Protein AF-A0A965GSY2-F1 (afdb_monomer_lite)

Foldseek 3Di:
DFFAAPVRDTDDPLVLLLQLLCQLPVVCNVVSVPDPCSLQPVQVSLQVSQVQLFQDLCSVQRSLVRSVVSLQVTDADPVRHRPLVLLLVLLVVLPAFKDKEKQAAPAEADDQDADPVVVCVVLVLWFPVLNVLLVPFDLVLLAQEEEEAEQCLDLLHLLLVSLSNQHHYEYAHDLDLVSQLVSNVSNHNHRHMYIWIFGPVLCVPPPLHPDDSSRSSNRTHHDLQPCLSVVSSVVSVCLVPRDGAYEYEQDDADADLVLSRSLSSSLSSLVSCLVVDDLRRYEYEYQAELQGKHKDFCVLVVLLQVCLVPDDPVLVVLCVVLVFAFDDWDWDAHPVRTIITIQHNHDSVRTSSNNSSNVSVLSSQQNSLVVVHFYQYEHFEAAPDPVQCVDLLSVQLQQQLVSQSAHHHHSVNRSSSSSSSVSSCSVPPDNDGSRCNYHNGHSYRRSSNGRTDPVSSSSSSNVVSCVVVVD

Sequence (471 aa):
MKFLNRQGQAIGSSELGRLILSAAEPKLVSEIANVENWRKDYLKYFREVAKAELMSPRSALEVATQGLKVFEDAVHTDNNENLLEVITAAWRSNKDQVSMVVIKGTGVTKQPDFFEVTGLVKQHLAEPLVAEKLKSLDSGSLKNNLLIALAGGAEYSPARVWLDWGGATAIVARPRTELWAELISRARNSSGTLYVPVLKSRAQGLDVQNLTDAELAKIAGLDLVLDYEAIAGWLSMLARTETGGLVLGCYAYAPGVKHIEVQAVQHCLGRVMSEALPKSRLTLNWLATPTDAYAVPADIVEDINNRYSQRSPLIKLRDFVFGARQHIFECFETESGEMMAIMDATSVLQGPSYALAKRTQRWMAYQQLFSGRNVAYLVSPPAETKSVLNKKILRLTYAGAPAFGLDPFAVDQAVMVATGLLVGELDAPRSQNALSSYLDLAVHGGLWRVIYSPKSAWRAATILGAITLGF

Structure (mmCIF, N/CA/C/O backbone):
data_AF-A0A965GSY2-F1
#
_entry.id   AF-A0A965GSY2-F1
#
loop_
_atom_site.group_PDB
_atom_site.id
_atom_site.type_symbol
_atom_site.label_atom_id
_atom_site.label_alt_id
_atom_site.label_comp_id
_atom_site.label_asym_id
_atom_site.label_entity_id
_atom_site.label_seq_id
_atom_site.pdbx_PDB_ins_code
_atom_site.Cartn_x
_atom_site.Cartn_y
_atom_site.Cartn_z
_atom_site.occupancy
_atom_site.B_iso_or_equiv
_atom_site.auth_seq_id
_atom_site.auth_comp_id
_atom_site.auth_asym_id
_atom_site.auth_atom_id
_atom_site.pdbx_PDB_model_num
ATOM 1 N N . MET A 1 1 ? -6.915 -20.093 3.312 1.00 92.06 1 MET A N 1
ATOM 2 C CA . MET A 1 1 ? -7.432 -19.435 2.089 1.00 92.06 1 MET A CA 1
ATOM 3 C C . MET A 1 1 ? -6.986 -20.237 0.875 1.00 92.06 1 MET A C 1
ATOM 5 O O . MET A 1 1 ? -5.895 -20.799 0.898 1.00 92.06 1 MET A O 1
ATOM 9 N N . LYS A 1 2 ? -7.811 -20.307 -0.173 1.00 95.12 2 LYS A N 1
ATOM 10 C CA . LYS A 1 2 ? -7.533 -21.059 -1.406 1.00 95.12 2 LYS A CA 1
ATOM 11 C C . LYS A 1 2 ? -7.820 -20.197 -2.634 1.00 95.12 2 LYS A C 1
ATOM 13 O O . LYS A 1 2 ? -8.583 -19.237 -2.562 1.00 95.12 2 LYS A O 1
ATOM 18 N N . PHE A 1 3 ? -7.223 -20.568 -3.763 1.00 97.69 3 PHE A N 1
ATOM 19 C CA . PHE A 1 3 ? -7.517 -19.966 -5.061 1.00 97.69 3 PHE A CA 1
ATOM 20 C C . PHE A 1 3 ? -8.194 -21.006 -5.938 1.00 97.69 3 PHE A C 1
ATOM 22 O O . PHE A 1 3 ? -7.660 -22.106 -6.086 1.00 97.69 3 PHE A O 1
ATOM 29 N N . LEU A 1 4 ? -9.350 -20.670 -6.499 1.00 97.75 4 LEU A N 1
ATOM 30 C CA . LEU A 1 4 ? -10.104 -21.533 -7.398 1.00 97.75 4 LEU A CA 1
ATOM 31 C C . LEU A 1 4 ? -10.139 -20.910 -8.796 1.00 97.75 4 LEU A C 1
ATOM 33 O O . LEU A 1 4 ? -10.254 -19.695 -8.940 1.00 97.75 4 LEU A O 1
ATOM 37 N N . ASN A 1 5 ? -10.032 -21.732 -9.836 1.00 95.00 5 ASN A N 1
ATOM 38 C CA . ASN A 1 5 ? -10.318 -21.284 -11.198 1.00 95.00 5 ASN A CA 1
ATOM 39 C C . ASN A 1 5 ? -11.841 -21.210 -11.440 1.00 95.00 5 ASN A C 1
ATOM 41 O O . ASN A 1 5 ? -12.646 -21.598 -10.593 1.00 95.00 5 ASN A O 1
ATOM 45 N N . ARG A 1 6 ? -12.257 -20.773 -12.636 1.00 91.25 6 ARG A N 1
ATOM 46 C CA . ARG A 1 6 ? -13.684 -20.683 -13.015 1.00 91.25 6 ARG A CA 1
ATOM 47 C C . ARG A 1 6 ? -14.439 -22.021 -12.988 1.00 91.25 6 ARG A C 1
ATOM 49 O O . ARG A 1 6 ? -15.661 -22.016 -12.981 1.00 91.25 6 ARG A O 1
ATOM 56 N N . GLN A 1 7 ? -13.730 -23.150 -12.998 1.00 92.44 7 GLN A N 1
ATOM 57 C CA . GLN A 1 7 ? -14.308 -24.495 -12.906 1.00 92.44 7 GLN A CA 1
ATOM 58 C C . GLN A 1 7 ? -14.390 -24.995 -11.451 1.00 92.44 7 GLN A C 1
ATOM 60 O O . GLN A 1 7 ? -14.748 -26.146 -11.221 1.00 92.44 7 GLN A O 1
ATOM 65 N N . GLY A 1 8 ? -14.029 -24.163 -10.467 1.00 92.88 8 GLY A N 1
ATOM 66 C CA . GLY A 1 8 ? -14.015 -24.524 -9.048 1.00 92.88 8 GLY A CA 1
ATOM 67 C C . GLY A 1 8 ? -12.818 -25.383 -8.625 1.00 92.88 8 GLY A C 1
ATOM 68 O O . GLY A 1 8 ? -12.801 -25.907 -7.514 1.00 92.88 8 GLY A O 1
ATOM 69 N N . GLN A 1 9 ? -11.807 -25.550 -9.482 1.00 95.94 9 GLN A N 1
ATOM 70 C CA . GLN A 1 9 ? -10.623 -26.353 -9.173 1.00 95.94 9 GLN A CA 1
ATOM 71 C C . GLN A 1 9 ? -9.570 -25.512 -8.452 1.00 95.94 9 GLN A C 1
ATOM 73 O O . GLN A 1 9 ? -9.305 -24.374 -8.842 1.00 95.94 9 GLN A O 1
ATOM 78 N N . ALA A 1 10 ? -8.930 -26.092 -7.435 1.00 97.06 10 ALA A N 1
ATOM 79 C CA . ALA A 1 10 ? -7.860 -25.429 -6.700 1.00 97.06 10 ALA A CA 1
ATOM 80 C C . ALA A 1 10 ? -6.623 -25.202 -7.581 1.00 97.06 10 ALA A C 1
ATOM 82 O O . ALA A 1 10 ? -6.126 -26.126 -8.225 1.00 97.06 10 ALA A O 1
ATOM 83 N N . ILE A 1 11 ? -6.101 -23.977 -7.563 1.00 97.44 11 ILE A N 1
ATOM 84 C CA . ILE A 1 11 ? -4.929 -23.556 -8.331 1.00 97.44 11 ILE A CA 1
ATOM 85 C C . ILE A 1 11 ? -3.855 -22.939 -7.431 1.00 97.44 11 ILE A C 1
ATOM 87 O O . ILE A 1 11 ? -4.123 -22.399 -6.357 1.00 97.44 11 ILE A O 1
ATOM 91 N N . GLY A 1 12 ? -2.602 -23.010 -7.880 1.00 96.56 12 GLY A N 1
ATOM 92 C CA . GLY A 1 12 ? -1.484 -22.343 -7.216 1.00 96.56 12 GLY A CA 1
ATOM 93 C C . GLY A 1 12 ? -1.414 -20.847 -7.538 1.00 96.56 12 GLY A C 1
ATOM 94 O O . GLY A 1 12 ? -1.995 -20.368 -8.510 1.00 96.56 12 GLY A O 1
ATOM 95 N N . SER A 1 13 ? -0.606 -20.102 -6.779 1.00 95.75 13 SER A N 1
ATOM 96 C CA . SER A 1 13 ? -0.433 -18.653 -6.980 1.00 95.75 13 SER A CA 1
ATOM 97 C C . SER A 1 13 ? 0.163 -18.268 -8.338 1.00 95.75 13 SER A C 1
ATOM 99 O O . SER A 1 13 ? -0.024 -17.143 -8.793 1.00 95.75 13 SER A O 1
ATOM 101 N N . SER A 1 14 ? 0.912 -19.175 -8.973 1.00 95.56 14 SER A N 1
ATOM 102 C CA . SER A 1 14 ? 1.463 -18.937 -10.313 1.00 95.56 14 SER A CA 1
ATOM 103 C C . SER A 1 14 ? 0.350 -18.917 -11.352 1.00 95.56 14 SER A C 1
ATOM 105 O O . SER A 1 14 ? 0.254 -17.960 -12.108 1.00 95.56 14 SER A O 1
ATOM 107 N N . GLU A 1 15 ? -0.527 -19.921 -11.325 1.00 96.81 15 GLU A N 1
ATOM 108 C CA . GLU A 1 15 ? -1.684 -19.987 -12.218 1.00 96.81 15 GLU A CA 1
ATOM 109 C C . GLU A 1 15 ? -2.659 -18.838 -11.965 1.00 96.81 15 GLU A C 1
ATOM 111 O O . GLU A 1 15 ? -3.104 -18.194 -12.906 1.00 96.81 15 GLU A O 1
ATOM 116 N N . LEU A 1 16 ? -2.890 -18.485 -10.697 1.00 97.81 16 LEU A N 1
ATOM 117 C CA . LEU A 1 16 ? -3.665 -17.295 -10.350 1.00 97.81 16 LEU A CA 1
ATOM 118 C C . LEU A 1 16 ? -3.107 -16.033 -11.032 1.00 97.81 16 LEU A C 1
ATOM 120 O O . LEU A 1 16 ? -3.852 -15.292 -11.667 1.00 97.81 16 LEU A O 1
ATOM 124 N N . GLY A 1 17 ? -1.793 -15.799 -10.931 1.00 97.38 17 GLY A N 1
ATOM 125 C CA . GLY A 1 17 ? -1.147 -14.653 -11.575 1.00 97.38 17 GLY A CA 1
ATOM 126 C C . GLY A 1 17 ? -1.282 -14.670 -13.097 1.00 97.38 17 GLY A C 1
ATOM 127 O O . GLY A 1 17 ? -1.539 -13.627 -13.693 1.00 97.38 17 GLY A O 1
ATOM 128 N N . ARG A 1 18 ? -1.175 -15.848 -13.723 1.00 97.81 18 ARG A N 1
ATOM 129 C CA . ARG A 1 18 ? -1.372 -16.021 -15.169 1.00 97.81 18 ARG A CA 1
ATOM 130 C C . ARG A 1 18 ? -2.789 -15.660 -15.592 1.00 97.81 18 ARG A C 1
ATOM 132 O O . ARG A 1 18 ? -2.944 -14.880 -16.526 1.00 97.81 18 ARG A O 1
ATOM 139 N N . LEU A 1 19 ? -3.800 -16.185 -14.898 1.00 98.00 19 LEU A N 1
ATOM 140 C CA . LEU A 1 19 ? -5.209 -15.914 -15.188 1.00 98.00 19 LEU A CA 1
ATOM 141 C C . LEU A 1 19 ? -5.535 -14.426 -15.049 1.00 98.00 19 LEU A C 1
ATOM 143 O O . LEU A 1 19 ? -6.199 -13.858 -15.912 1.00 98.00 19 LEU A O 1
ATOM 147 N N . ILE A 1 20 ? -5.030 -13.789 -13.991 1.00 98.44 20 ILE A N 1
ATOM 148 C CA . ILE A 1 20 ? -5.260 -12.367 -13.729 1.00 98.44 20 ILE A CA 1
ATOM 149 C C . ILE A 1 20 ? -4.610 -11.493 -14.804 1.00 98.44 20 ILE A C 1
ATOM 151 O O . ILE A 1 20 ? -5.273 -10.618 -15.351 1.00 98.44 20 ILE A O 1
ATOM 155 N N . LEU A 1 21 ? -3.337 -11.728 -15.137 1.00 98.31 21 LEU A N 1
ATOM 156 C CA . LEU A 1 21 ? -2.636 -10.934 -16.153 1.00 98.31 21 LEU A CA 1
ATOM 157 C C . LEU A 1 21 ? -3.199 -11.170 -17.558 1.00 98.31 21 LEU A C 1
ATOM 159 O O . LEU A 1 21 ? -3.324 -10.223 -18.323 1.00 98.31 21 LEU A O 1
ATOM 163 N N . SER A 1 22 ? -3.593 -12.406 -17.871 1.00 98.06 22 SER A N 1
ATOM 164 C CA . SER A 1 22 ? -4.237 -12.745 -19.147 1.00 98.06 22 SER A CA 1
ATOM 165 C C . SER A 1 22 ? -5.603 -12.077 -19.296 1.00 98.06 22 SER A C 1
ATOM 167 O O . SER A 1 22 ? -5.993 -11.721 -20.401 1.00 98.06 22 SER A O 1
ATOM 169 N N . ALA A 1 23 ? -6.342 -11.909 -18.196 1.00 98.06 23 ALA A N 1
ATOM 170 C CA . ALA A 1 23 ? -7.590 -11.159 -18.208 1.00 98.06 23 ALA A CA 1
ATOM 171 C C . ALA A 1 23 ? -7.348 -9.650 -18.305 1.00 98.06 23 ALA A C 1
ATOM 173 O O . ALA A 1 23 ? -8.082 -8.974 -19.007 1.00 98.06 23 ALA A O 1
ATOM 174 N N . ALA A 1 24 ? -6.328 -9.133 -17.620 1.00 98.12 24 ALA A N 1
ATOM 175 C CA . ALA A 1 24 ? -5.986 -7.715 -17.634 1.00 98.12 24 ALA A CA 1
ATOM 176 C C . ALA A 1 24 ? -5.489 -7.241 -19.014 1.00 98.12 24 ALA A C 1
ATOM 178 O O . ALA A 1 24 ? -5.800 -6.126 -19.419 1.00 98.12 24 ALA A O 1
ATOM 179 N N . GLU A 1 25 ? -4.752 -8.086 -19.742 1.00 97.62 25 GLU A N 1
ATOM 180 C CA . GLU A 1 25 ? -4.317 -7.832 -21.119 1.00 97.62 25 GLU A CA 1
ATOM 181 C C . GLU A 1 25 ? -4.498 -9.098 -21.985 1.00 97.62 25 GLU A C 1
ATOM 183 O O . GLU A 1 25 ? -3.610 -9.961 -22.044 1.00 97.62 25 GLU A O 1
ATOM 188 N N . PRO A 1 26 ? -5.644 -9.223 -22.682 1.00 96.44 26 PRO A N 1
ATOM 189 C CA . PRO A 1 26 ? -5.967 -10.392 -23.498 1.00 96.44 26 PRO A CA 1
ATOM 190 C C . PRO A 1 26 ? -4.962 -10.706 -24.613 1.00 96.44 26 PRO A C 1
ATOM 192 O O . PRO A 1 26 ? -4.841 -11.868 -25.007 1.00 96.44 26 PRO A O 1
ATOM 195 N N . LYS A 1 27 ? -4.199 -9.722 -25.115 1.00 96.44 27 LYS A N 1
ATOM 196 C CA . LYS A 1 27 ? -3.167 -9.972 -26.139 1.00 96.44 27 LYS A CA 1
ATOM 197 C C . LYS A 1 27 ? -2.037 -10.865 -25.617 1.00 96.44 27 LYS A C 1
ATOM 199 O O . LYS A 1 27 ? -1.392 -11.548 -26.408 1.00 96.44 27 LYS A O 1
ATOM 204 N N . LEU A 1 28 ? -1.825 -10.914 -24.298 1.00 96.31 28 LEU A N 1
ATOM 205 C CA . LEU A 1 28 ? -0.768 -11.713 -23.672 1.00 96.31 28 LEU A CA 1
ATOM 206 C C . LEU A 1 28 ? -1.181 -13.161 -23.376 1.00 96.31 28 LEU A C 1
ATOM 208 O O . LEU A 1 28 ? -0.313 -13.947 -23.004 1.00 96.31 28 LEU A O 1
ATOM 212 N N . VAL A 1 29 ? -2.453 -13.547 -23.551 1.00 96.81 29 VAL A N 1
ATOM 213 C CA . VAL A 1 29 ? -2.975 -14.883 -23.182 1.00 96.81 29 VAL A CA 1
ATOM 214 C C . VAL A 1 29 ? -2.111 -16.012 -23.755 1.00 96.81 29 VAL A C 1
ATOM 216 O O . VAL A 1 29 ? -1.652 -16.884 -23.015 1.00 96.81 29 VAL A O 1
ATOM 219 N N . SER A 1 30 ? -1.848 -15.976 -25.064 1.00 95.56 30 SER A N 1
ATOM 220 C CA . SER A 1 30 ? -1.071 -17.015 -25.754 1.00 95.56 30 SER A CA 1
ATOM 221 C C . SER A 1 30 ? 0.389 -17.042 -25.300 1.00 95.56 30 SER A C 1
ATOM 223 O O . SER A 1 30 ? 0.978 -18.112 -25.170 1.00 95.56 30 SER A O 1
ATOM 225 N N . GLU A 1 31 ? 0.989 -15.881 -25.032 1.00 96.62 31 GLU A N 1
ATOM 226 C CA . GLU A 1 31 ? 2.368 -15.814 -24.543 1.00 96.62 31 GLU A CA 1
ATOM 227 C C . GLU A 1 31 ? 2.481 -16.329 -23.110 1.00 96.62 31 GLU A C 1
ATOM 229 O O . GLU A 1 31 ? 3.379 -17.113 -22.815 1.00 96.62 31 GLU A O 1
ATOM 234 N N . ILE A 1 32 ? 1.563 -15.921 -22.230 1.00 96.88 32 ILE A N 1
ATOM 235 C CA . ILE A 1 32 ? 1.527 -16.347 -20.832 1.00 96.88 32 ILE A CA 1
ATOM 236 C C . ILE A 1 32 ? 1.341 -17.864 -20.759 1.00 96.88 32 ILE A C 1
ATOM 238 O O . ILE A 1 32 ? 2.073 -18.518 -20.017 1.00 96.88 32 ILE A O 1
ATOM 242 N N . ALA A 1 33 ? 0.422 -18.441 -21.538 1.00 93.44 33 ALA A N 1
ATOM 243 C CA . ALA A 1 33 ? 0.163 -19.884 -21.541 1.00 93.44 33 ALA A CA 1
ATOM 244 C C . ALA A 1 33 ? 1.415 -20.726 -21.861 1.00 93.44 33 ALA A C 1
ATOM 246 O O . ALA A 1 33 ? 1.577 -21.812 -21.311 1.00 93.44 33 ALA A O 1
ATOM 247 N N . ASN A 1 34 ? 2.325 -20.200 -22.685 1.00 94.12 34 ASN A N 1
ATOM 248 C CA . ASN A 1 34 ? 3.528 -20.903 -23.136 1.00 94.12 34 ASN A CA 1
ATOM 249 C C . ASN A 1 34 ? 4.763 -20.698 -22.236 1.00 94.12 34 ASN A C 1
ATOM 251 O O . ASN A 1 34 ? 5.837 -21.214 -22.539 1.00 94.12 34 ASN A O 1
ATOM 255 N N . VAL A 1 35 ? 4.660 -19.954 -21.129 1.00 95.25 35 VAL A N 1
ATOM 256 C CA . VAL A 1 35 ? 5.808 -19.752 -20.225 1.00 95.25 35 VAL A CA 1
ATOM 257 C C . VAL A 1 35 ? 6.092 -21.017 -19.431 1.00 95.25 35 VAL A C 1
ATOM 259 O O . VAL A 1 35 ? 5.309 -21.387 -18.556 1.00 95.25 35 VAL A O 1
ATOM 262 N N . GLU A 1 36 ? 7.268 -21.600 -19.620 1.00 92.12 36 GLU A N 1
ATOM 263 C CA . GLU A 1 36 ? 7.702 -22.767 -18.849 1.00 92.12 36 GLU A CA 1
ATOM 264 C C . GLU A 1 36 ? 8.071 -22.401 -17.402 1.00 92.12 36 GLU A C 1
ATOM 266 O O . GLU A 1 36 ? 7.618 -23.039 -16.449 1.00 92.12 36 GLU A O 1
ATOM 271 N N . ASN A 1 37 ? 8.862 -21.336 -17.202 1.00 93.06 37 ASN A N 1
ATOM 272 C CA . ASN A 1 37 ? 9.380 -20.958 -15.887 1.00 93.06 37 ASN A CA 1
ATOM 273 C C . ASN A 1 37 ? 8.791 -19.645 -15.365 1.00 93.06 37 ASN A C 1
ATOM 275 O O . ASN A 1 37 ? 9.464 -18.616 -15.279 1.00 93.06 37 ASN A O 1
ATOM 279 N N . TRP A 1 38 ? 7.537 -19.705 -14.906 1.00 93.81 38 TRP A N 1
ATOM 280 C CA . TRP A 1 38 ? 6.843 -18.534 -14.353 1.00 93.81 38 TRP A CA 1
ATOM 281 C C . TRP A 1 38 ? 7.666 -17.785 -13.305 1.00 93.81 38 TRP A C 1
ATOM 283 O O . TRP A 1 38 ? 7.707 -16.563 -13.292 1.00 93.81 38 TRP A O 1
ATOM 293 N N . ARG A 1 39 ? 8.369 -18.511 -12.429 1.00 88.50 39 ARG A N 1
ATOM 294 C CA . ARG A 1 39 ? 9.127 -17.909 -11.328 1.00 88.50 39 ARG A CA 1
ATOM 295 C C . ARG A 1 39 ? 10.263 -16.998 -11.809 1.00 88.50 39 ARG A C 1
ATOM 297 O O . ARG A 1 39 ? 10.666 -16.120 -11.051 1.00 88.50 39 ARG A O 1
ATOM 304 N N . LYS A 1 40 ? 10.779 -17.209 -13.022 1.00 88.69 40 LYS A N 1
ATOM 305 C CA . LYS A 1 40 ? 11.852 -16.400 -13.615 1.00 88.69 40 LYS A CA 1
ATOM 306 C C . LYS A 1 40 ? 11.330 -15.371 -14.613 1.00 88.69 40 LYS A C 1
ATOM 308 O O . LYS A 1 40 ? 11.837 -14.254 -14.624 1.00 88.69 40 LYS A O 1
ATOM 313 N N . ASP A 1 41 ? 10.303 -15.728 -15.378 1.00 93.69 41 ASP A N 1
ATOM 314 C CA . ASP A 1 41 ? 9.937 -14.990 -16.593 1.00 93.69 41 ASP A CA 1
ATOM 315 C C . ASP A 1 41 ? 8.669 -14.129 -16.437 1.00 93.69 41 ASP A C 1
ATOM 317 O O . ASP A 1 41 ? 8.276 -13.424 -17.364 1.00 93.69 41 ASP A O 1
ATOM 321 N N . TYR A 1 42 ? 8.042 -14.122 -15.251 1.00 94.75 42 TYR A N 1
ATOM 322 C CA . TYR A 1 42 ? 6.801 -13.375 -15.000 1.00 94.75 42 TYR A CA 1
ATOM 323 C C . TYR A 1 42 ? 6.915 -11.855 -15.206 1.00 94.75 42 TYR A C 1
ATOM 325 O O . TYR A 1 42 ? 5.925 -11.213 -15.552 1.00 94.75 42 TYR A O 1
ATOM 333 N N . LEU A 1 43 ? 8.096 -11.265 -14.980 1.00 93.75 43 LEU A N 1
ATOM 334 C CA . LEU A 1 43 ? 8.282 -9.807 -14.952 1.00 93.75 43 LEU A CA 1
ATOM 335 C C . LEU A 1 43 ? 7.928 -9.124 -16.272 1.00 93.75 43 LEU A C 1
ATOM 337 O O . LEU A 1 43 ? 7.318 -8.055 -16.250 1.00 93.75 43 LEU A O 1
ATOM 341 N N . LYS A 1 44 ? 8.222 -9.774 -17.407 1.00 94.62 44 LYS A N 1
ATOM 342 C CA . LYS A 1 44 ? 7.857 -9.270 -18.739 1.00 94.62 44 LYS A CA 1
ATOM 343 C C . LYS A 1 44 ? 6.366 -8.930 -18.799 1.00 94.62 44 LYS A C 1
ATOM 345 O O . LYS A 1 44 ? 6.005 -7.852 -19.245 1.00 94.62 44 LYS A O 1
ATOM 350 N N . TYR A 1 45 ? 5.507 -9.807 -18.285 1.00 96.62 45 TYR A N 1
ATOM 351 C CA . TYR A 1 45 ? 4.056 -9.629 -18.358 1.00 96.62 45 TYR A CA 1
ATOM 352 C C . TYR A 1 45 ? 3.552 -8.500 -17.459 1.00 96.62 45 TYR A C 1
ATOM 354 O O . TYR A 1 45 ? 2.640 -7.779 -17.841 1.00 96.62 45 TYR A O 1
ATOM 362 N N . PHE A 1 46 ? 4.172 -8.278 -16.298 1.00 96.38 46 PHE A N 1
ATOM 363 C CA . PHE A 1 46 ? 3.851 -7.114 -15.465 1.00 96.38 46 PHE A CA 1
ATOM 364 C C . PHE A 1 46 ? 4.240 -5.795 -16.142 1.00 96.38 46 PHE A C 1
ATOM 366 O O . PHE A 1 46 ? 3.529 -4.799 -15.977 1.00 96.38 46 PHE A O 1
ATOM 373 N N . ARG A 1 47 ? 5.339 -5.787 -16.904 1.00 95.62 47 ARG A N 1
ATOM 374 C CA . ARG A 1 47 ? 5.759 -4.651 -17.731 1.00 95.62 47 ARG A CA 1
ATOM 375 C C . ARG A 1 47 ? 4.798 -4.402 -18.893 1.00 95.62 47 ARG A C 1
ATOM 377 O O . ARG A 1 47 ? 4.329 -3.278 -19.028 1.00 95.62 47 ARG A O 1
ATOM 384 N N . GLU A 1 48 ? 4.446 -5.428 -19.665 1.00 96.88 48 GLU A N 1
ATOM 385 C CA . GLU A 1 48 ? 3.485 -5.284 -20.771 1.00 96.88 48 GLU A CA 1
ATOM 386 C C . GLU A 1 48 ? 2.113 -4.814 -20.272 1.00 96.88 48 GLU A C 1
ATOM 388 O O . GLU A 1 48 ? 1.495 -3.937 -20.867 1.00 96.88 48 GLU A O 1
ATOM 393 N N . VAL A 1 49 ? 1.662 -5.309 -19.117 1.00 97.19 49 VAL A N 1
ATOM 394 C CA . VAL A 1 49 ? 0.414 -4.830 -18.516 1.00 97.19 49 VAL A CA 1
ATOM 395 C C . VAL A 1 49 ? 0.545 -3.391 -18.000 1.00 97.19 49 VAL A C 1
ATOM 397 O O . VAL A 1 49 ? -0.386 -2.611 -18.152 1.00 97.19 49 VAL A O 1
ATOM 400 N N . ALA A 1 50 ? 1.700 -2.983 -17.458 1.00 96.44 50 ALA A N 1
ATOM 401 C CA . ALA A 1 50 ? 1.924 -1.583 -17.072 1.00 96.44 50 ALA A CA 1
ATOM 402 C C . ALA A 1 50 ? 1.898 -0.628 -18.280 1.00 96.44 50 ALA A C 1
ATOM 404 O O . ALA A 1 50 ? 1.432 0.501 -18.155 1.00 96.44 50 ALA A O 1
ATOM 405 N N . LYS A 1 51 ? 2.359 -1.089 -19.448 1.00 96.44 51 LYS A N 1
ATOM 406 C CA . LYS A 1 51 ? 2.214 -0.373 -20.719 1.00 96.44 51 LYS A CA 1
ATOM 407 C C . LYS A 1 51 ? 0.744 -0.257 -21.117 1.00 96.44 51 LYS A C 1
ATOM 409 O O . LYS A 1 51 ? 0.272 0.845 -21.380 1.00 96.44 51 LYS A O 1
ATOM 414 N N . ALA A 1 52 ? 0.015 -1.375 -21.090 1.00 96.88 52 ALA A N 1
ATOM 415 C CA . ALA A 1 52 ? -1.409 -1.420 -21.416 1.00 96.88 52 ALA A CA 1
ATOM 416 C C . ALA A 1 52 ? -2.238 -0.455 -20.553 1.00 96.88 52 ALA A C 1
ATOM 418 O O . ALA A 1 52 ? -3.103 0.234 -21.084 1.00 96.88 52 ALA A O 1
ATOM 419 N N . GLU A 1 53 ? -1.933 -0.340 -19.255 1.00 96.88 53 GLU A N 1
ATOM 420 C CA . GLU A 1 53 ? -2.623 0.552 -18.308 1.00 96.88 53 GLU A CA 1
ATOM 421 C C . GLU A 1 53 ? -2.641 2.029 -18.738 1.00 96.88 53 GLU A C 1
ATOM 423 O O . GLU A 1 53 ? -3.561 2.746 -18.356 1.00 96.88 53 GLU A O 1
ATOM 428 N N . LEU A 1 54 ? -1.674 2.497 -19.533 1.00 95.12 54 LEU A N 1
ATOM 429 C CA . LEU A 1 54 ? -1.571 3.904 -19.941 1.00 95.12 54 LEU A CA 1
ATOM 430 C C . LEU A 1 54 ? -1.677 4.132 -21.454 1.00 95.12 54 LEU A C 1
ATOM 432 O O . LEU A 1 54 ? -1.375 5.223 -21.924 1.00 95.12 54 LEU A O 1
ATOM 436 N N . MET A 1 55 ? -2.153 3.148 -22.224 1.00 94.81 55 MET A N 1
ATOM 437 C CA . MET A 1 55 ? -2.341 3.312 -23.674 1.00 94.81 55 MET A CA 1
ATOM 438 C C . MET A 1 55 ? -3.425 4.335 -24.040 1.00 94.81 55 MET A C 1
ATOM 440 O O . MET A 1 55 ? -3.292 5.020 -25.050 1.00 94.81 55 MET A O 1
ATOM 444 N N . SER A 1 56 ? -4.478 4.456 -23.231 1.00 92.69 56 SER A N 1
ATOM 445 C CA . SER A 1 56 ? -5.574 5.412 -23.421 1.00 92.69 56 SER A CA 1
ATOM 446 C C . SER A 1 56 ? -6.060 5.961 -22.071 1.00 92.69 56 SER A C 1
ATOM 448 O O . SER A 1 56 ? -5.810 5.340 -21.030 1.00 92.69 56 SER A O 1
ATOM 450 N N . PRO A 1 57 ? -6.850 7.054 -22.048 1.00 86.69 57 PRO A N 1
ATOM 451 C CA . PRO A 1 57 ? -7.412 7.603 -20.811 1.00 86.69 57 PRO A CA 1
ATOM 452 C C . PRO A 1 57 ? -8.280 6.627 -20.001 1.00 86.69 57 PRO A C 1
ATOM 454 O O . PRO A 1 57 ? -8.494 6.851 -18.810 1.00 86.69 57 PRO A O 1
ATOM 457 N N . ARG A 1 58 ? -8.813 5.564 -20.624 1.00 91.88 58 ARG A N 1
ATOM 458 C CA . ARG A 1 58 ? -9.649 4.548 -19.955 1.00 91.88 58 ARG A CA 1
ATOM 459 C C . ARG A 1 58 ? -8.918 3.241 -19.675 1.00 91.88 58 ARG A C 1
ATOM 461 O O . ARG A 1 58 ? -9.396 2.469 -18.844 1.00 91.88 58 ARG A O 1
ATOM 468 N N . SER A 1 59 ? -7.763 3.009 -20.300 1.00 96.38 59 SER A N 1
ATOM 469 C CA . SER A 1 59 ? -7.072 1.720 -20.222 1.00 96.38 59 SER A CA 1
ATOM 470 C C . SER A 1 59 ? -6.745 1.318 -18.786 1.00 96.38 59 SER A C 1
ATOM 472 O O . SER A 1 59 ? -6.949 0.166 -18.420 1.00 96.38 59 SER A O 1
ATOM 474 N N . ALA A 1 60 ? -6.339 2.264 -17.935 1.00 96.81 60 ALA A N 1
ATOM 475 C CA . ALA A 1 60 ? -6.042 1.990 -16.530 1.00 96.81 60 ALA A CA 1
ATOM 476 C C . ALA A 1 60 ? -7.239 1.369 -15.798 1.00 96.81 60 ALA A C 1
ATOM 478 O O . ALA A 1 60 ? -7.076 0.399 -15.058 1.00 96.81 60 ALA A O 1
ATOM 479 N N . LEU A 1 61 ? -8.445 1.901 -16.023 1.00 97.75 61 LEU A N 1
ATOM 480 C CA . LEU A 1 61 ? -9.674 1.381 -15.430 1.00 97.75 61 LEU A CA 1
ATOM 481 C C . LEU A 1 61 ? -10.058 0.025 -16.029 1.00 97.75 61 LEU A C 1
ATOM 483 O O . LEU A 1 61 ? -10.455 -0.874 -15.288 1.00 97.75 61 LEU A O 1
ATOM 487 N N . GLU A 1 62 ? -9.964 -0.124 -17.348 1.00 98.12 62 GLU A N 1
ATOM 488 C CA . GLU A 1 62 ? -10.358 -1.346 -18.056 1.00 98.12 62 GLU A CA 1
ATOM 489 C C . GLU A 1 62 ? -9.459 -2.529 -17.680 1.00 98.12 62 GLU A C 1
ATOM 491 O O . GLU A 1 62 ? -9.967 -3.564 -17.243 1.00 98.12 62 GLU A O 1
ATOM 496 N N . VAL A 1 63 ? -8.137 -2.344 -17.750 1.00 98.50 63 VAL A N 1
ATOM 497 C CA . VAL A 1 63 ? -7.122 -3.336 -17.361 1.00 98.50 63 VAL A CA 1
ATOM 498 C C . VAL A 1 63 ? -7.292 -3.722 -15.891 1.00 98.50 63 VAL A C 1
ATOM 500 O O . VAL A 1 63 ? -7.389 -4.909 -15.562 1.00 98.50 63 VAL A O 1
ATOM 503 N N . ALA A 1 64 ? -7.407 -2.725 -15.003 1.00 98.38 64 ALA A N 1
ATOM 504 C CA . ALA A 1 64 ? -7.626 -2.952 -13.578 1.00 98.38 64 ALA A CA 1
ATOM 505 C C . ALA A 1 64 ? -8.904 -3.753 -13.315 1.00 98.38 64 ALA A C 1
ATOM 507 O O . ALA A 1 64 ? -8.891 -4.704 -12.537 1.00 98.38 64 ALA A O 1
ATOM 508 N N . THR A 1 65 ? -10.007 -3.395 -13.974 1.00 98.50 65 THR A N 1
ATOM 509 C CA . THR A 1 65 ? -11.310 -4.031 -13.755 1.00 98.50 65 THR A CA 1
ATOM 510 C C . THR A 1 65 ? -11.328 -5.478 -14.224 1.00 98.50 65 THR A C 1
ATOM 512 O O . THR A 1 65 ? -11.838 -6.340 -13.509 1.00 98.50 65 THR A O 1
ATOM 515 N N . GLN A 1 66 ? -10.737 -5.772 -15.382 1.00 98.44 66 GLN A N 1
ATOM 516 C CA . GLN A 1 66 ? -10.683 -7.138 -15.905 1.00 98.44 66 GLN A CA 1
ATOM 517 C C . GLN A 1 66 ? -9.805 -8.044 -15.032 1.00 98.44 66 GLN A C 1
ATOM 519 O O . GLN A 1 66 ? -10.224 -9.146 -14.664 1.00 98.44 66 GLN A O 1
ATOM 524 N N . GLY A 1 67 ? -8.622 -7.564 -14.633 1.00 98.50 67 GLY A N 1
ATOM 525 C CA . GLY A 1 67 ? -7.723 -8.307 -13.753 1.00 98.50 67 GLY A CA 1
ATOM 526 C C . GLY A 1 67 ? -8.300 -8.521 -12.350 1.00 98.50 67 GLY A C 1
ATOM 527 O O . GLY A 1 67 ? -8.272 -9.639 -11.828 1.00 98.50 67 GLY A O 1
ATOM 528 N N . LEU A 1 68 ? -8.875 -7.475 -11.745 1.00 98.69 68 LEU A N 1
ATOM 529 C CA . LEU A 1 68 ? -9.481 -7.566 -10.414 1.00 98.69 68 LEU A CA 1
ATOM 530 C C . LEU A 1 68 ? -10.721 -8.453 -10.388 1.00 98.69 68 LEU A C 1
ATOM 532 O O . LEU A 1 68 ? -10.900 -9.163 -9.407 1.00 98.69 68 LEU A O 1
ATOM 536 N N . LYS A 1 69 ? -11.530 -8.498 -11.455 1.00 98.50 69 LYS A N 1
ATOM 537 C CA . LYS A 1 69 ? -12.678 -9.415 -11.505 1.00 98.50 69 LYS A CA 1
ATOM 538 C C . LYS A 1 69 ? -12.242 -10.871 -11.352 1.00 98.50 69 LYS A C 1
ATOM 540 O O . LYS A 1 69 ? -12.841 -11.615 -10.586 1.00 98.50 69 LYS A O 1
ATOM 545 N N . VAL A 1 70 ? -11.173 -11.272 -12.046 1.00 98.50 70 VAL A N 1
ATOM 546 C CA . VAL A 1 70 ? -10.614 -12.627 -11.908 1.00 98.50 70 VAL A CA 1
ATOM 547 C C . VAL A 1 70 ? -10.027 -12.848 -10.517 1.00 98.50 70 VAL A C 1
ATOM 549 O O . VAL A 1 70 ? -10.192 -13.929 -9.960 1.00 98.50 70 VAL A O 1
ATOM 552 N N . PHE A 1 71 ? -9.365 -11.841 -9.941 1.00 98.56 71 PHE A N 1
ATOM 553 C CA . PHE A 1 71 ? -8.853 -11.925 -8.575 1.00 98.56 71 PHE A CA 1
ATOM 554 C C . PHE A 1 71 ? -9.979 -12.136 -7.551 1.00 98.56 71 PHE A C 1
ATOM 556 O O . PHE A 1 71 ? -9.903 -13.062 -6.750 1.00 98.56 71 PHE A O 1
ATOM 563 N N . GLU A 1 72 ? -11.035 -11.324 -7.608 1.00 98.38 72 GLU A N 1
ATOM 564 C CA . GLU A 1 72 ? -12.199 -11.399 -6.716 1.00 98.38 72 GLU A CA 1
ATOM 565 C C . GLU A 1 72 ? -12.937 -12.736 -6.846 1.00 98.38 72 GLU A C 1
ATOM 567 O O . GLU A 1 72 ? -13.286 -13.344 -5.836 1.00 98.38 72 GLU A O 1
ATOM 572 N N . ASP A 1 73 ? -13.108 -13.235 -8.073 1.00 98.25 73 ASP A N 1
ATOM 573 C CA . ASP A 1 73 ? -13.761 -14.523 -8.324 1.00 98.25 73 ASP A CA 1
ATOM 574 C C . ASP A 1 73 ? -12.927 -15.708 -7.841 1.00 98.25 73 ASP A C 1
ATOM 576 O O . ASP A 1 73 ? -13.484 -16.737 -7.477 1.00 98.25 73 ASP A O 1
ATOM 580 N N . ALA A 1 74 ? -11.598 -15.601 -7.865 1.00 98.31 74 ALA A N 1
ATOM 581 C CA . ALA A 1 74 ? -10.722 -16.730 -7.585 1.00 98.31 74 ALA A CA 1
ATOM 582 C C . ALA A 1 74 ? -10.459 -16.941 -6.090 1.00 98.31 74 ALA A C 1
ATOM 584 O O . ALA A 1 74 ? -10.156 -18.066 -5.681 1.00 98.31 74 ALA A O 1
ATOM 585 N N . VAL A 1 75 ? -10.542 -15.904 -5.252 1.00 98.12 75 VAL A N 1
ATOM 586 C CA . VAL A 1 75 ? -10.150 -16.014 -3.840 1.00 98.12 75 VAL A CA 1
ATOM 587 C C . VAL A 1 75 ? -11.285 -16.556 -2.970 1.00 98.12 75 VAL A C 1
ATOM 589 O O . VAL A 1 75 ? -12.338 -15.938 -2.828 1.00 98.12 75 VAL A O 1
ATOM 592 N N . HIS A 1 76 ? -11.019 -17.685 -2.312 1.00 98.31 76 HIS A N 1
ATOM 593 C CA . HIS A 1 76 ? -11.983 -18.386 -1.470 1.00 98.31 76 HIS A CA 1
ATOM 594 C C . HIS A 1 76 ? -11.448 -18.673 -0.062 1.00 98.31 76 HIS A C 1
ATOM 596 O O . HIS A 1 76 ? -10.241 -18.820 0.171 1.00 98.31 76 HIS A O 1
ATOM 602 N N . THR A 1 77 ? -12.366 -18.795 0.894 1.00 97.31 77 THR A N 1
ATOM 603 C CA . THR A 1 77 ? -12.097 -19.289 2.247 1.00 97.31 77 THR A CA 1
ATOM 604 C C . THR A 1 77 ? -11.674 -20.762 2.212 1.00 97.31 77 THR A C 1
ATOM 606 O O . THR A 1 77 ? -11.768 -21.446 1.189 1.00 97.31 77 THR A O 1
ATOM 609 N N . ASP A 1 78 ? -11.197 -21.294 3.339 1.00 92.81 78 ASP A N 1
ATOM 610 C CA . ASP A 1 78 ? -10.849 -22.720 3.421 1.00 92.81 78 ASP A CA 1
ATOM 611 C C . ASP A 1 78 ? -12.063 -23.651 3.266 1.00 92.81 78 ASP A C 1
ATOM 613 O O . ASP A 1 78 ? -11.887 -24.800 2.845 1.00 92.81 78 ASP A O 1
ATOM 617 N N . ASN A 1 79 ? -13.268 -23.117 3.494 1.00 93.81 79 ASN A N 1
ATOM 618 C CA . ASN A 1 79 ? -14.560 -23.779 3.313 1.00 93.81 79 ASN A CA 1
ATOM 619 C C . ASN A 1 79 ? -15.130 -23.627 1.887 1.00 93.81 79 ASN A C 1
ATOM 621 O O . ASN A 1 79 ? -16.277 -23.992 1.655 1.00 93.81 79 ASN A O 1
ATOM 625 N N . ASN A 1 80 ? -14.334 -23.128 0.931 1.00 94.31 80 ASN A N 1
ATOM 626 C CA . ASN A 1 80 ? -14.721 -22.888 -0.466 1.00 94.31 80 ASN A CA 1
ATOM 627 C C . ASN A 1 80 ? -15.834 -21.838 -0.659 1.00 94.31 80 ASN A C 1
ATOM 629 O O . ASN A 1 80 ? -16.539 -21.870 -1.663 1.00 94.31 80 ASN A O 1
ATOM 633 N N . GLU A 1 81 ? -15.975 -20.884 0.259 1.00 97.06 81 GLU A N 1
ATOM 634 C CA . GLU A 1 81 ? -16.858 -19.724 0.074 1.00 97.06 81 GLU A CA 1
ATOM 635 C C . GLU A 1 81 ? -16.070 -18.571 -0.552 1.00 97.06 81 GLU A C 1
ATOM 637 O O . GLU A 1 81 ? -14.886 -18.404 -0.248 1.00 97.06 81 GLU A O 1
ATOM 642 N N . ASN A 1 82 ? -16.687 -17.761 -1.415 1.00 98.31 82 ASN A N 1
ATOM 643 C CA . ASN A 1 82 ? -16.003 -16.603 -1.985 1.00 98.31 82 ASN A CA 1
ATOM 644 C C . ASN A 1 82 ? -15.670 -15.582 -0.879 1.00 98.31 82 ASN A C 1
ATOM 646 O O . ASN A 1 82 ? -16.530 -15.202 -0.081 1.00 98.31 82 ASN A O 1
ATOM 650 N N . LEU A 1 83 ? -14.415 -15.124 -0.817 1.00 98.69 83 LEU A N 1
ATOM 651 C CA . LEU A 1 83 ? -13.953 -14.263 0.277 1.00 98.69 83 LEU A CA 1
ATOM 652 C C . LEU A 1 83 ? -14.689 -12.914 0.318 1.00 98.69 83 LEU A C 1
ATOM 654 O O . LEU A 1 83 ? -15.016 -12.426 1.404 1.00 98.69 83 LEU A O 1
ATOM 658 N N . LEU A 1 84 ? -14.948 -12.311 -0.848 1.00 98.69 84 LEU A N 1
ATOM 659 C CA . LEU A 1 84 ? -15.640 -11.028 -0.940 1.00 98.69 84 LEU A CA 1
ATOM 660 C C . LEU A 1 84 ? -17.085 -11.156 -0.450 1.00 98.69 84 LEU A C 1
ATOM 662 O O . LEU A 1 84 ? -17.557 -10.288 0.285 1.00 98.69 84 LEU A O 1
ATOM 666 N N . GLU A 1 85 ? -17.769 -12.247 -0.794 1.00 98.50 85 GLU A N 1
ATOM 667 C CA . GLU A 1 85 ? -19.137 -12.518 -0.338 1.00 98.50 85 GLU A CA 1
ATOM 668 C C . GLU A 1 85 ? -19.210 -12.691 1.183 1.00 98.50 85 GLU A C 1
ATOM 670 O O . GLU A 1 85 ? -20.048 -12.059 1.831 1.00 98.50 85 GLU A O 1
ATOM 675 N N . VAL A 1 86 ? -18.291 -13.464 1.772 1.00 98.44 86 VAL A N 1
ATOM 676 C CA . VAL A 1 86 ? -18.241 -13.681 3.228 1.00 98.44 86 VAL A CA 1
ATOM 677 C C . VAL A 1 86 ? -17.978 -12.370 3.980 1.00 98.44 86 VAL A C 1
ATOM 679 O O . VAL A 1 86 ? -18.681 -12.048 4.940 1.00 98.44 86 VAL A O 1
ATOM 682 N N . ILE A 1 87 ? -17.014 -11.563 3.524 1.00 98.75 87 ILE A N 1
ATOM 683 C CA . ILE A 1 87 ? -16.723 -10.249 4.125 1.00 98.75 87 ILE A CA 1
ATOM 684 C C . ILE A 1 87 ? -17.915 -9.293 3.960 1.00 98.75 87 ILE A C 1
ATOM 686 O O . ILE A 1 87 ? -18.267 -8.575 4.900 1.00 98.75 87 ILE A O 1
ATOM 690 N N . THR A 1 88 ? -18.581 -9.314 2.802 1.00 98.75 88 THR A N 1
ATOM 691 C CA . THR A 1 88 ? -19.789 -8.514 2.545 1.00 98.75 88 THR A CA 1
ATOM 692 C C . THR A 1 88 ? -20.921 -8.898 3.496 1.00 98.75 88 THR A C 1
ATOM 694 O O . THR A 1 88 ? -21.584 -8.019 4.053 1.00 98.75 88 THR A O 1
ATOM 697 N N . ALA A 1 89 ? -21.143 -10.197 3.714 1.00 98.38 89 ALA A N 1
ATOM 698 C CA . ALA A 1 89 ? -22.158 -10.691 4.635 1.00 98.38 89 ALA A CA 1
ATOM 699 C C . ALA A 1 89 ? -21.872 -10.243 6.076 1.00 98.38 89 ALA A C 1
ATOM 701 O O . ALA A 1 89 ? -22.758 -9.678 6.719 1.00 98.38 89 ALA A O 1
ATOM 702 N N . ALA A 1 90 ? -20.629 -10.399 6.548 1.00 98.25 90 ALA A N 1
ATOM 703 C CA . ALA A 1 90 ? -20.220 -9.995 7.893 1.00 98.25 90 ALA A CA 1
ATOM 704 C C . ALA A 1 90 ? -20.339 -8.475 8.134 1.00 98.25 90 ALA A C 1
ATOM 706 O O . ALA A 1 90 ? -20.764 -8.046 9.212 1.00 98.25 90 ALA A O 1
ATOM 707 N N . TRP A 1 91 ? -20.027 -7.657 7.122 1.00 98.38 91 TRP A N 1
ATOM 708 C CA . TRP A 1 91 ? -20.272 -6.213 7.153 1.00 98.38 91 TRP A CA 1
ATOM 709 C C . TRP A 1 91 ? -21.768 -5.897 7.260 1.00 98.38 91 TRP A C 1
ATOM 711 O O . TRP A 1 91 ? -22.192 -5.161 8.151 1.00 98.38 91 TRP A O 1
ATOM 721 N N . ARG A 1 92 ? -22.596 -6.467 6.371 1.00 97.00 92 ARG A N 1
ATOM 722 C CA . ARG A 1 92 ? -24.043 -6.186 6.308 1.00 97.00 92 ARG A CA 1
ATOM 723 C C . ARG A 1 92 ? -24.777 -6.612 7.573 1.00 97.00 92 ARG A C 1
ATOM 725 O O . ARG A 1 92 ? -25.660 -5.888 8.025 1.00 97.00 92 ARG A O 1
ATOM 732 N N . SER A 1 93 ? -24.398 -7.749 8.154 1.00 94.88 93 SER A N 1
ATOM 733 C CA . SER A 1 93 ? -24.972 -8.236 9.408 1.00 94.88 93 SER A CA 1
ATOM 734 C C . SER A 1 93 ? -24.454 -7.488 10.638 1.00 94.88 93 SER A C 1
ATOM 736 O O . SER A 1 93 ? -24.852 -7.834 11.747 1.00 94.88 93 SER A O 1
ATOM 738 N N . ASN A 1 94 ? -23.538 -6.523 10.468 1.00 88.25 94 ASN A N 1
ATOM 739 C CA . ASN A 1 94 ? -22.837 -5.839 11.551 1.00 88.25 94 ASN A CA 1
ATOM 740 C C . ASN A 1 94 ? -22.301 -6.838 12.590 1.00 88.25 94 ASN A C 1
ATOM 742 O O . ASN A 1 94 ? -22.632 -6.752 13.772 1.00 88.25 94 ASN A O 1
ATOM 746 N N . LYS A 1 95 ? -21.563 -7.852 12.116 1.00 89.00 95 LYS A N 1
ATOM 747 C CA . LYS A 1 95 ? -21.204 -9.032 12.912 1.00 89.00 95 LYS A CA 1
ATOM 748 C C . LYS A 1 95 ? -20.456 -8.635 14.192 1.00 89.00 95 LYS A C 1
ATOM 750 O O . LYS A 1 95 ? -19.275 -8.296 14.167 1.00 89.00 95 LYS A O 1
ATOM 755 N N . ASP A 1 96 ? -21.154 -8.692 15.321 1.00 93.06 96 ASP A N 1
ATOM 756 C CA . ASP A 1 96 ? -20.699 -8.123 16.590 1.00 93.06 96 ASP A CA 1
ATOM 757 C C . ASP A 1 96 ? -19.798 -9.093 17.382 1.00 93.06 96 ASP A C 1
ATOM 759 O O . ASP A 1 96 ? -20.180 -9.676 18.402 1.00 93.06 96 ASP A O 1
ATOM 763 N N . GLN A 1 97 ? -18.581 -9.293 16.869 1.00 96.75 97 GLN A N 1
ATOM 764 C CA . GLN A 1 97 ? -17.567 -10.202 17.427 1.00 96.75 97 GLN A CA 1
ATOM 765 C C . GLN A 1 97 ? -16.397 -9.489 18.116 1.00 96.75 97 GLN A C 1
ATOM 767 O O . GLN A 1 97 ? -15.552 -10.149 18.728 1.00 96.75 97 GLN A O 1
ATOM 772 N N . VAL A 1 98 ? -16.341 -8.160 18.031 1.00 97.56 98 VAL A N 1
ATOM 773 C CA . VAL A 1 98 ? -15.232 -7.348 18.535 1.00 97.56 98 VAL A CA 1
ATOM 774 C C . VAL A 1 98 ? -15.740 -6.434 19.639 1.00 97.56 98 VAL A C 1
ATOM 776 O O . VAL A 1 98 ? -16.618 -5.609 19.414 1.00 97.56 98 VAL A O 1
ATOM 779 N N . SER A 1 99 ? -15.161 -6.567 20.827 1.00 96.62 99 SER A N 1
ATOM 780 C CA . SER A 1 99 ? -15.215 -5.518 21.841 1.00 96.62 99 SER A CA 1
ATOM 781 C C . SER A 1 99 ? -14.073 -4.536 21.597 1.00 96.62 99 SER A C 1
ATOM 783 O O . SER A 1 99 ? -12.997 -4.926 21.144 1.00 96.62 99 SER A O 1
ATOM 785 N N . MET A 1 100 ? -14.286 -3.261 21.904 1.00 96.56 100 MET A N 1
ATOM 786 C CA . MET A 1 100 ? -13.305 -2.210 21.652 1.00 96.56 100 MET A CA 1
ATOM 787 C C . MET A 1 100 ? -13.056 -1.389 22.912 1.00 96.56 100 MET A C 1
ATOM 789 O O . MET A 1 100 ? -14.003 -0.957 23.566 1.00 96.56 100 MET A O 1
ATOM 793 N N . VAL A 1 101 ? -11.785 -1.132 23.212 1.00 98.12 101 VAL A N 1
ATOM 794 C CA . VAL A 1 101 ? -11.368 -0.187 24.254 1.00 98.12 101 VAL A CA 1
ATOM 795 C C . VAL A 1 101 ? -10.794 1.055 23.581 1.00 98.12 101 VAL A C 1
ATOM 797 O O . VAL A 1 101 ? -9.941 0.945 22.699 1.00 98.12 101 VAL A O 1
ATOM 800 N N . VAL A 1 102 ? -11.263 2.237 23.983 1.00 98.19 102 VAL A N 1
ATOM 801 C CA . VAL A 1 102 ? -10.779 3.519 23.452 1.00 98.19 102 VAL A CA 1
ATOM 802 C C . VAL A 1 102 ? -9.810 4.143 24.444 1.00 98.19 102 VAL A C 1
ATOM 804 O O . VAL A 1 102 ? -10.185 4.536 25.547 1.00 98.19 102 VAL A O 1
ATOM 807 N N . ILE A 1 103 ? -8.556 4.269 24.031 1.00 98.19 103 ILE A N 1
ATOM 808 C CA . ILE A 1 103 ? -7.492 4.883 24.816 1.00 98.19 103 ILE A CA 1
ATOM 809 C C . ILE A 1 103 ? -7.256 6.284 24.278 1.00 98.19 103 ILE A C 1
ATOM 811 O O . ILE A 1 103 ? -6.665 6.458 23.214 1.00 98.19 103 ILE A O 1
ATOM 815 N N . LYS A 1 104 ? -7.719 7.287 25.023 1.00 97.44 104 LYS A N 1
ATOM 816 C CA . LYS A 1 104 ? -7.413 8.693 24.752 1.00 97.44 104 LYS A CA 1
ATOM 817 C C . LYS A 1 104 ? -6.092 9.046 25.423 1.00 97.44 104 LYS A C 1
ATOM 819 O O . LYS A 1 104 ? -5.954 8.873 26.636 1.00 97.44 104 LYS A O 1
ATOM 824 N N . GLY A 1 105 ? -5.131 9.491 24.627 1.00 95.38 105 GLY A N 1
ATOM 825 C CA . GLY A 1 105 ? -3.857 9.992 25.107 1.00 95.38 105 GLY A CA 1
ATOM 826 C C . GLY A 1 105 ? -4.016 11.289 25.891 1.00 95.38 105 GLY A C 1
ATOM 827 O O . GLY A 1 105 ? -4.894 12.104 25.603 1.00 95.38 105 GLY A O 1
ATOM 828 N N . THR A 1 106 ? -3.174 11.469 26.903 1.00 93.12 106 THR A N 1
ATOM 829 C CA . THR A 1 106 ? -3.122 12.685 27.735 1.00 93.12 106 THR A CA 1
ATOM 830 C C . THR A 1 106 ? -1.749 13.351 27.682 1.00 93.12 106 THR A C 1
ATOM 832 O O . THR A 1 106 ? -1.460 14.243 28.476 1.00 93.12 106 THR A O 1
ATOM 835 N N . GLY A 1 107 ? -0.878 12.873 26.793 1.00 92.81 107 GLY A N 1
ATOM 836 C CA . GLY A 1 107 ? 0.463 13.393 26.594 1.00 92.81 107 GLY A CA 1
ATOM 837 C C . GLY A 1 107 ? 0.518 14.536 25.583 1.00 92.81 107 GLY A C 1
ATOM 838 O O . GLY A 1 107 ? -0.479 15.184 25.265 1.00 92.81 107 GLY A O 1
ATOM 839 N N . VAL A 1 108 ? 1.724 14.792 25.081 1.00 89.50 108 VAL A N 1
ATOM 840 C CA . VAL A 1 108 ? 2.015 15.948 24.224 1.00 89.50 108 VAL A CA 1
ATOM 841 C C . VAL A 1 108 ? 1.891 15.565 22.750 1.00 89.50 108 VAL A C 1
ATOM 843 O O . VAL A 1 108 ? 2.354 14.502 22.336 1.00 89.50 108 VAL A O 1
ATOM 846 N N . THR A 1 109 ? 1.308 16.455 21.946 1.00 91.88 109 THR A N 1
ATOM 847 C CA . THR A 1 109 ? 1.352 16.356 20.481 1.00 91.88 109 THR A CA 1
ATOM 848 C C . THR A 1 109 ? 2.770 16.617 19.989 1.00 91.88 109 THR A C 1
ATOM 850 O O . THR A 1 109 ? 3.306 17.706 20.204 1.00 91.88 109 THR A O 1
ATOM 853 N N . LYS A 1 110 ? 3.366 15.657 19.284 1.00 92.25 110 LYS A N 1
ATOM 854 C CA . LYS A 1 110 ? 4.599 15.894 18.531 1.00 92.25 110 LYS A CA 1
ATOM 855 C C . LYS A 1 110 ? 4.245 16.610 17.237 1.00 92.25 110 LYS A C 1
ATOM 857 O O . LYS A 1 110 ? 3.330 16.193 16.532 1.00 92.25 110 LYS A O 1
ATOM 862 N N . GLN A 1 111 ? 4.965 17.681 16.934 1.00 87.06 111 GLN A N 1
ATOM 863 C CA . GLN A 1 111 ? 4.807 18.354 15.651 1.00 87.06 111 GLN A CA 1
ATOM 864 C C . GLN A 1 111 ? 5.469 17.521 14.544 1.00 87.06 111 GLN A C 1
ATOM 866 O O . GLN A 1 111 ? 6.483 16.869 14.815 1.00 87.06 111 GLN A O 1
ATOM 871 N N . PRO A 1 112 ? 4.916 17.521 13.319 1.00 85.88 112 PRO A N 1
ATOM 872 C CA . PRO A 1 112 ? 5.616 16.991 12.159 1.00 85.88 112 PRO A CA 1
ATOM 873 C C . PRO A 1 112 ? 6.970 17.692 12.004 1.00 85.88 112 PRO A C 1
ATOM 875 O O . PRO A 1 112 ? 7.024 18.908 11.837 1.00 85.88 112 PRO A O 1
ATOM 878 N N . ASP A 1 113 ? 8.055 16.927 12.082 1.00 84.31 113 ASP A N 1
ATOM 879 C CA . ASP A 1 113 ? 9.419 17.419 11.891 1.00 84.31 113 ASP A CA 1
ATOM 880 C C . ASP A 1 113 ? 10.052 16.645 10.738 1.00 84.31 113 ASP A C 1
ATOM 882 O O . ASP A 1 113 ? 10.495 15.507 10.891 1.00 84.31 113 ASP A O 1
ATOM 886 N N . PHE A 1 114 ? 9.999 17.224 9.543 1.00 85.19 114 PHE A N 1
ATOM 887 C CA . PHE A 1 114 ? 10.575 16.604 8.359 1.00 85.19 114 PHE A CA 1
ATOM 888 C C . PHE A 1 114 ? 12.034 17.030 8.216 1.00 85.19 114 PHE A C 1
ATOM 890 O O . PHE A 1 114 ? 12.368 18.209 8.304 1.00 85.19 114 PHE A O 1
ATOM 897 N N . PHE A 1 115 ? 12.898 16.070 7.891 1.00 83.19 115 PHE A N 1
ATOM 898 C CA . PHE A 1 115 ? 14.243 16.366 7.397 1.00 83.19 115 PHE A CA 1
ATOM 899 C C . PHE A 1 115 ? 14.174 17.174 6.086 1.00 83.19 115 PHE A C 1
ATOM 901 O O . PHE A 1 115 ? 13.096 17.372 5.532 1.00 83.19 115 PHE A O 1
ATOM 908 N N . GLU A 1 116 ? 15.307 17.654 5.558 1.00 85.12 116 GLU A N 1
ATOM 909 C CA . GLU A 1 116 ? 15.326 18.522 4.369 1.00 85.12 116 GLU A CA 1
ATOM 910 C C . GLU A 1 116 ? 14.796 17.814 3.096 1.00 85.12 116 GLU A C 1
ATOM 912 O O . GLU A 1 116 ? 15.552 17.349 2.244 1.00 85.12 116 GLU A O 1
ATOM 917 N N . VAL A 1 117 ? 13.470 17.786 2.917 1.00 86.38 117 VAL A N 1
ATOM 918 C CA . VAL A 1 117 ? 12.775 17.117 1.799 1.00 86.38 117 VAL A CA 1
ATOM 919 C C . VAL A 1 117 ? 13.162 17.725 0.449 1.00 86.38 117 VAL A C 1
ATOM 921 O O . VAL A 1 117 ? 13.197 17.039 -0.569 1.00 86.38 117 VAL A O 1
ATOM 924 N N . THR A 1 118 ? 13.523 19.013 0.423 1.00 90.62 118 THR A N 1
ATOM 925 C CA . THR A 1 118 ? 14.012 19.661 -0.810 1.00 90.62 118 THR A CA 1
ATOM 926 C C . THR A 1 118 ? 15.320 19.017 -1.291 1.00 90.62 118 THR A C 1
ATOM 928 O O . THR A 1 118 ? 15.561 18.945 -2.496 1.00 90.62 118 THR A O 1
ATOM 931 N N . GLY A 1 119 ? 16.141 18.505 -0.367 1.00 92.38 119 GLY A N 1
ATOM 932 C CA . GLY A 1 119 ? 17.337 17.729 -0.680 1.00 92.38 119 GLY A CA 1
ATOM 933 C C . GLY A 1 119 ? 17.014 16.437 -1.431 1.00 92.38 119 GLY A C 1
ATOM 934 O O . GLY A 1 119 ? 17.704 16.129 -2.399 1.00 92.38 119 GLY A O 1
ATOM 935 N N . LEU A 1 120 ? 15.923 15.746 -1.075 1.00 93.56 120 LEU A N 1
ATOM 936 C CA . LEU A 1 120 ? 15.489 14.532 -1.779 1.00 93.56 120 LEU A CA 1
ATOM 937 C C . LEU A 1 120 ? 15.198 14.800 -3.254 1.00 93.56 120 LEU A C 1
ATOM 939 O O . LEU A 1 120 ? 15.665 14.060 -4.114 1.00 93.56 120 LEU A O 1
ATOM 943 N N . VAL A 1 121 ? 14.462 15.873 -3.553 1.00 95.38 121 VAL A N 1
ATOM 944 C CA . VAL A 1 121 ? 14.121 16.245 -4.936 1.00 95.38 121 VAL A CA 1
ATOM 945 C C . VAL A 1 121 ? 15.380 16.630 -5.714 1.00 95.38 121 VAL A C 1
ATOM 947 O O . VAL A 1 121 ? 15.592 16.144 -6.822 1.00 95.38 121 VAL A O 1
ATOM 950 N N . LYS A 1 122 ? 16.269 17.438 -5.117 1.00 94.62 122 LYS A N 1
ATOM 951 C CA . LYS A 1 122 ? 17.554 17.823 -5.736 1.00 94.62 122 LYS A CA 1
ATOM 952 C C . LYS A 1 122 ? 18.455 16.622 -6.039 1.00 94.62 122 LYS A C 1
AT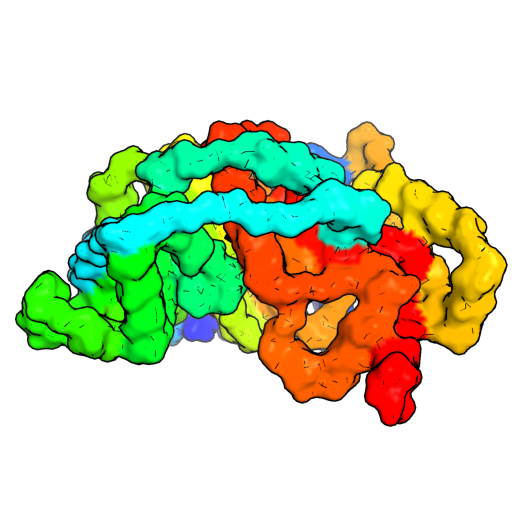OM 954 O O . LYS A 1 122 ? 19.235 16.671 -6.982 1.00 94.62 122 LYS A O 1
ATOM 959 N N . GLN A 1 123 ? 18.363 15.565 -5.236 1.00 93.88 123 GLN A N 1
ATOM 960 C CA . GLN A 1 123 ? 19.104 14.315 -5.420 1.00 93.88 123 GLN A CA 1
ATOM 961 C C . GLN A 1 123 ? 18.350 13.296 -6.289 1.00 93.88 123 GLN A C 1
ATOM 963 O O . GLN A 1 123 ? 18.845 12.192 -6.502 1.00 93.88 123 GLN A O 1
ATOM 968 N N . HIS A 1 124 ? 17.173 13.659 -6.807 1.00 95.56 124 HIS A N 1
ATOM 969 C CA . HIS A 1 124 ? 16.290 12.788 -7.579 1.00 95.56 124 HIS A CA 1
ATOM 970 C C . HIS A 1 124 ? 15.834 11.531 -6.819 1.00 95.56 124 HIS A C 1
ATOM 972 O O . HIS A 1 124 ? 15.643 10.473 -7.412 1.00 95.56 124 HIS A O 1
ATOM 978 N N . LEU A 1 125 ? 15.669 11.626 -5.499 1.00 95.56 125 LEU A N 1
ATOM 979 C CA . LEU A 1 125 ? 15.157 10.549 -4.646 1.00 95.56 125 LEU A CA 1
ATOM 980 C C . LEU A 1 125 ? 13.627 10.573 -4.514 1.00 95.56 125 LEU A C 1
ATOM 982 O O . LEU A 1 125 ? 13.026 9.562 -4.139 1.00 95.56 125 LEU A O 1
ATOM 986 N N . ALA A 1 126 ? 13.017 11.715 -4.819 1.00 97.00 126 ALA A N 1
ATOM 987 C CA . ALA A 1 126 ? 11.584 11.956 -4.771 1.00 97.00 126 ALA A CA 1
ATOM 988 C C . ALA A 1 126 ? 11.154 12.905 -5.896 1.00 97.00 126 ALA A C 1
ATOM 990 O O . ALA A 1 126 ? 11.952 13.724 -6.361 1.00 97.00 126 ALA A O 1
ATOM 991 N N . GLU A 1 127 ? 9.887 12.817 -6.285 1.00 96.88 127 GLU A N 1
ATOM 992 C CA . GLU A 1 127 ? 9.287 13.672 -7.305 1.00 96.88 127 GLU A CA 1
ATOM 993 C C . GLU A 1 127 ? 8.987 15.088 -6.766 1.00 96.88 127 GLU A C 1
ATOM 995 O O . GLU A 1 127 ? 8.783 15.264 -5.559 1.00 96.88 127 GLU A O 1
ATOM 1000 N N . PRO A 1 128 ? 8.985 16.133 -7.621 1.00 95.19 128 PRO A N 1
ATOM 1001 C CA . PRO A 1 128 ? 8.998 17.528 -7.170 1.00 95.19 128 PRO A CA 1
ATOM 1002 C C . PRO A 1 128 ? 7.862 17.932 -6.222 1.00 95.19 128 PRO A C 1
ATOM 1004 O O . PRO A 1 128 ? 8.103 18.672 -5.263 1.00 95.19 128 PRO A O 1
ATOM 1007 N N . LEU A 1 129 ? 6.644 17.421 -6.443 1.00 95.94 129 LEU A N 1
ATOM 1008 C CA . LEU A 1 129 ? 5.473 17.786 -5.638 1.00 95.94 129 LEU A CA 1
ATOM 1009 C C . LEU A 1 129 ? 5.558 17.276 -4.192 1.00 95.94 129 LEU A C 1
ATOM 1011 O O . LEU A 1 129 ? 4.886 17.827 -3.323 1.00 95.94 129 LEU A O 1
ATOM 1015 N N . VAL A 1 130 ? 6.424 16.302 -3.889 1.00 96.69 130 VAL A N 1
ATOM 1016 C CA . VAL A 1 130 ? 6.659 15.826 -2.514 1.00 96.69 130 VAL A CA 1
ATOM 1017 C C . VAL A 1 130 ? 7.118 16.969 -1.606 1.00 96.69 130 VAL A C 1
ATOM 1019 O O . VAL A 1 130 ? 6.615 17.125 -0.493 1.00 96.69 130 VAL A O 1
ATOM 1022 N N . ALA A 1 131 ? 8.061 17.792 -2.076 1.00 94.94 131 ALA A N 1
ATOM 1023 C CA . ALA A 1 131 ? 8.612 18.880 -1.272 1.00 94.94 131 ALA A CA 1
ATOM 1024 C C . ALA A 1 131 ? 7.598 20.007 -1.046 1.00 94.94 131 ALA A C 1
ATOM 1026 O O . ALA A 1 131 ? 7.569 20.580 0.040 1.00 94.94 131 ALA A O 1
ATOM 1027 N N . GLU A 1 132 ? 6.780 20.326 -2.048 1.00 93.00 132 GLU A N 1
ATOM 1028 C CA . GLU A 1 132 ? 5.698 21.306 -1.914 1.00 93.00 132 GLU A CA 1
ATOM 1029 C C . GLU A 1 132 ? 4.655 20.819 -0.905 1.00 93.00 132 GLU A C 1
ATOM 1031 O O . GLU A 1 132 ? 4.359 21.517 0.065 1.00 93.00 132 GLU A O 1
ATOM 1036 N N . LYS A 1 133 ? 4.193 19.575 -1.074 1.00 94.00 133 LYS A N 1
ATOM 1037 C CA . LYS A 1 133 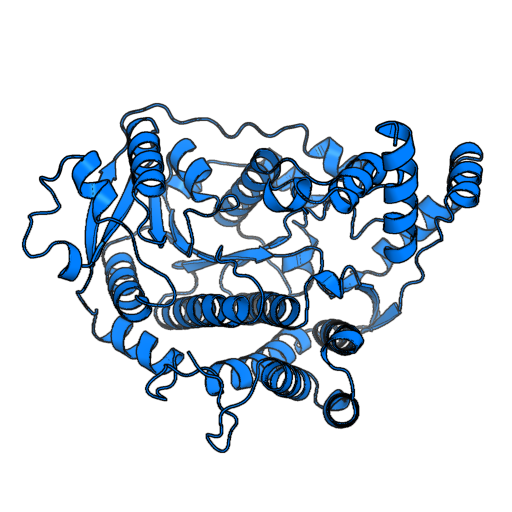? 3.143 18.972 -0.255 1.00 94.00 133 LYS A CA 1
ATOM 1038 C C . LYS A 1 133 ? 3.505 18.903 1.227 1.00 94.00 133 LYS A C 1
ATOM 1040 O O . LYS A 1 133 ? 2.670 19.191 2.077 1.00 94.00 133 LYS A O 1
ATOM 1045 N N . LEU A 1 134 ? 4.749 18.535 1.542 1.00 93.56 134 LEU A N 1
ATOM 1046 C CA . LEU A 1 134 ? 5.213 18.449 2.929 1.00 93.56 134 LEU A CA 1
ATOM 1047 C C . LEU A 1 134 ? 5.495 19.823 3.553 1.00 93.56 134 LEU A C 1
ATOM 1049 O O . LEU A 1 134 ? 5.358 19.970 4.764 1.00 93.56 134 LEU A O 1
ATOM 1053 N N . LYS A 1 135 ? 5.850 20.841 2.755 1.00 90.44 135 LYS A N 1
ATOM 1054 C CA . LYS A 1 135 ? 6.022 22.219 3.251 1.00 90.44 135 LYS A CA 1
ATOM 1055 C C . LYS A 1 135 ? 4.697 22.889 3.595 1.00 90.44 135 LYS A C 1
ATOM 1057 O O . LYS A 1 135 ? 4.661 23.701 4.511 1.00 90.44 135 LYS A O 1
ATOM 1062 N N . SER A 1 136 ? 3.636 22.577 2.854 1.00 87.06 136 SER A N 1
ATOM 1063 C CA . SER A 1 136 ? 2.299 23.137 3.066 1.00 87.06 136 SER A CA 1
ATOM 1064 C C . SER A 1 136 ? 1.446 22.315 4.034 1.00 87.06 136 SER A C 1
ATOM 1066 O O . SER A 1 136 ? 0.227 22.473 4.031 1.00 87.06 136 SER A O 1
ATOM 1068 N N . LEU A 1 137 ? 2.045 21.384 4.784 1.00 89.88 137 LEU A N 1
ATOM 1069 C CA . LEU A 1 137 ? 1.293 20.450 5.610 1.00 89.88 137 LEU A CA 1
ATOM 1070 C C . LEU A 1 137 ? 0.564 21.187 6.737 1.00 89.88 137 LEU A C 1
ATOM 1072 O O . LEU A 1 137 ? 1.192 21.866 7.552 1.00 89.88 137 LEU A O 1
ATOM 1076 N N . ASP A 1 138 ? -0.747 20.988 6.809 1.00 82.31 138 ASP A N 1
ATOM 1077 C CA . ASP A 1 138 ? -1.539 21.304 7.988 1.00 82.31 138 ASP A CA 1
ATOM 1078 C C . ASP A 1 138 ? -1.791 19.987 8.743 1.00 82.31 138 ASP A C 1
ATOM 1080 O O . ASP A 1 138 ? -1.846 18.910 8.171 1.00 82.31 138 ASP A O 1
ATOM 1084 N N . SER A 1 139 ? -1.888 20.023 10.065 1.00 76.62 139 SER A N 1
ATOM 1085 C CA . SER A 1 139 ? -2.229 18.826 10.852 1.00 76.62 139 SER A CA 1
ATOM 1086 C C . SER A 1 139 ? -3.725 18.759 11.178 1.00 76.62 139 SER A C 1
ATOM 1088 O O . SER A 1 139 ? -4.170 17.861 11.897 1.00 76.62 139 SER A O 1
ATOM 1090 N N . GLY A 1 140 ? -4.525 19.688 10.640 1.00 80.12 140 GLY A N 1
ATOM 1091 C CA . GLY A 1 140 ? -5.970 19.766 10.844 1.00 80.12 140 GLY A CA 1
ATOM 1092 C C . GLY A 1 140 ? -6.732 18.501 10.437 1.00 80.12 140 GLY A C 1
ATOM 1093 O O . GLY A 1 140 ? -7.610 18.055 11.186 1.00 80.12 140 GLY A O 1
ATOM 1094 N N . SER A 1 141 ? -6.392 17.866 9.306 1.00 84.12 141 SER A N 1
ATOM 1095 C CA . SER A 1 141 ? -7.091 16.653 8.850 1.00 84.12 141 SER A CA 1
ATOM 1096 C C . SER A 1 141 ? -6.960 15.462 9.800 1.00 84.12 141 SER A C 1
ATOM 1098 O O . SER A 1 141 ? -7.882 14.646 9.843 1.00 84.12 141 SER A O 1
ATOM 1100 N N . LEU A 1 142 ? -5.899 15.370 10.612 1.00 89.00 142 LEU A N 1
ATOM 1101 C CA . LEU A 1 142 ? -5.714 14.282 11.586 1.00 89.00 142 LEU A CA 1
ATOM 1102 C C . LEU A 1 142 ? -6.857 14.204 12.602 1.00 89.00 142 LEU A C 1
ATOM 1104 O O . LEU A 1 142 ? -7.247 13.114 13.014 1.00 89.00 142 LEU A O 1
ATOM 1108 N N . LYS A 1 143 ? -7.400 15.358 13.010 1.00 88.19 143 LYS A N 1
ATOM 1109 C CA . LYS A 1 143 ? -8.504 15.431 13.983 1.00 88.19 143 LYS A CA 1
ATOM 1110 C C . LYS A 1 143 ? -9.856 15.103 13.359 1.00 88.19 143 LYS A C 1
ATOM 1112 O O . LYS A 1 143 ? -10.766 14.673 14.059 1.00 88.19 143 LYS A O 1
ATOM 1117 N N . ASN A 1 144 ? -9.974 15.305 12.050 1.00 92.62 144 ASN A N 1
ATOM 1118 C CA . ASN A 1 144 ? -11.212 15.107 11.304 1.00 92.62 144 ASN A CA 1
ATOM 1119 C C . ASN A 1 144 ? -11.327 13.702 10.705 1.00 92.62 144 ASN A C 1
ATOM 1121 O O . ASN A 1 144 ? -12.376 13.376 10.152 1.00 92.62 144 ASN A O 1
ATOM 1125 N N . ASN A 1 145 ? -10.268 12.891 10.786 1.00 96.81 145 ASN A N 1
ATOM 1126 C CA . ASN A 1 145 ? -10.203 11.580 10.160 1.00 96.81 145 ASN A CA 1
ATOM 1127 C C . ASN A 1 145 ? -9.774 10.483 11.144 1.00 96.81 145 ASN A C 1
ATOM 1129 O O . ASN A 1 145 ? -8.768 10.612 11.840 1.00 96.81 145 ASN A O 1
ATOM 1133 N N . LEU A 1 146 ? -10.489 9.355 11.134 1.00 98.44 146 LEU A N 1
ATOM 1134 C CA . LEU A 1 146 ? -10.050 8.121 11.784 1.00 98.44 146 LEU A CA 1
ATOM 1135 C C . LEU A 1 146 ? -9.186 7.309 10.812 1.00 98.44 146 LEU A C 1
ATOM 1137 O O . LEU A 1 146 ? -9.671 6.850 9.773 1.00 98.44 146 LEU A O 1
ATOM 1141 N N . LEU A 1 147 ? -7.931 7.053 11.186 1.00 98.69 147 LEU A N 1
ATOM 1142 C CA . LEU A 1 147 ? -7.080 6.100 10.476 1.00 98.69 147 LEU A CA 1
ATOM 1143 C C . LEU A 1 147 ? -7.414 4.665 10.894 1.00 98.69 147 LEU A C 1
ATOM 1145 O O . LEU A 1 147 ? -7.060 4.230 11.987 1.00 98.69 147 LEU A O 1
ATOM 1149 N N . ILE A 1 148 ? -8.013 3.895 9.995 1.00 98.81 148 ILE A N 1
ATOM 1150 C CA . ILE A 1 148 ? -8.170 2.446 10.110 1.00 98.81 148 ILE A CA 1
ATOM 1151 C C . ILE A 1 148 ? -6.941 1.789 9.473 1.00 98.81 148 ILE A C 1
ATOM 1153 O O . ILE A 1 148 ? -6.834 1.682 8.253 1.00 98.81 148 ILE A O 1
ATOM 1157 N N . ALA A 1 149 ? -5.991 1.354 10.297 1.00 98.50 149 ALA A N 1
ATOM 1158 C CA . ALA A 1 149 ? -4.722 0.798 9.847 1.00 98.50 149 ALA A CA 1
ATOM 1159 C C . ALA A 1 149 ? -4.762 -0.740 9.812 1.00 98.50 149 ALA A C 1
ATOM 1161 O O . ALA A 1 149 ? -4.560 -1.412 10.833 1.00 98.50 149 ALA A O 1
ATOM 1162 N N . LEU A 1 150 ? -4.974 -1.311 8.621 1.00 98.69 150 LEU A N 1
ATOM 1163 C CA . LEU A 1 150 ? -4.839 -2.748 8.380 1.00 98.69 150 LEU A CA 1
ATOM 1164 C C . LEU A 1 150 ? -3.362 -3.139 8.437 1.00 98.69 150 LEU A C 1
ATOM 1166 O O . LEU A 1 150 ? -2.541 -2.615 7.689 1.00 98.69 150 LEU A O 1
ATOM 1170 N N . ALA A 1 151 ? -3.030 -4.055 9.348 1.00 97.50 151 ALA A N 1
ATOM 1171 C CA . ALA A 1 151 ? -1.663 -4.322 9.794 1.00 97.50 151 ALA A CA 1
ATOM 1172 C C . ALA A 1 151 ? -0.965 -3.090 10.401 1.00 97.50 151 ALA A C 1
ATOM 1174 O O . ALA A 1 151 ? 0.244 -2.909 10.248 1.00 97.50 151 ALA A O 1
ATOM 1175 N N . GLY A 1 152 ? -1.704 -2.274 11.161 1.00 96.56 152 GLY A N 1
ATOM 1176 C CA . GLY A 1 152 ? -1.202 -1.024 11.738 1.00 96.56 152 GLY A CA 1
ATOM 1177 C C . GLY A 1 152 ? -0.023 -1.168 12.712 1.00 96.56 152 GLY A C 1
ATOM 1178 O O . GLY A 1 152 ? 0.656 -0.188 13.003 1.00 96.56 152 GLY A O 1
ATOM 1179 N N . GLY A 1 153 ? 0.269 -2.386 13.176 1.00 94.38 153 GLY A N 1
ATOM 1180 C CA . GLY A 1 153 ? 1.454 -2.694 13.980 1.00 94.38 153 GLY A CA 1
ATOM 1181 C C . GLY A 1 153 ? 2.749 -2.918 13.187 1.00 94.38 153 GLY A C 1
ATOM 1182 O O . GLY A 1 153 ? 3.792 -3.120 13.813 1.00 94.38 153 GLY A O 1
ATOM 1183 N N . ALA A 1 154 ? 2.705 -2.927 11.849 1.00 92.56 154 ALA A N 1
ATOM 1184 C CA . ALA A 1 154 ? 3.887 -3.061 10.994 1.00 92.56 154 ALA A CA 1
ATOM 1185 C C . ALA A 1 154 ? 4.865 -1.887 11.182 1.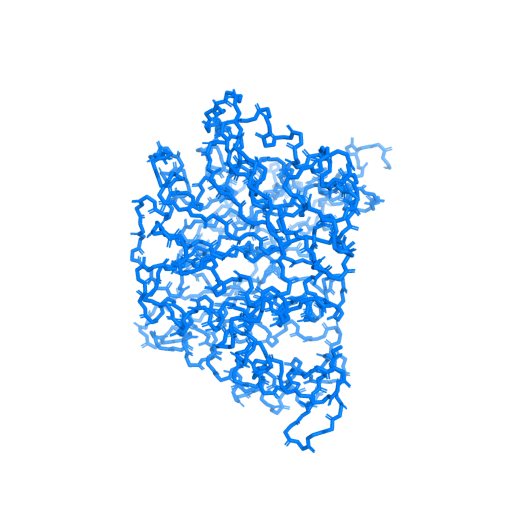00 92.56 154 ALA A C 1
ATOM 1187 O O . ALA A 1 154 ? 4.450 -0.787 11.540 1.00 92.56 154 ALA A O 1
ATOM 11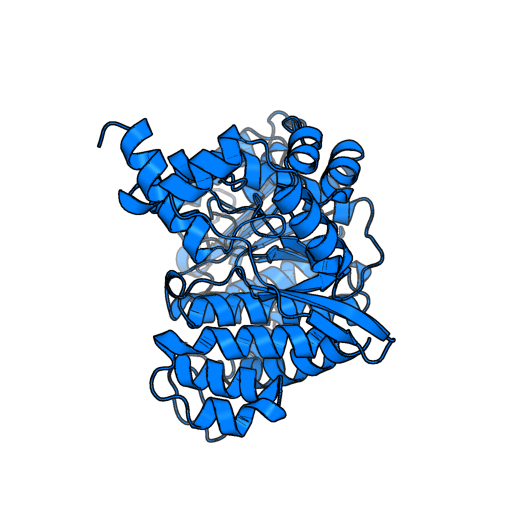88 N N . GLU A 1 155 ? 6.160 -2.111 10.927 1.00 88.50 155 GLU A N 1
ATOM 1189 C CA . GLU A 1 155 ? 7.191 -1.064 11.059 1.00 88.50 155 GLU A CA 1
ATOM 1190 C C . GLU A 1 155 ? 6.911 0.133 10.144 1.00 88.50 155 GLU A C 1
ATOM 1192 O O . GLU A 1 155 ? 7.115 1.264 10.560 1.00 88.50 155 GLU A O 1
ATOM 1197 N N . TYR A 1 156 ? 6.380 -0.119 8.942 1.00 89.75 156 TYR A N 1
ATOM 1198 C CA . TYR A 1 156 ? 6.075 0.916 7.951 1.00 89.75 156 TYR A CA 1
ATOM 1199 C C . TYR A 1 156 ? 4.695 1.571 8.105 1.00 89.75 156 TYR A C 1
ATOM 1201 O O . TYR A 1 156 ? 4.327 2.436 7.318 1.00 89.75 156 TYR A O 1
ATOM 1209 N N . SER A 1 157 ? 3.895 1.136 9.080 1.00 95.00 157 SER A N 1
ATOM 1210 C CA . SER A 1 157 ? 2.564 1.698 9.302 1.00 95.00 157 SER A CA 1
ATOM 1211 C C . SER A 1 157 ? 2.661 3.124 9.863 1.00 95.00 157 SER A C 1
ATOM 1213 O O . SER A 1 157 ? 3.409 3.342 10.822 1.00 95.00 157 SER A O 1
ATOM 1215 N N . PRO A 1 158 ? 1.836 4.070 9.379 1.00 95.88 158 PRO A N 1
ATOM 1216 C CA . PRO A 1 158 ? 1.780 5.420 9.924 1.00 95.88 158 PRO A CA 1
ATOM 1217 C C . PRO A 1 158 ? 1.143 5.476 11.316 1.00 95.88 158 PRO A C 1
ATOM 1219 O O . PRO A 1 158 ? 1.220 6.512 11.957 1.00 95.88 158 PRO A O 1
ATOM 1222 N N . ALA A 1 159 ? 0.543 4.393 11.831 1.00 97.00 159 ALA A N 1
ATOM 1223 C CA . ALA A 1 159 ? -0.249 4.421 13.067 1.00 97.00 159 ALA A CA 1
ATOM 1224 C C . ALA A 1 159 ? 0.492 5.017 14.280 1.00 97.00 159 ALA A C 1
ATOM 1226 O O . ALA A 1 159 ? -0.104 5.730 15.081 1.00 97.00 159 ALA A O 1
ATOM 1227 N N . ARG A 1 160 ? 1.802 4.765 14.404 1.00 96.94 160 ARG A N 1
ATOM 1228 C CA . ARG A 1 160 ? 2.624 5.335 15.485 1.00 96.94 160 ARG A CA 1
ATOM 1229 C C . ARG A 1 160 ? 2.806 6.841 15.346 1.00 96.94 160 ARG A C 1
ATOM 1231 O O . ARG A 1 160 ? 2.655 7.555 16.329 1.00 96.94 160 ARG A O 1
ATOM 1238 N N . VAL A 1 161 ? 3.118 7.301 14.136 1.00 96.12 161 VAL A N 1
ATOM 1239 C CA . VAL A 1 161 ? 3.281 8.728 13.827 1.00 96.12 161 VAL A CA 1
ATOM 1240 C C . VAL A 1 161 ? 1.934 9.444 13.933 1.00 96.12 161 VAL A C 1
ATOM 1242 O O . VAL A 1 161 ? 1.855 10.519 14.508 1.00 96.12 161 VAL A O 1
ATOM 1245 N N . TRP A 1 162 ? 0.857 8.801 13.486 1.00 96.81 162 TRP A N 1
ATOM 1246 C CA . TRP A 1 162 ? -0.512 9.299 13.586 1.00 96.81 162 TRP A CA 1
ATOM 1247 C C . TRP A 1 162 ? -0.935 9.555 15.036 1.00 96.81 162 TRP A C 1
ATOM 1249 O O . TRP A 1 162 ? -1.488 10.610 15.331 1.00 96.81 162 TRP A O 1
ATOM 1259 N N . LEU A 1 163 ? -0.637 8.621 15.952 1.00 97.12 163 LEU A N 1
ATOM 1260 C CA . LEU A 1 163 ? -0.851 8.812 17.392 1.00 97.12 163 LEU A CA 1
ATOM 1261 C C . LEU A 1 163 ? 0.015 9.947 17.945 1.00 97.12 163 LEU A C 1
ATOM 1263 O O . LEU A 1 163 ? -0.491 10.825 18.639 1.00 97.12 163 LEU A O 1
ATOM 1267 N N . ASP A 1 164 ? 1.307 9.944 17.610 1.00 95.69 164 ASP A N 1
ATOM 1268 C CA . ASP A 1 164 ? 2.260 10.959 18.060 1.00 95.69 164 ASP A CA 1
ATOM 1269 C C . ASP A 1 164 ? 1.843 12.378 17.616 1.00 95.69 164 ASP A C 1
ATOM 1271 O O . ASP A 1 164 ? 2.045 13.333 18.365 1.00 95.69 164 ASP A O 1
ATOM 1275 N N . TRP A 1 165 ? 1.216 12.516 16.444 1.00 95.75 165 TRP A N 1
ATOM 1276 C CA . TRP A 1 165 ? 0.685 13.777 15.906 1.00 95.75 165 TRP A CA 1
ATOM 1277 C C . TRP A 1 165 ? -0.742 14.108 16.380 1.00 95.75 165 TRP A C 1
ATOM 1279 O O . TRP A 1 165 ? -1.327 15.102 15.951 1.00 95.75 165 TRP A O 1
ATOM 1289 N N . GLY A 1 166 ? -1.310 13.317 17.293 1.00 95.69 166 GLY A N 1
ATOM 1290 C CA . GLY A 1 166 ? -2.599 13.609 17.925 1.00 95.69 166 GLY A CA 1
ATOM 1291 C C . GLY A 1 166 ? -3.832 13.115 17.165 1.00 95.69 166 GLY A C 1
ATOM 1292 O O . GLY A 1 166 ? -4.950 13.506 17.497 1.00 95.69 166 GLY A O 1
ATOM 1293 N N . GLY A 1 167 ? -3.659 12.266 16.152 1.00 96.62 167 GLY A N 1
ATOM 1294 C CA . GLY A 1 167 ? -4.761 11.668 15.404 1.00 96.62 167 GLY A CA 1
ATOM 1295 C C . GLY A 1 167 ? -5.420 10.487 16.127 1.00 96.62 167 GLY A C 1
ATOM 1296 O O . GLY A 1 167 ? -4.872 9.899 17.066 1.00 96.62 167 GLY A O 1
ATOM 1297 N N . ALA A 1 168 ? -6.609 10.102 15.659 1.00 97.94 168 ALA A N 1
ATOM 1298 C CA . ALA A 1 168 ? -7.285 8.881 16.092 1.00 97.94 168 ALA A CA 1
ATOM 1299 C C . ALA A 1 168 ? -6.967 7.717 15.143 1.00 97.94 168 ALA A C 1
ATOM 1301 O O . ALA A 1 168 ? -7.012 7.884 13.921 1.00 97.94 168 ALA A O 1
ATOM 1302 N N . THR A 1 169 ? -6.680 6.526 15.679 1.00 98.44 169 THR A N 1
ATOM 1303 C CA . THR A 1 169 ? -6.462 5.325 14.864 1.00 98.44 169 THR A CA 1
ATOM 1304 C C . THR A 1 169 ? -7.112 4.067 15.438 1.00 98.44 169 THR A C 1
ATOM 1306 O O . THR A 1 169 ? -7.022 3.778 16.631 1.00 98.44 169 THR A O 1
ATOM 1309 N N . ALA A 1 170 ? -7.732 3.293 14.547 1.00 98.69 170 ALA A N 1
ATOM 1310 C CA . ALA A 1 170 ? -8.173 1.926 14.765 1.00 98.69 170 ALA A CA 1
ATOM 1311 C C . ALA A 1 170 ? -7.190 0.957 14.113 1.00 98.69 170 ALA A C 1
ATOM 1313 O O . ALA A 1 170 ? -6.996 0.966 12.898 1.00 98.69 170 ALA A O 1
ATOM 1314 N N . ILE A 1 171 ? -6.546 0.121 14.927 1.00 97.94 171 ILE A N 1
ATOM 1315 C CA . ILE A 1 171 ? -5.466 -0.754 14.466 1.00 97.94 171 ILE A CA 1
ATOM 1316 C C . ILE A 1 171 ? -5.969 -2.190 14.354 1.00 97.94 171 ILE A C 1
ATOM 1318 O O . ILE A 1 171 ? -6.367 -2.800 15.341 1.00 97.94 171 ILE A O 1
ATOM 1322 N N . VAL A 1 172 ? -5.853 -2.772 13.161 1.00 98.56 172 VAL A N 1
ATOM 1323 C CA . VAL A 1 172 ? -5.928 -4.225 12.972 1.00 98.56 172 VAL A CA 1
ATOM 1324 C C . VAL A 1 172 ? -4.501 -4.756 12.976 1.00 98.56 172 VAL A C 1
ATOM 1326 O O . VAL A 1 172 ? -3.722 -4.485 12.063 1.00 98.56 172 VAL A O 1
ATOM 1329 N N . ALA A 1 173 ? -4.128 -5.502 14.010 1.00 97.88 173 ALA A N 1
ATOM 1330 C CA . ALA A 1 173 ? -2.826 -6.149 14.094 1.00 97.88 173 ALA A CA 1
ATOM 1331 C C . ALA A 1 173 ? -2.904 -7.431 14.918 1.00 97.88 173 ALA A C 1
ATOM 1333 O O . ALA A 1 173 ? -3.685 -7.522 15.865 1.00 97.88 173 ALA A O 1
ATOM 1334 N N . ARG A 1 174 ? -2.046 -8.399 14.578 1.00 97.00 174 ARG A N 1
ATOM 1335 C CA . ARG A 1 174 ? -1.999 -9.711 15.234 1.00 97.00 174 ARG A CA 1
ATOM 1336 C C . ARG A 1 174 ? -1.893 -9.600 16.760 1.00 97.00 174 ARG A C 1
ATOM 1338 O O . ARG A 1 174 ? -1.251 -8.664 17.251 1.00 97.00 174 ARG A O 1
ATOM 1345 N N . PRO A 1 175 ? -2.440 -10.577 17.499 1.00 96.69 175 PRO A N 1
ATOM 1346 C CA . PRO A 1 175 ? -2.398 -10.594 18.955 1.00 96.69 175 PRO A CA 1
ATOM 1347 C C . PRO A 1 175 ? -0.984 -10.891 19.461 1.00 96.69 175 PRO A C 1
ATOM 1349 O O . PRO A 1 175 ? -0.587 -12.039 19.638 1.00 96.69 175 PRO A O 1
ATOM 1352 N N . ARG A 1 176 ? -0.188 -9.833 19.630 1.00 97.69 176 ARG A N 1
ATOM 1353 C CA . ARG A 1 176 ? 1.170 -9.882 20.183 1.00 97.69 176 ARG A CA 1
ATOM 1354 C C . ARG A 1 176 ? 1.251 -8.941 21.373 1.00 97.69 176 ARG A C 1
ATOM 1356 O O . ARG A 1 176 ? 1.150 -7.729 21.183 1.00 97.69 176 ARG A O 1
ATOM 1363 N N . THR A 1 177 ? 1.451 -9.495 22.563 1.00 98.19 177 THR A N 1
ATOM 1364 C CA . THR A 1 177 ? 1.431 -8.747 23.826 1.00 98.19 177 THR A CA 1
ATOM 1365 C C . THR A 1 177 ? 2.394 -7.566 23.811 1.00 98.19 177 THR A C 1
ATOM 1367 O O . THR A 1 177 ? 2.013 -6.463 24.183 1.00 98.19 177 THR A O 1
ATOM 1370 N N . GLU A 1 178 ? 3.616 -7.751 23.311 1.00 98.19 178 GLU A N 1
ATOM 1371 C CA . GLU A 1 178 ? 4.648 -6.708 23.294 1.00 98.19 178 GLU A CA 1
ATOM 1372 C C . GLU A 1 178 ? 4.281 -5.563 22.344 1.00 98.19 178 GLU A C 1
ATOM 1374 O O . GLU A 1 178 ? 4.510 -4.396 22.654 1.00 98.19 178 GLU A O 1
ATOM 1379 N N . LEU A 1 179 ? 3.676 -5.889 21.196 1.00 98.00 179 LEU A N 1
ATOM 1380 C CA . LEU A 1 179 ? 3.191 -4.888 20.246 1.00 98.00 179 LEU A CA 1
ATOM 1381 C C . LEU A 1 179 ? 2.073 -4.052 20.872 1.00 98.00 179 LEU A C 1
ATOM 1383 O O . LEU A 1 179 ? 2.096 -2.830 20.770 1.00 98.00 179 LEU A O 1
ATOM 1387 N N . TRP A 1 180 ? 1.079 -4.704 21.475 1.00 98.62 180 TRP A N 1
ATOM 1388 C CA . TRP A 1 180 ? -0.068 -3.999 22.039 1.00 98.62 180 TRP A CA 1
ATOM 1389 C C . TRP A 1 180 ? 0.309 -3.208 23.284 1.00 98.62 180 TRP A C 1
ATOM 1391 O O . TRP A 1 180 ? -0.138 -2.075 23.411 1.00 98.62 180 TRP A O 1
ATOM 1401 N N . ALA A 1 181 ? 1.195 -3.729 24.133 1.00 98.62 181 ALA A N 1
ATOM 1402 C CA . ALA A 1 181 ? 1.756 -2.972 25.247 1.00 98.62 181 ALA A CA 1
ATOM 1403 C C . ALA A 1 181 ? 2.484 -1.705 24.759 1.00 98.62 181 ALA A C 1
ATOM 1405 O O . ALA A 1 181 ? 2.277 -0.631 25.323 1.00 98.62 181 ALA A O 1
ATOM 1406 N N . GLU A 1 182 ? 3.276 -1.796 23.682 1.00 98.19 182 GLU A N 1
ATOM 1407 C CA . GLU A 1 182 ? 3.941 -0.629 23.082 1.00 98.19 182 GLU A CA 1
ATOM 1408 C C . GLU A 1 182 ? 2.944 0.385 22.515 1.00 98.19 182 GLU A C 1
ATOM 1410 O O . GLU A 1 182 ? 3.061 1.571 22.809 1.00 98.19 182 GLU A O 1
ATOM 1415 N N . LEU A 1 183 ? 1.948 -0.058 21.742 1.00 98.38 183 LEU A N 1
ATOM 1416 C CA . LEU A 1 183 ? 0.944 0.832 21.149 1.00 98.38 183 LEU A CA 1
ATOM 1417 C C . LEU A 1 183 ? 0.072 1.510 22.212 1.00 98.38 183 LEU A C 1
ATOM 1419 O O . LEU A 1 183 ? -0.185 2.708 22.111 1.00 98.38 183 LEU A O 1
ATOM 1423 N N . ILE A 1 184 ? -0.350 0.765 23.237 1.00 98.50 184 ILE A N 1
ATOM 1424 C CA . ILE A 1 184 ? -1.113 1.290 24.374 1.00 98.50 184 ILE A CA 1
ATOM 1425 C C . ILE A 1 184 ? -0.278 2.336 25.114 1.00 98.50 184 ILE A C 1
ATOM 1427 O O . ILE A 1 184 ? -0.725 3.469 25.279 1.00 98.50 184 ILE A O 1
ATOM 1431 N N . SER A 1 185 ? 0.958 1.995 25.489 1.00 97.69 185 SER A N 1
ATOM 1432 C CA . SER A 1 185 ? 1.865 2.925 26.166 1.00 97.69 185 SER A CA 1
ATOM 1433 C C . SER A 1 185 ? 2.121 4.180 25.328 1.00 97.69 185 SER A C 1
ATOM 1435 O O . SER A 1 185 ? 2.062 5.294 25.850 1.00 97.69 185 SER A O 1
ATOM 1437 N N . ARG A 1 186 ? 2.340 4.034 24.016 1.00 97.44 186 ARG A N 1
ATOM 1438 C CA . ARG A 1 186 ? 2.507 5.171 23.106 1.00 97.44 186 ARG A CA 1
ATOM 1439 C C . ARG A 1 186 ? 1.260 6.047 23.074 1.00 97.44 186 ARG A C 1
ATOM 1441 O O . ARG A 1 186 ? 1.388 7.254 23.237 1.00 97.44 186 ARG A O 1
ATOM 1448 N N . ALA A 1 187 ? 0.072 5.457 22.928 1.00 97.69 187 ALA A N 1
ATOM 1449 C CA . ALA A 1 187 ? -1.183 6.200 22.913 1.00 97.69 187 ALA A CA 1
ATOM 1450 C C . ALA A 1 187 ? -1.357 7.027 24.194 1.00 97.69 187 ALA A C 1
ATOM 1452 O O . ALA A 1 187 ? -1.575 8.231 24.099 1.00 97.69 187 ALA A O 1
ATOM 1453 N N . ARG A 1 188 ? -1.148 6.422 25.376 1.00 96.81 188 ARG A N 1
ATOM 1454 C CA . ARG A 1 188 ? -1.208 7.110 26.683 1.00 96.81 188 ARG A CA 1
ATOM 1455 C C . ARG A 1 188 ? -0.266 8.319 26.759 1.00 96.81 188 ARG A C 1
ATOM 1457 O O . ARG A 1 188 ? -0.660 9.360 27.278 1.00 96.81 188 ARG A O 1
ATOM 1464 N N . ASN A 1 189 ? 0.951 8.177 26.227 1.00 96.69 189 ASN A N 1
ATOM 1465 C CA . ASN A 1 189 ? 2.004 9.200 26.256 1.00 96.69 189 ASN A CA 1
ATOM 1466 C C . ASN A 1 189 ? 1.935 10.221 25.105 1.00 96.69 189 ASN A C 1
ATOM 1468 O O . ASN A 1 189 ? 2.689 11.194 25.101 1.00 96.69 189 ASN A O 1
ATOM 1472 N N . SER A 1 190 ? 1.050 10.009 24.135 1.00 96.38 190 SER A N 1
ATOM 1473 C CA . SER A 1 190 ? 0.762 10.939 23.041 1.00 96.38 190 SER A CA 1
ATOM 1474 C C . SER A 1 190 ? -0.515 11.733 23.327 1.00 96.38 190 SER A C 1
ATOM 1476 O O . SER A 1 190 ? -1.203 11.474 24.315 1.00 96.38 190 SER A O 1
ATOM 1478 N N . SER A 1 191 ? -0.867 12.672 22.454 1.00 95.25 191 SER A N 1
ATOM 1479 C CA . SER A 1 191 ? -2.198 13.297 22.434 1.00 95.25 191 SER A CA 1
ATOM 1480 C C . SER A 1 191 ? -3.205 12.553 21.542 1.00 95.25 191 SER A C 1
ATOM 1482 O O . SER A 1 191 ? -4.357 12.971 21.428 1.00 95.25 191 SER A O 1
ATOM 1484 N N . GLY A 1 192 ? -2.781 11.467 20.884 1.00 97.12 192 GLY A N 1
ATOM 1485 C CA . GLY A 1 192 ? -3.604 10.687 19.964 1.00 97.12 192 GLY A CA 1
ATOM 1486 C C . GLY A 1 192 ? -4.594 9.762 20.664 1.00 97.12 192 GLY A C 1
ATOM 1487 O O . GLY A 1 192 ? -4.542 9.541 21.873 1.00 97.12 192 GLY A O 1
ATOM 1488 N N . THR A 1 193 ? -5.513 9.190 19.888 1.00 98.25 193 THR A N 1
ATOM 1489 C CA . THR A 1 193 ? -6.494 8.215 20.390 1.00 98.25 193 THR A CA 1
ATOM 1490 C C . THR A 1 193 ? -6.312 6.865 19.709 1.00 98.25 193 THR A C 1
ATOM 1492 O O . THR A 1 193 ? -6.326 6.776 18.484 1.00 98.25 193 THR A O 1
ATOM 1495 N N . LEU A 1 194 ? -6.184 5.799 20.496 1.00 98.69 194 LEU A N 1
ATOM 1496 C CA . LEU A 1 194 ? -6.048 4.429 20.012 1.00 98.69 194 LEU A CA 1
ATOM 1497 C C . LEU A 1 194 ? -7.324 3.627 20.275 1.00 98.69 194 LEU A C 1
ATOM 1499 O O . LEU A 1 194 ? -7.794 3.539 21.407 1.00 98.69 194 LEU A O 1
ATOM 1503 N N . TYR A 1 195 ? -7.847 2.994 19.230 1.00 98.62 195 TYR A N 1
ATOM 1504 C CA . TYR A 1 195 ? -8.980 2.081 19.295 1.00 98.62 195 TYR A CA 1
ATOM 1505 C C . TYR A 1 195 ? -8.411 0.660 19.289 1.00 98.62 195 TYR A C 1
ATOM 1507 O O . TYR A 1 195 ? -7.857 0.201 18.284 1.00 98.62 195 TYR A O 1
ATOM 1515 N N . VAL A 1 196 ? -8.502 -0.015 20.435 1.00 98.62 196 VAL A N 1
ATOM 1516 C CA . VAL A 1 196 ? -7.935 -1.346 20.673 1.00 98.62 196 VAL A CA 1
ATOM 1517 C C . VAL A 1 196 ? -9.027 -2.401 20.479 1.00 98.62 196 VAL A C 1
ATOM 1519 O O . VAL A 1 196 ? -9.949 -2.461 21.297 1.00 98.62 196 VAL A O 1
ATOM 1522 N N . PRO A 1 197 ? -8.959 -3.243 19.433 1.00 98.38 197 PRO A N 1
ATOM 1523 C CA . PRO A 1 197 ? -9.915 -4.324 19.252 1.00 98.38 197 PRO A CA 1
ATOM 1524 C C . PRO A 1 197 ? -9.554 -5.540 20.110 1.00 98.38 197 PRO A C 1
ATOM 1526 O O . PRO A 1 197 ? -8.386 -5.906 20.245 1.00 98.38 197 PRO A O 1
ATOM 1529 N N . VAL A 1 198 ? -10.575 -6.212 20.630 1.00 98.38 198 VAL A N 1
ATOM 1530 C CA . VAL A 1 198 ? -10.489 -7.472 21.371 1.00 98.38 198 VAL A CA 1
ATOM 1531 C C . VAL A 1 198 ? -11.572 -8.401 20.835 1.00 98.38 198 VAL A C 1
ATOM 1533 O O . VAL A 1 198 ? -12.753 -8.056 20.842 1.00 98.38 198 VAL A O 1
ATOM 1536 N N . LEU A 1 199 ? -11.204 -9.605 20.391 1.00 97.81 199 LEU A N 1
ATOM 1537 C CA . LEU A 1 199 ? -12.215 -10.617 20.069 1.00 97.81 199 LEU A CA 1
ATOM 1538 C C . LEU A 1 199 ? -12.994 -10.987 21.328 1.00 97.81 199 LEU A C 1
ATOM 1540 O O . LEU A 1 199 ? -12.398 -11.373 22.335 1.00 97.81 199 LEU A O 1
ATOM 1544 N N . LYS A 1 200 ? -14.325 -10.976 21.249 1.00 96.56 200 LYS A N 1
ATOM 1545 C CA . LYS A 1 200 ? -15.191 -11.377 22.369 1.00 96.56 200 LYS A CA 1
ATOM 1546 C C . LYS A 1 200 ? -14.906 -12.798 22.855 1.00 96.56 200 LYS A C 1
ATOM 1548 O O . LYS A 1 200 ? -14.928 -13.054 24.056 1.00 96.56 200 LYS A O 1
ATOM 1553 N N . SER A 1 201 ? -14.552 -13.702 21.941 1.00 95.75 201 SER A N 1
ATOM 1554 C CA . SER A 1 201 ? -14.137 -15.071 22.272 1.00 95.75 201 SER A CA 1
ATOM 1555 C C . SER A 1 201 ? -12.858 -15.132 23.115 1.00 95.75 201 SER A C 1
ATOM 1557 O O . SER A 1 201 ? -12.717 -16.041 23.928 1.00 95.75 201 SER A O 1
ATOM 1559 N N . ARG A 1 202 ? -11.943 -14.162 22.968 1.00 95.25 202 ARG A N 1
ATOM 1560 C CA . ARG A 1 202 ? -10.746 -14.024 23.816 1.00 95.25 202 ARG A CA 1
ATOM 1561 C C . ARG A 1 202 ? -11.018 -13.290 25.121 1.00 95.25 202 ARG A C 1
ATOM 1563 O O . ARG A 1 202 ? -10.358 -13.591 26.106 1.00 95.25 202 ARG A O 1
ATOM 1570 N N . ALA A 1 203 ? -11.973 -12.362 25.135 1.00 93.19 203 ALA A N 1
ATOM 1571 C CA . ALA A 1 203 ? -12.389 -11.692 26.363 1.00 93.19 203 ALA A CA 1
ATOM 1572 C C . ALA A 1 203 ? -13.073 -12.657 27.347 1.00 93.19 203 ALA A C 1
ATOM 1574 O O . ALA A 1 203 ? -12.999 -12.431 28.545 1.00 93.19 203 ALA A O 1
ATOM 1575 N N . GLN A 1 204 ? -13.730 -13.723 26.867 1.00 90.06 204 GLN A N 1
ATOM 1576 C CA . GLN A 1 204 ? -14.369 -14.756 27.705 1.00 90.06 204 GLN A CA 1
ATOM 1577 C C . GLN A 1 204 ? -15.300 -14.186 28.799 1.00 90.06 204 GLN A C 1
ATOM 1579 O O . GLN A 1 204 ? -15.361 -14.699 29.911 1.00 90.06 204 GLN A O 1
ATOM 1584 N N . GLY A 1 205 ? -16.030 -13.110 28.486 1.00 84.56 205 GLY A N 1
ATOM 1585 C CA . GLY A 1 205 ? -16.951 -12.454 29.424 1.00 84.56 205 GLY A CA 1
ATOM 1586 C C . GLY A 1 205 ? -16.305 -11.437 30.371 1.00 84.56 205 GLY A C 1
ATOM 1587 O O . GLY A 1 205 ? -17.024 -10.820 31.152 1.00 84.56 205 GLY A O 1
ATOM 1588 N N . LEU A 1 206 ? -14.987 -11.216 30.287 1.00 90.38 206 LEU A N 1
ATOM 1589 C CA . LEU A 1 206 ? -14.326 -10.108 30.976 1.00 90.38 206 LEU A CA 1
ATOM 1590 C C . LEU A 1 206 ? -14.876 -8.765 30.483 1.00 90.38 206 LEU A C 1
ATOM 1592 O O . LEU A 1 206 ? -15.055 -8.552 29.278 1.00 90.38 206 LEU A O 1
ATOM 1596 N N . ASP A 1 207 ? -15.076 -7.838 31.416 1.00 93.94 207 ASP A N 1
ATOM 1597 C CA . ASP A 1 207 ? -15.349 -6.447 31.082 1.00 93.94 207 ASP A CA 1
ATOM 1598 C C . ASP A 1 207 ? -14.060 -5.770 30.609 1.00 93.94 207 ASP A C 1
ATOM 1600 O O . ASP A 1 207 ? -13.232 -5.315 31.401 1.00 93.94 207 ASP A O 1
ATOM 1604 N N . VAL A 1 208 ? -13.891 -5.718 29.287 1.00 95.12 208 VAL A N 1
ATOM 1605 C CA . VAL A 1 208 ? -12.684 -5.171 28.661 1.00 95.12 208 VAL A CA 1
ATOM 1606 C C . VAL A 1 208 ? -12.446 -3.695 28.992 1.00 95.12 208 VAL A C 1
ATOM 1608 O O . VAL A 1 208 ? -11.310 -3.246 28.872 1.00 95.12 208 VAL A O 1
ATOM 1611 N N . GLN A 1 209 ? -13.473 -2.946 29.418 1.00 95.75 209 GLN A N 1
ATOM 1612 C CA . GLN A 1 209 ? -13.332 -1.527 29.771 1.00 95.75 209 GLN A CA 1
ATOM 1613 C C . GLN A 1 209 ? -12.598 -1.323 31.101 1.00 95.75 209 GLN A C 1
ATOM 1615 O O . GLN A 1 209 ? -12.022 -0.261 31.321 1.00 95.75 209 GLN A O 1
ATOM 1620 N N . ASN A 1 210 ? -12.599 -2.340 31.968 1.00 95.19 210 ASN A N 1
ATOM 1621 C CA . ASN A 1 210 ? -12.025 -2.290 33.313 1.00 95.19 210 ASN A CA 1
ATOM 1622 C C . ASN A 1 210 ? -10.690 -3.046 33.437 1.00 95.19 210 ASN A C 1
ATOM 1624 O O . ASN A 1 210 ? -10.176 -3.219 34.542 1.00 95.19 210 ASN A O 1
ATOM 1628 N N . LEU A 1 211 ? -10.115 -3.496 32.318 1.00 96.69 211 LEU A N 1
ATOM 1629 C CA . LEU A 1 211 ? -8.810 -4.151 32.305 1.00 96.69 211 LEU A CA 1
ATOM 1630 C C . LEU A 1 211 ? -7.675 -3.146 32.496 1.00 96.69 211 LEU A C 1
ATOM 1632 O O . LEU A 1 211 ? -7.703 -2.031 31.972 1.00 96.69 211 LEU A O 1
ATOM 1636 N N . THR A 1 212 ? -6.616 -3.583 33.173 1.00 97.50 212 THR A N 1
ATOM 1637 C CA . THR A 1 212 ? -5.344 -2.858 33.154 1.00 97.50 212 THR A CA 1
ATOM 1638 C C . THR A 1 212 ? -4.732 -2.884 31.751 1.00 97.50 212 THR A C 1
ATOM 1640 O O . THR A 1 212 ? -4.964 -3.809 30.969 1.00 97.50 212 THR A O 1
ATOM 1643 N N . ASP A 1 213 ? -3.873 -1.910 31.435 1.00 97.88 213 ASP A N 1
ATOM 1644 C CA . ASP A 1 213 ? -3.182 -1.847 30.137 1.00 97.88 213 ASP A CA 1
ATOM 1645 C C . ASP A 1 213 ? -2.406 -3.152 29.829 1.00 97.88 213 ASP A C 1
ATOM 1647 O O . ASP A 1 213 ? -2.376 -3.614 28.687 1.00 97.88 213 ASP A O 1
ATOM 1651 N N . ALA A 1 214 ? -1.828 -3.796 30.852 1.00 97.81 214 ALA A N 1
ATOM 1652 C CA . ALA A 1 214 ? -1.106 -5.062 30.714 1.00 97.81 214 ALA A CA 1
ATOM 1653 C C . ALA A 1 214 ? -2.028 -6.263 30.437 1.00 97.81 214 ALA A C 1
ATOM 1655 O O . ALA A 1 214 ? -1.650 -7.171 29.695 1.00 97.81 214 ALA A O 1
ATOM 1656 N N . GLU A 1 215 ? -3.225 -6.297 31.025 1.00 97.75 215 GLU A N 1
ATOM 1657 C CA . GLU A 1 215 ? -4.228 -7.334 30.751 1.00 97.75 215 GLU A CA 1
ATOM 1658 C C . GLU A 1 215 ? -4.840 -7.151 29.366 1.00 97.75 215 GLU A C 1
ATOM 1660 O O . GLU A 1 215 ? -4.917 -8.112 28.599 1.00 97.75 215 GLU A O 1
ATOM 1665 N N . LEU A 1 216 ? -5.185 -5.910 29.009 1.00 98.38 216 LEU A N 1
ATOM 1666 C CA . LEU A 1 216 ? -5.689 -5.566 27.686 1.00 98.38 216 LEU A CA 1
ATOM 1667 C C . LEU A 1 216 ? -4.686 -5.968 26.598 1.00 98.38 216 LEU A C 1
ATOM 1669 O O . LEU A 1 216 ? -5.066 -6.624 25.629 1.00 98.38 216 LEU A O 1
ATOM 1673 N N . ALA A 1 217 ? -3.396 -5.662 26.779 1.00 98.31 217 ALA A N 1
ATOM 1674 C CA . ALA A 1 217 ? -2.349 -6.011 25.819 1.00 98.31 217 ALA A CA 1
ATOM 1675 C C . ALA A 1 217 ? -2.266 -7.519 25.516 1.00 98.31 217 ALA A C 1
ATOM 1677 O O . ALA A 1 217 ? -1.973 -7.895 24.380 1.00 98.31 217 ALA A O 1
ATOM 1678 N N . LYS A 1 218 ? -2.549 -8.390 26.496 1.00 97.62 218 LYS A N 1
ATOM 1679 C CA . LYS A 1 218 ? -2.522 -9.856 26.317 1.00 97.62 218 LYS A CA 1
ATOM 1680 C C . LYS A 1 218 ? -3.652 -10.366 25.425 1.00 97.62 218 LYS A C 1
ATOM 1682 O O . LYS A 1 218 ? -3.490 -11.391 24.765 1.00 97.62 218 LYS A O 1
ATOM 1687 N N . ILE A 1 219 ? -4.794 -9.680 25.417 1.00 97.44 219 ILE A N 1
ATOM 1688 C CA . ILE A 1 219 ? -5.998 -10.118 24.697 1.00 97.44 219 ILE A CA 1
ATOM 1689 C C . ILE A 1 219 ? -6.350 -9.233 23.497 1.00 97.44 219 ILE A C 1
ATOM 1691 O O . ILE A 1 219 ? -7.283 -9.559 22.767 1.00 97.44 219 ILE A O 1
ATOM 1695 N N . ALA A 1 220 ? -5.608 -8.153 23.261 1.00 98.25 220 ALA A N 1
ATOM 1696 C CA . ALA A 1 220 ? -5.821 -7.231 22.154 1.00 98.25 220 ALA A CA 1
ATOM 1697 C C . ALA A 1 220 ? -5.420 -7.806 20.784 1.00 98.25 220 ALA A C 1
ATOM 1699 O O . ALA A 1 220 ? -4.653 -8.765 20.655 1.00 98.25 220 ALA A O 1
ATOM 1700 N N . GLY A 1 221 ? -5.957 -7.191 19.737 1.00 98.25 221 GLY A N 1
ATOM 1701 C CA . GLY A 1 221 ? -5.604 -7.413 18.343 1.00 98.25 221 GLY A CA 1
ATOM 1702 C C . GLY A 1 221 ? -6.528 -8.338 17.578 1.00 98.25 221 GLY A C 1
ATOM 1703 O O . GLY A 1 221 ? -7.357 -9.027 18.155 1.00 98.25 221 GLY A O 1
ATOM 1704 N N . LEU A 1 222 ? -6.358 -8.341 16.261 1.00 98.50 222 LEU A N 1
ATOM 1705 C CA . LEU A 1 222 ? -7.083 -9.142 15.278 1.00 98.50 222 LEU A CA 1
ATOM 1706 C C . LEU A 1 222 ? -6.071 -9.606 14.223 1.00 98.50 222 LEU A C 1
ATOM 1708 O O . LEU A 1 222 ? -5.286 -8.800 13.710 1.00 98.50 222 LEU A O 1
ATOM 1712 N N . ASP A 1 223 ? -6.047 -10.898 13.915 1.00 97.69 223 ASP A N 1
ATOM 1713 C CA . ASP A 1 223 ? -5.297 -11.414 12.775 1.00 97.69 223 ASP A CA 1
ATOM 1714 C C . ASP A 1 223 ? -6.094 -11.166 11.493 1.00 97.69 223 ASP A C 1
ATOM 1716 O O . ASP A 1 223 ? -7.237 -11.587 11.356 1.00 97.69 223 ASP A O 1
ATOM 1720 N N . LEU A 1 224 ? -5.479 -10.476 10.535 1.00 97.00 224 LEU A N 1
ATOM 1721 C CA . LEU A 1 224 ? -6.148 -10.056 9.309 1.00 97.00 224 LEU A CA 1
ATOM 1722 C C . LEU A 1 224 ? -6.731 -11.232 8.508 1.00 97.00 224 LEU A C 1
ATOM 1724 O O . LEU A 1 224 ? -7.784 -11.078 7.907 1.00 97.00 224 LEU A O 1
ATOM 1728 N N . VAL A 1 225 ? -6.067 -12.391 8.491 1.00 96.88 225 VAL A N 1
ATOM 1729 C CA . VAL A 1 225 ? -6.482 -13.544 7.672 1.00 96.88 225 VAL A CA 1
ATOM 1730 C C . VAL A 1 225 ? -7.368 -14.510 8.452 1.00 96.88 225 VAL A C 1
ATOM 1732 O O . VAL A 1 225 ? -8.152 -15.225 7.837 1.00 96.88 225 VAL A O 1
ATOM 1735 N N . LEU A 1 226 ? -7.273 -14.540 9.782 1.00 96.94 226 LEU A N 1
ATOM 1736 C CA . LEU A 1 226 ? -8.114 -15.421 10.602 1.00 96.94 226 LEU A CA 1
ATOM 1737 C C . LEU A 1 226 ? -9.408 -14.743 11.064 1.00 96.94 226 LEU A C 1
ATOM 1739 O O . LEU A 1 226 ? -10.426 -15.411 11.205 1.00 96.94 226 LEU A O 1
ATOM 1743 N N . ASP A 1 227 ? -9.384 -13.423 11.256 1.00 98.00 227 ASP A N 1
ATOM 1744 C CA . ASP A 1 227 ? -10.468 -12.668 11.887 1.00 98.00 227 ASP A CA 1
ATOM 1745 C C . ASP A 1 227 ? -11.191 -11.727 10.900 1.00 98.00 227 ASP A C 1
ATOM 1747 O O . ASP A 1 227 ? -11.834 -10.769 11.328 1.00 98.00 227 ASP A O 1
ATOM 1751 N N . TYR A 1 228 ? -11.104 -11.952 9.580 1.00 98.12 228 TYR A N 1
ATOM 1752 C CA . TYR A 1 228 ? -11.640 -11.024 8.563 1.00 98.12 228 TYR A CA 1
ATOM 1753 C C . TYR A 1 228 ? -13.141 -10.733 8.710 1.00 98.12 228 TYR A C 1
ATOM 1755 O O . TYR A 1 228 ? -13.561 -9.608 8.448 1.00 98.12 228 TYR A O 1
ATOM 1763 N N . GLU A 1 229 ? -13.951 -11.692 9.169 1.00 98.25 229 GLU A N 1
ATOM 1764 C CA . GLU A 1 229 ? -15.378 -11.459 9.436 1.00 98.25 229 GLU A CA 1
ATOM 1765 C C . GLU A 1 229 ? -15.593 -10.539 10.642 1.00 98.25 229 GLU A C 1
ATOM 1767 O O . GLU A 1 229 ? -16.415 -9.624 10.592 1.00 98.25 229 GLU A O 1
ATOM 1772 N N . ALA A 1 230 ? -14.827 -10.755 11.716 1.00 98.56 230 ALA A N 1
ATOM 1773 C CA . ALA A 1 230 ? -14.872 -9.916 12.907 1.00 98.56 230 ALA A CA 1
ATOM 1774 C C . ALA A 1 230 ? -14.379 -8.497 12.589 1.00 98.56 230 ALA A C 1
ATOM 1776 O O . ALA A 1 230 ? -14.977 -7.518 13.033 1.00 98.56 230 ALA A O 1
ATOM 1777 N N . ILE A 1 231 ? -13.334 -8.381 11.760 1.00 98.81 231 ILE A N 1
ATOM 1778 C CA . ILE A 1 231 ? -12.845 -7.104 11.239 1.00 98.81 231 ILE A CA 1
ATOM 1779 C C . ILE A 1 231 ? -13.947 -6.425 10.423 1.00 98.81 231 ILE A C 1
ATOM 1781 O O . ILE A 1 231 ? -14.271 -5.281 10.708 1.00 98.81 231 ILE A O 1
ATOM 1785 N N . ALA A 1 232 ? -14.577 -7.111 9.465 1.00 98.81 232 ALA A N 1
ATOM 1786 C CA . ALA A 1 232 ? -15.639 -6.534 8.638 1.00 98.81 232 ALA A CA 1
ATOM 1787 C C . ALA A 1 232 ? -16.820 -6.004 9.471 1.00 98.81 232 ALA A C 1
ATOM 1789 O O . ALA A 1 232 ? -17.280 -4.883 9.245 1.00 98.81 232 ALA A O 1
ATOM 1790 N N . GLY A 1 233 ? -17.270 -6.771 10.469 1.00 98.50 233 GLY A N 1
ATOM 1791 C CA . GLY A 1 233 ? -18.304 -6.332 11.408 1.00 98.50 233 GLY A CA 1
ATOM 1792 C C . GLY A 1 233 ? -17.876 -5.113 12.231 1.00 98.50 233 GLY A C 1
ATOM 1793 O O . GLY A 1 233 ? -18.632 -4.149 12.349 1.00 98.50 233 GLY A O 1
ATOM 1794 N N . TRP A 1 234 ? -16.636 -5.101 12.729 1.00 98.62 234 TRP A N 1
ATOM 1795 C CA . TRP A 1 234 ? -16.084 -3.965 13.472 1.00 98.62 234 TRP A CA 1
ATOM 1796 C C . TRP A 1 234 ? -15.949 -2.703 12.611 1.00 98.62 234 TRP A C 1
ATOM 1798 O O . TRP A 1 234 ? -16.306 -1.616 13.059 1.00 98.62 234 TRP A O 1
ATOM 1808 N N . LEU A 1 235 ? -15.507 -2.827 11.357 1.00 98.62 235 LEU A N 1
ATOM 1809 C CA . LEU A 1 235 ? -15.424 -1.692 10.437 1.00 98.62 235 LEU A CA 1
ATOM 1810 C C . LEU A 1 235 ? -16.819 -1.144 10.079 1.00 98.62 235 LEU A C 1
ATOM 1812 O O . LEU A 1 235 ? -16.970 0.073 9.975 1.00 98.62 235 LEU A O 1
ATOM 1816 N N . SER A 1 236 ? -17.843 -2.004 9.961 1.00 98.50 236 SER A N 1
ATOM 1817 C CA . SER A 1 236 ? -19.246 -1.569 9.809 1.00 98.50 236 SER A CA 1
ATOM 1818 C C . SER A 1 236 ? -19.702 -0.744 11.012 1.00 98.50 236 SER A C 1
ATOM 1820 O O . SER A 1 236 ? -20.327 0.304 10.841 1.00 98.50 236 SER A O 1
ATOM 1822 N N . MET A 1 237 ? -19.369 -1.187 12.227 1.00 97.75 237 MET A N 1
ATOM 1823 C CA . MET A 1 237 ? -19.669 -0.445 13.450 1.00 97.75 237 MET A CA 1
ATOM 1824 C C . MET A 1 237 ? -18.971 0.922 13.444 1.00 97.75 237 MET A C 1
ATOM 1826 O O . MET A 1 237 ? -19.652 1.934 13.592 1.00 97.75 237 MET A O 1
ATOM 1830 N N . LEU A 1 238 ? -17.656 0.972 13.191 1.00 97.94 238 LEU A N 1
ATOM 1831 C CA . LEU A 1 238 ? -16.895 2.229 13.128 1.00 97.94 238 LEU A CA 1
ATOM 1832 C C . LEU A 1 238 ? -17.472 3.200 12.094 1.00 97.94 238 LEU A C 1
ATOM 1834 O O . LEU A 1 238 ? -17.594 4.391 12.359 1.00 97.94 238 LEU A O 1
ATOM 1838 N N . ALA A 1 239 ? -17.886 2.701 10.929 1.00 97.31 239 ALA A N 1
ATOM 1839 C CA . ALA A 1 239 ? -18.481 3.534 9.892 1.00 97.31 239 ALA A CA 1
ATOM 1840 C C . ALA A 1 239 ? -19.831 4.159 10.279 1.00 97.31 239 ALA A C 1
ATOM 1842 O O . ALA A 1 239 ? -20.225 5.162 9.684 1.00 97.31 239 ALA A O 1
ATOM 1843 N N . ARG A 1 240 ? -20.533 3.583 11.262 1.00 95.31 240 ARG A N 1
ATOM 1844 C CA . ARG A 1 240 ? -21.792 4.110 11.809 1.00 95.31 240 ARG A CA 1
ATOM 1845 C C . ARG A 1 240 ? -21.567 5.019 13.015 1.00 95.31 240 ARG A C 1
ATOM 1847 O O . ARG A 1 240 ? -22.359 5.934 13.217 1.00 95.31 240 ARG A O 1
ATOM 1854 N N . THR A 1 241 ? -20.547 4.743 13.829 1.00 95.12 241 THR A N 1
ATOM 1855 C CA . THR A 1 241 ? -20.286 5.482 15.075 1.00 95.12 241 THR A CA 1
ATOM 1856 C C . THR A 1 241 ? -19.425 6.718 14.857 1.00 95.12 241 THR A C 1
ATOM 1858 O O . THR A 1 241 ? -19.656 7.738 15.500 1.00 95.12 241 THR A O 1
ATOM 1861 N N . GLU A 1 242 ? -18.456 6.654 13.946 1.00 95.94 242 GLU A N 1
ATOM 1862 C CA . GLU A 1 242 ? -17.608 7.794 13.619 1.00 95.94 242 GLU A CA 1
ATOM 1863 C C . GLU A 1 242 ? -18.309 8.729 12.637 1.00 95.94 242 GLU A C 1
ATOM 1865 O O . GLU A 1 242 ? -18.874 8.297 11.628 1.00 95.94 242 GLU A O 1
ATOM 1870 N N . THR A 1 243 ? -18.225 10.032 12.887 1.00 91.19 243 THR A N 1
ATOM 1871 C CA . THR A 1 243 ? -18.836 11.064 12.035 1.00 91.19 243 THR A CA 1
ATOM 1872 C C . THR A 1 243 ? -17.832 11.709 11.077 1.00 91.19 243 THR A C 1
ATOM 1874 O O . THR A 1 243 ? -18.197 12.026 9.945 1.00 91.19 243 THR A O 1
ATOM 1877 N N . GLY A 1 244 ? -16.569 11.861 11.494 1.00 93.56 244 GLY A N 1
ATOM 1878 C CA . GLY A 1 244 ? -15.468 12.383 10.672 1.00 93.56 244 GLY A CA 1
ATOM 1879 C C . GLY A 1 244 ? -14.927 11.356 9.676 1.00 93.56 244 GLY A C 1
ATOM 1880 O O . GLY A 1 244 ? -15.183 10.167 9.837 1.00 93.56 244 GLY A O 1
ATOM 1881 N N . GLY A 1 245 ? -14.181 11.793 8.657 1.00 96.75 245 GLY A N 1
ATOM 1882 C CA . GLY A 1 245 ? -13.671 10.978 7.543 1.00 96.75 245 GLY A CA 1
ATOM 1883 C C . GLY A 1 245 ? -12.990 9.664 7.965 1.00 96.75 245 GLY A C 1
ATOM 1884 O O . GLY A 1 245 ? -12.423 9.553 9.046 1.00 96.75 245 GLY A O 1
ATOM 1885 N N . LEU A 1 246 ? -13.107 8.618 7.145 1.00 98.50 246 LEU A N 1
ATOM 1886 C CA . LEU A 1 246 ? -12.420 7.345 7.372 1.00 98.50 246 LEU A CA 1
ATOM 1887 C C . LEU A 1 246 ? -11.252 7.229 6.405 1.00 98.50 246 LEU A C 1
ATOM 1889 O O . LEU A 1 246 ? -11.408 7.455 5.205 1.00 98.50 246 LEU A O 1
ATOM 1893 N N . VAL A 1 247 ? -10.105 6.802 6.917 1.00 98.62 247 VAL A N 1
ATOM 1894 C CA . VAL A 1 247 ? -8.929 6.487 6.109 1.00 98.62 247 VAL A CA 1
ATOM 1895 C C . VAL A 1 247 ? -8.632 5.011 6.278 1.00 98.62 247 VAL A C 1
ATOM 1897 O O . VAL A 1 247 ? -8.184 4.596 7.341 1.00 98.62 247 VAL A O 1
ATOM 1900 N N . LEU A 1 248 ? -8.882 4.201 5.250 1.00 98.75 248 LEU A N 1
ATOM 1901 C CA . LEU A 1 248 ? -8.517 2.786 5.281 1.00 98.75 248 LEU A CA 1
ATOM 1902 C C . LEU A 1 248 ? -7.108 2.613 4.712 1.00 98.75 248 LEU A C 1
ATOM 1904 O O . LEU A 1 248 ? -6.893 2.668 3.500 1.00 98.75 248 LEU A O 1
ATOM 1908 N N . GLY A 1 249 ? -6.149 2.397 5.605 1.00 98.38 249 GLY A N 1
ATOM 1909 C CA . GLY A 1 249 ? -4.752 2.163 5.278 1.00 98.38 249 GLY A CA 1
ATOM 1910 C C . GLY A 1 249 ? -4.424 0.678 5.150 1.00 98.38 249 GLY A C 1
ATOM 1911 O O . GLY A 1 249 ? -4.607 -0.084 6.097 1.00 98.38 249 GLY A O 1
ATOM 1912 N N . CYS A 1 250 ? -3.902 0.271 3.994 1.00 97.50 250 CYS A N 1
ATOM 1913 C CA . CYS A 1 250 ? -3.509 -1.106 3.697 1.00 97.50 250 CYS A CA 1
ATOM 1914 C C . CYS A 1 250 ? -1.988 -1.286 3.839 1.00 97.50 250 CYS A C 1
ATOM 1916 O O . CYS A 1 250 ? -1.228 -0.977 2.916 1.00 97.50 250 CYS A O 1
ATOM 1918 N N . TYR A 1 251 ? -1.537 -1.789 4.993 1.00 96.38 251 TYR A N 1
ATOM 1919 C CA . TYR A 1 251 ? -0.113 -1.896 5.344 1.00 96.38 251 TYR A CA 1
ATOM 1920 C C . TYR A 1 251 ? 0.380 -3.338 5.511 1.00 96.38 251 TYR A C 1
ATOM 1922 O O . TYR A 1 251 ? 1.526 -3.562 5.910 1.00 96.38 251 TYR A O 1
ATOM 1930 N N . ALA A 1 252 ? -0.464 -4.336 5.232 1.00 95.00 252 ALA A N 1
ATOM 1931 C CA . ALA A 1 252 ? -0.095 -5.728 5.439 1.00 95.00 252 ALA A CA 1
ATOM 1932 C C . ALA A 1 252 ? 0.926 -6.202 4.403 1.00 95.00 252 ALA A C 1
ATOM 1934 O O . ALA A 1 252 ? 0.802 -5.963 3.201 1.00 95.00 252 ALA A O 1
ATOM 1935 N N . TYR A 1 253 ? 1.918 -6.933 4.900 1.00 91.31 253 TYR A N 1
ATOM 1936 C CA . TYR A 1 253 ? 2.939 -7.607 4.118 1.00 91.31 253 TYR A CA 1
ATOM 1937 C C . TYR A 1 253 ? 3.149 -9.010 4.684 1.00 91.31 253 TYR A C 1
ATOM 1939 O O . TYR A 1 253 ? 3.238 -9.197 5.900 1.00 91.31 253 TYR A O 1
ATOM 1947 N N . ALA A 1 254 ? 3.300 -9.989 3.798 1.00 91.81 254 ALA A N 1
ATOM 1948 C CA . ALA A 1 254 ? 3.744 -11.328 4.155 1.00 91.81 254 ALA A CA 1
ATOM 1949 C C . ALA A 1 254 ? 4.649 -11.899 3.049 1.00 91.81 254 ALA A C 1
ATOM 1951 O O . ALA A 1 254 ? 4.558 -11.474 1.900 1.00 91.81 254 ALA A O 1
ATOM 1952 N N . PRO A 1 255 ? 5.559 -12.839 3.355 1.00 87.62 255 PRO A N 1
ATOM 1953 C CA . PRO A 1 255 ? 6.404 -13.452 2.336 1.00 87.62 255 PRO A CA 1
ATOM 1954 C C . PRO A 1 255 ? 5.637 -14.492 1.503 1.00 87.62 255 PRO A C 1
ATOM 1956 O O . PRO A 1 255 ? 4.844 -15.276 2.027 1.00 87.62 255 PRO A O 1
ATOM 1959 N N . GLY A 1 256 ? 5.941 -14.550 0.203 1.00 90.75 256 GLY A N 1
ATOM 1960 C CA . GLY A 1 256 ? 5.435 -15.585 -0.703 1.00 90.75 256 GLY A CA 1
ATOM 1961 C C . GLY A 1 256 ? 3.922 -15.522 -0.920 1.00 90.75 256 GLY A C 1
ATOM 1962 O O . GLY A 1 256 ? 3.348 -14.443 -1.043 1.00 90.75 256 GLY A O 1
ATOM 1963 N N . VAL A 1 257 ? 3.271 -16.688 -0.980 1.00 94.69 257 VAL A N 1
ATOM 1964 C CA . VAL A 1 257 ? 1.826 -16.805 -1.258 1.00 94.69 257 VAL A CA 1
ATOM 1965 C C . VAL A 1 257 ? 0.975 -16.083 -0.216 1.00 94.69 257 VAL A C 1
ATOM 1967 O O . VAL A 1 257 ? -0.008 -15.446 -0.580 1.00 94.69 257 VAL A O 1
ATOM 1970 N N . LYS A 1 258 ? 1.414 -16.067 1.049 1.00 95.81 258 LYS A N 1
ATOM 1971 C CA . LYS A 1 258 ? 0.725 -15.350 2.129 1.00 95.81 258 LYS A CA 1
ATOM 1972 C C . LYS A 1 258 ? 0.570 -13.855 1.850 1.00 95.81 258 LYS A C 1
ATOM 1974 O O . LYS A 1 258 ? -0.336 -13.241 2.399 1.00 95.81 258 LYS A O 1
ATOM 1979 N N . HIS A 1 259 ? 1.419 -13.258 1.002 1.00 95.75 259 HIS A N 1
ATOM 1980 C CA . HIS A 1 259 ? 1.233 -11.867 0.579 1.00 95.75 259 HIS A CA 1
ATOM 1981 C C . HIS A 1 259 ? -0.079 -11.687 -0.187 1.00 95.75 259 HIS A C 1
ATOM 1983 O O . HIS A 1 259 ? -0.799 -10.724 0.045 1.00 95.75 259 HIS A O 1
ATOM 1989 N N . ILE A 1 260 ? -0.402 -12.629 -1.077 1.00 97.50 260 ILE A N 1
ATOM 1990 C CA . ILE A 1 260 ? -1.652 -12.608 -1.838 1.00 97.50 260 ILE A CA 1
ATOM 1991 C C . ILE A 1 260 ? -2.832 -12.771 -0.879 1.00 97.50 260 ILE A C 1
ATOM 1993 O O . ILE A 1 260 ? -3.813 -12.057 -1.018 1.00 97.50 260 ILE A O 1
ATOM 1997 N N . GLU A 1 261 ? -2.719 -13.643 0.126 1.00 97.69 261 GLU A N 1
ATOM 1998 C CA . GLU A 1 261 ? -3.785 -13.872 1.112 1.00 97.69 261 GLU A CA 1
ATOM 1999 C C . GLU A 1 261 ? -4.094 -12.615 1.933 1.00 97.69 261 GLU A C 1
ATOM 2001 O O . GLU A 1 261 ? -5.243 -12.180 1.995 1.00 97.69 261 GLU A O 1
ATOM 2006 N N . VAL A 1 262 ? -3.068 -11.978 2.520 1.00 97.25 262 VAL A N 1
ATOM 2007 C CA . VAL A 1 262 ? -3.274 -10.722 3.264 1.00 97.25 262 VAL A CA 1
ATOM 2008 C C . VAL A 1 262 ? -3.775 -9.615 2.340 1.00 97.25 262 VAL A C 1
ATOM 2010 O O . VAL A 1 262 ? -4.626 -8.825 2.740 1.00 97.25 262 VAL A O 1
ATOM 2013 N N . GLN A 1 263 ? -3.296 -9.568 1.093 1.00 97.88 263 GLN A N 1
ATOM 2014 C CA . GLN A 1 263 ? -3.759 -8.596 0.112 1.00 97.88 263 GLN A CA 1
ATOM 2015 C C . GLN A 1 263 ? -5.217 -8.825 -0.285 1.00 97.88 263 GLN A C 1
ATOM 2017 O O . GLN A 1 263 ? -5.949 -7.851 -0.421 1.00 97.88 263 GLN A O 1
ATOM 2022 N N . ALA A 1 264 ? -5.661 -10.071 -0.420 1.00 98.56 264 ALA A N 1
ATOM 2023 C CA . ALA A 1 264 ? -7.041 -10.380 -0.754 1.00 98.56 264 ALA A CA 1
ATOM 2024 C C . ALA A 1 264 ? -8.007 -9.908 0.333 1.00 98.56 264 ALA A C 1
ATOM 2026 O O . ALA A 1 264 ? -9.036 -9.320 0.011 1.00 98.56 264 ALA A O 1
ATOM 2027 N N . VAL A 1 265 ? -7.653 -10.074 1.613 1.00 98.69 265 VAL A N 1
ATOM 2028 C CA . VAL A 1 265 ? -8.472 -9.532 2.707 1.00 98.69 265 VAL A CA 1
ATOM 2029 C C . VAL A 1 265 ? -8.504 -8.003 2.669 1.00 98.69 265 VAL A C 1
ATOM 2031 O O . VAL A 1 265 ? -9.585 -7.425 2.738 1.00 98.69 265 VAL A O 1
ATOM 2034 N N . GLN A 1 266 ? -7.351 -7.336 2.526 1.00 98.62 266 GLN A N 1
ATOM 2035 C CA . GLN A 1 266 ? -7.304 -5.866 2.427 1.00 98.62 266 GLN A CA 1
ATOM 2036 C C . GLN A 1 266 ? -8.139 -5.352 1.251 1.00 98.62 266 GLN A C 1
ATOM 2038 O O . GLN A 1 266 ? -8.899 -4.399 1.408 1.00 98.62 266 GLN A O 1
ATOM 2043 N N . HIS A 1 267 ? -8.024 -6.012 0.094 1.00 98.62 267 HIS A N 1
ATOM 2044 C CA . HIS A 1 267 ? -8.807 -5.723 -1.103 1.00 98.62 267 HIS A CA 1
ATOM 2045 C C . HIS A 1 267 ? -10.302 -5.854 -0.829 1.00 98.62 267 HIS A C 1
ATOM 2047 O O . HIS A 1 267 ? -11.037 -4.901 -1.054 1.00 98.62 267 HIS A O 1
ATOM 2053 N N . CYS A 1 268 ? -10.751 -6.988 -0.288 1.00 98.81 268 CYS A N 1
ATOM 2054 C CA . CYS A 1 268 ? -12.170 -7.237 -0.038 1.00 98.81 268 CYS A CA 1
ATOM 2055 C C . CYS A 1 268 ? -12.754 -6.279 1.011 1.00 98.81 268 CYS A C 1
ATOM 2057 O O . CYS A 1 268 ? -13.848 -5.757 0.812 1.00 98.81 268 CYS A O 1
ATOM 2059 N N . LEU A 1 269 ? -12.023 -5.984 2.092 1.00 98.81 269 LEU A N 1
ATOM 2060 C CA . LEU A 1 269 ? -12.442 -4.980 3.078 1.00 98.81 269 LEU A CA 1
ATOM 2061 C C . LEU A 1 269 ? -12.558 -3.590 2.439 1.00 98.81 269 LEU A C 1
ATOM 2063 O O . LEU A 1 269 ? -13.572 -2.917 2.616 1.00 98.81 269 LEU A O 1
ATOM 2067 N N . GLY A 1 270 ? -11.560 -3.181 1.647 1.00 98.50 270 GLY A N 1
ATOM 2068 C CA . GLY A 1 270 ? -11.600 -1.920 0.907 1.00 98.50 270 GLY A CA 1
ATOM 2069 C C . GLY A 1 270 ? -12.748 -1.862 -0.097 1.00 98.50 270 GLY A C 1
ATOM 2070 O O . GLY A 1 270 ? -13.438 -0.850 -0.178 1.00 98.50 270 GLY A O 1
ATOM 2071 N N . ARG A 1 271 ? -13.011 -2.963 -0.809 1.00 98.50 271 ARG A N 1
ATOM 2072 C CA . ARG A 1 271 ? -14.112 -3.106 -1.766 1.00 98.50 271 ARG A CA 1
ATOM 2073 C C . ARG A 1 271 ? -15.464 -2.908 -1.086 1.00 98.50 271 ARG A C 1
ATOM 2075 O O . ARG A 1 271 ? -16.234 -2.062 -1.533 1.00 98.50 271 ARG A O 1
ATOM 2082 N N . VAL A 1 272 ? -15.712 -3.618 0.015 1.00 98.69 272 VAL A N 1
ATOM 2083 C CA . VAL A 1 272 ? -16.967 -3.535 0.779 1.00 98.69 272 VAL A CA 1
ATOM 2084 C C . VAL A 1 272 ? -17.170 -2.145 1.378 1.00 98.69 272 VAL A C 1
ATOM 2086 O O . VAL A 1 272 ? -18.253 -1.576 1.246 1.00 98.69 272 VAL A O 1
ATOM 2089 N N . MET A 1 273 ? -16.133 -1.552 1.978 1.00 98.44 273 MET A N 1
ATOM 2090 C CA . MET A 1 273 ? -16.221 -0.190 2.515 1.00 98.44 273 MET A CA 1
ATOM 2091 C C . MET A 1 273 ? -16.491 0.844 1.418 1.00 98.44 273 MET A C 1
ATOM 2093 O O . MET A 1 273 ? -17.321 1.733 1.603 1.00 98.44 273 MET A O 1
ATOM 2097 N N . SER A 1 274 ? -15.829 0.725 0.266 1.00 97.94 274 SER A N 1
ATOM 2098 C CA . SER A 1 274 ? -16.028 1.631 -0.866 1.00 97.94 274 SER A CA 1
ATOM 2099 C C . SER A 1 274 ? -17.412 1.537 -1.499 1.00 97.94 274 SER A C 1
ATOM 2101 O O . SER A 1 274 ? -17.885 2.541 -2.029 1.00 97.94 274 SER A O 1
ATOM 2103 N N . GLU A 1 275 ? -18.059 0.372 -1.472 1.00 97.50 275 GLU A N 1
ATOM 2104 C CA . GLU A 1 275 ? -19.450 0.225 -1.922 1.00 97.50 275 GLU A CA 1
ATOM 2105 C C . GLU A 1 275 ? -20.449 0.749 -0.895 1.00 97.50 275 GLU A C 1
ATOM 2107 O O . GLU A 1 275 ? -21.455 1.353 -1.261 1.00 97.50 275 GLU A O 1
ATOM 2112 N N . ALA A 1 276 ? -20.180 0.516 0.389 1.00 97.69 276 ALA A N 1
ATOM 2113 C CA . ALA A 1 276 ? -21.095 0.873 1.462 1.00 97.69 276 ALA A CA 1
ATOM 2114 C C . ALA A 1 276 ? -21.080 2.371 1.802 1.00 97.69 276 ALA A C 1
ATOM 2116 O O . ALA A 1 276 ? -22.062 2.877 2.346 1.00 97.69 276 ALA A O 1
ATOM 2117 N N . LEU A 1 277 ? -19.975 3.077 1.531 1.00 97.75 277 LEU A N 1
ATOM 2118 C CA . LEU A 1 277 ? -19.763 4.448 1.997 1.00 97.75 277 LEU A CA 1
ATOM 2119 C C . LEU A 1 277 ? -19.730 5.479 0.863 1.00 97.75 277 LEU A C 1
ATOM 2121 O O . LEU A 1 277 ? -19.122 5.235 -0.187 1.00 97.75 277 LEU A O 1
ATOM 2125 N N . PRO A 1 278 ? -20.278 6.691 1.093 1.00 96.56 278 PRO A N 1
ATOM 2126 C CA . PRO A 1 278 ? -20.146 7.803 0.159 1.00 96.56 278 PRO A CA 1
ATOM 2127 C C . PRO A 1 278 ? -18.689 8.077 -0.237 1.00 96.56 278 PRO A C 1
ATOM 2129 O O . PRO A 1 278 ? -17.758 7.862 0.545 1.00 96.56 278 PRO A O 1
ATOM 2132 N N . LYS A 1 279 ? -18.480 8.602 -1.450 1.00 95.50 279 LYS A N 1
ATOM 2133 C CA . LYS A 1 279 ? -17.142 8.922 -1.989 1.00 95.50 279 LYS A CA 1
ATOM 2134 C C . LYS A 1 279 ? -16.347 9.868 -1.085 1.00 95.50 279 LYS A C 1
ATOM 2136 O O . LYS A 1 279 ? -15.167 9.641 -0.861 1.00 95.50 279 LYS A O 1
ATOM 2141 N N . SER A 1 280 ? -17.020 10.857 -0.498 1.00 94.38 280 SER A N 1
ATOM 2142 C CA . SER A 1 280 ? -16.441 11.838 0.429 1.00 94.38 280 SER A CA 1
ATOM 2143 C C . SER A 1 280 ? -16.147 11.295 1.832 1.00 94.38 280 SER A C 1
ATOM 2145 O O . SER A 1 280 ? -15.435 11.937 2.596 1.00 94.38 280 SER A O 1
ATOM 2147 N N . ARG A 1 281 ? -16.709 10.136 2.203 1.00 95.81 281 ARG A N 1
ATOM 2148 C CA . ARG A 1 281 ? -16.641 9.594 3.570 1.00 95.81 281 ARG A CA 1
ATOM 2149 C C . ARG A 1 281 ? -15.391 8.748 3.815 1.00 95.81 281 ARG A C 1
ATOM 2151 O O . ARG A 1 281 ? -14.997 8.609 4.972 1.00 95.81 281 ARG A O 1
ATOM 2158 N N . LEU A 1 282 ? -14.819 8.167 2.760 1.00 97.81 282 LEU A N 1
ATOM 2159 C CA . LEU A 1 282 ? -13.731 7.193 2.824 1.00 97.81 282 LEU A CA 1
ATOM 2160 C C . LEU A 1 282 ? -12.624 7.550 1.830 1.00 97.81 282 LEU A C 1
ATOM 2162 O O . LEU A 1 282 ? -12.877 7.583 0.623 1.00 97.81 282 LEU A O 1
ATOM 2166 N N . THR A 1 283 ? -11.410 7.692 2.355 1.00 97.94 283 THR A N 1
ATOM 2167 C CA . THR A 1 283 ? -10.150 7.723 1.606 1.00 97.94 283 THR A CA 1
ATOM 2168 C C . THR A 1 283 ? -9.460 6.370 1.748 1.00 97.94 283 THR A C 1
ATOM 2170 O O . THR A 1 283 ? -9.365 5.820 2.848 1.00 97.94 283 THR A O 1
ATOM 2173 N N . LEU A 1 284 ? -8.958 5.825 0.643 1.00 98.12 284 LEU A N 1
ATOM 2174 C CA . LEU A 1 284 ? -8.147 4.607 0.665 1.00 98.12 284 LEU A CA 1
ATOM 2175 C C . LEU A 1 284 ? -6.671 4.965 0.555 1.00 98.12 284 LEU A C 1
ATOM 2177 O O . LEU A 1 284 ? -6.301 5.818 -0.252 1.00 98.12 284 LEU A O 1
ATOM 2181 N N . ASN A 1 285 ? -5.837 4.297 1.348 1.00 98.06 285 ASN A N 1
ATOM 2182 C CA . ASN A 1 285 ? -4.405 4.541 1.371 1.00 98.06 285 ASN A CA 1
ATOM 2183 C C . ASN A 1 285 ? -3.594 3.249 1.230 1.00 98.06 285 ASN A C 1
ATOM 2185 O O . ASN A 1 285 ? -3.843 2.261 1.926 1.00 98.06 285 ASN A O 1
ATOM 2189 N N . TRP A 1 286 ? -2.547 3.306 0.410 1.00 97.56 286 TRP A N 1
ATOM 2190 C CA . TRP A 1 286 ? -1.567 2.235 0.254 1.00 97.56 286 TRP A CA 1
ATOM 2191 C C . TRP A 1 286 ? -0.147 2.771 0.348 1.00 97.56 286 TRP A C 1
ATOM 2193 O O . TRP A 1 286 ? 0.163 3.851 -0.146 1.00 97.56 286 TRP A O 1
ATOM 2203 N N . LEU A 1 287 ? 0.736 1.940 0.899 1.00 94.50 287 LEU A N 1
ATOM 2204 C CA . LEU A 1 287 ? 2.175 2.079 0.695 1.00 94.50 287 LEU A CA 1
ATOM 2205 C C . LEU A 1 287 ? 2.544 1.360 -0.603 1.00 94.50 287 LEU A C 1
ATOM 2207 O O . LEU A 1 287 ? 2.761 0.135 -0.633 1.00 94.50 287 LEU A O 1
ATOM 2211 N N . ALA A 1 288 ? 2.552 2.123 -1.688 1.00 94.81 288 ALA A N 1
ATOM 2212 C CA . ALA A 1 288 ? 2.928 1.631 -2.998 1.00 94.81 288 ALA A CA 1
ATOM 2213 C C . ALA A 1 288 ? 4.433 1.346 -3.056 1.00 94.81 288 ALA A C 1
ATOM 2215 O O . ALA A 1 288 ? 5.239 1.963 -2.356 1.00 94.81 288 ALA A O 1
ATOM 2216 N N . THR A 1 289 ? 4.809 0.356 -3.865 1.00 92.94 289 THR A N 1
ATOM 2217 C CA . THR A 1 289 ? 6.213 -0.035 -4.016 1.00 92.94 289 THR A CA 1
ATOM 2218 C C . THR A 1 289 ? 6.854 0.702 -5.191 1.00 92.94 289 THR A C 1
ATOM 2220 O O . THR A 1 289 ? 6.227 0.792 -6.247 1.00 92.94 289 THR A O 1
ATOM 2223 N N . PRO A 1 290 ? 8.107 1.168 -5.074 1.00 93.12 290 PRO A N 1
ATOM 2224 C CA . PRO A 1 290 ? 8.841 1.741 -6.191 1.00 93.12 290 PRO A CA 1
ATOM 2225 C C . PRO A 1 290 ? 9.432 0.647 -7.090 1.00 93.12 290 PRO A C 1
ATOM 2227 O O . PRO A 1 290 ? 9.983 0.964 -8.135 1.00 93.12 290 PRO A O 1
ATOM 2230 N N . THR A 1 291 ? 9.321 -0.630 -6.703 1.00 90.81 291 THR A N 1
ATOM 2231 C CA . THR A 1 291 ? 9.885 -1.793 -7.409 1.00 90.81 291 THR A CA 1
ATOM 2232 C C . THR A 1 291 ? 8.844 -2.563 -8.235 1.00 90.81 291 THR A C 1
ATOM 2234 O O . THR A 1 291 ? 8.945 -3.782 -8.375 1.00 90.81 291 THR A O 1
ATOM 2237 N N . ASP A 1 292 ? 7.796 -1.889 -8.706 1.00 92.19 292 ASP A N 1
ATOM 2238 C CA . ASP A 1 292 ? 6.893 -2.414 -9.743 1.00 92.19 292 ASP A CA 1
ATOM 2239 C C . ASP A 1 292 ? 7.319 -1.837 -11.109 1.00 92.19 292 ASP A C 1
ATOM 2241 O O . ASP A 1 292 ? 8.182 -0.959 -11.181 1.00 92.19 292 ASP A O 1
ATOM 2245 N N . ALA A 1 293 ? 6.730 -2.332 -12.193 1.00 93.25 293 ALA A N 1
ATOM 2246 C CA . ALA A 1 293 ? 6.826 -1.710 -13.502 1.00 93.25 293 ALA A CA 1
ATOM 2247 C C . ALA A 1 293 ? 5.816 -0.557 -13.587 1.00 93.25 293 ALA A C 1
ATOM 2249 O O . ALA A 1 293 ? 4.613 -0.749 -13.359 1.00 93.25 293 ALA A O 1
ATOM 2250 N N . TYR A 1 294 ? 6.305 0.631 -13.924 1.00 94.56 294 TYR A N 1
ATOM 2251 C CA . TYR A 1 294 ? 5.506 1.841 -14.103 1.00 94.56 294 TYR A CA 1
ATOM 2252 C C . TYR A 1 294 ? 5.764 2.429 -15.483 1.00 94.56 294 TYR A C 1
ATOM 2254 O O . TYR A 1 294 ? 6.885 2.358 -15.983 1.00 94.56 294 TYR A O 1
ATOM 2262 N N . ALA A 1 295 ? 4.746 3.040 -16.082 1.00 95.12 295 ALA A N 1
ATOM 2263 C CA . ALA A 1 295 ? 4.984 3.948 -17.191 1.00 95.12 295 ALA A CA 1
ATOM 2264 C C . ALA A 1 295 ? 5.295 5.351 -16.651 1.00 95.12 295 ALA A C 1
ATOM 2266 O O . ALA A 1 295 ? 4.773 5.774 -15.621 1.00 95.12 295 ALA A O 1
ATOM 2267 N N . VAL A 1 296 ? 6.175 6.066 -17.328 1.00 95.25 296 VAL A N 1
ATOM 2268 C CA . VAL A 1 296 ? 6.586 7.428 -16.989 1.00 95.25 296 VAL A CA 1
ATOM 2269 C C . VAL A 1 296 ? 6.609 8.268 -18.260 1.00 95.25 296 VAL A C 1
ATOM 2271 O O . VAL A 1 296 ? 6.797 7.693 -19.336 1.00 95.25 296 VAL A O 1
ATOM 2274 N N . PRO A 1 297 ? 6.419 9.594 -18.189 1.00 95.94 297 PRO A N 1
ATOM 2275 C CA . PRO A 1 297 ? 6.547 10.423 -19.378 1.00 95.94 297 PRO A CA 1
ATOM 2276 C C . PRO A 1 297 ? 7.983 10.398 -19.913 1.00 95.94 297 PRO A C 1
ATOM 2278 O O . PRO A 1 297 ? 8.945 10.173 -19.170 1.00 95.94 297 PRO A O 1
ATOM 2281 N N . ALA A 1 298 ? 8.133 10.586 -21.225 1.00 95.12 298 ALA A N 1
ATOM 2282 C CA . ALA A 1 298 ? 9.436 10.523 -21.884 1.00 95.12 298 ALA A CA 1
ATOM 2283 C C . ALA A 1 298 ? 10.424 11.598 -21.389 1.00 95.12 298 ALA A C 1
ATOM 2285 O O . ALA A 1 298 ? 11.632 11.366 -21.432 1.00 95.12 298 ALA A O 1
ATOM 2286 N N . ASP A 1 299 ? 9.941 12.717 -20.840 1.00 95.44 299 ASP A N 1
ATOM 2287 C CA . ASP A 1 299 ? 10.780 13.774 -20.259 1.00 95.44 299 ASP A CA 1
ATOM 2288 C C . ASP A 1 299 ? 11.655 13.271 -19.089 1.00 95.44 299 ASP A C 1
ATOM 2290 O O . ASP A 1 299 ? 12.801 13.695 -18.927 1.00 95.44 299 ASP A O 1
ATOM 2294 N N . ILE A 1 300 ? 11.173 12.286 -18.321 1.00 95.69 300 ILE A N 1
ATOM 2295 C CA . ILE A 1 300 ? 11.931 11.606 -17.267 1.00 95.69 300 ILE A CA 1
ATOM 2296 C C . ILE A 1 300 ? 13.122 10.859 -17.871 1.00 95.69 300 ILE A C 1
ATOM 2298 O O . ILE A 1 300 ? 14.227 10.895 -17.323 1.00 95.69 300 ILE A O 1
ATOM 2302 N N . VAL A 1 301 ? 12.918 10.201 -19.014 1.00 95.31 301 VAL A N 1
ATOM 2303 C CA . VAL A 1 301 ? 13.974 9.477 -19.734 1.00 95.31 301 VAL A CA 1
ATOM 2304 C C . VAL A 1 301 ? 14.979 10.443 -20.358 1.00 95.31 301 VAL A C 1
ATOM 2306 O O . VAL A 1 301 ? 16.185 10.185 -20.318 1.00 95.31 301 VAL A O 1
ATOM 2309 N N . GLU A 1 302 ? 14.512 11.564 -20.901 1.00 95.94 302 GLU A N 1
ATOM 2310 C CA . GLU A 1 302 ? 15.374 12.623 -21.430 1.00 95.94 302 GLU A CA 1
ATOM 2311 C C . GLU A 1 302 ? 16.277 13.210 -20.339 1.00 95.94 302 GLU A C 1
ATOM 2313 O O . GLU A 1 302 ? 17.495 13.270 -20.526 1.00 95.94 302 GLU A O 1
ATOM 2318 N N . ASP A 1 303 ? 15.723 13.550 -19.170 1.00 95.75 303 ASP A N 1
ATOM 2319 C CA . ASP A 1 303 ? 16.494 13.991 -18.000 1.00 95.75 303 ASP A CA 1
ATOM 2320 C C . ASP A 1 303 ? 17.558 12.956 -17.593 1.00 95.75 303 ASP A C 1
ATOM 2322 O O . ASP A 1 303 ? 18.734 13.293 -17.412 1.00 95.75 303 ASP A O 1
ATOM 2326 N N . ILE A 1 304 ? 17.179 11.677 -17.514 1.00 96.12 304 ILE A N 1
ATOM 2327 C CA . ILE A 1 304 ? 18.099 10.579 -17.191 1.00 96.12 304 ILE A CA 1
ATOM 2328 C C . ILE A 1 304 ? 19.258 10.501 -18.197 1.00 96.12 304 ILE A C 1
ATOM 2330 O O . ILE A 1 304 ? 20.428 10.427 -17.800 1.00 96.12 304 ILE A O 1
ATOM 2334 N N . ASN A 1 305 ? 18.958 10.534 -19.496 1.00 96.56 305 ASN A N 1
ATOM 2335 C CA . ASN A 1 305 ? 19.962 10.458 -20.557 1.00 96.56 305 ASN A CA 1
ATOM 2336 C C . ASN A 1 305 ? 20.883 11.687 -20.562 1.00 96.56 305 ASN A C 1
ATOM 2338 O O . ASN A 1 305 ? 22.102 11.554 -20.732 1.00 96.56 305 ASN A O 1
ATOM 2342 N N . ASN A 1 306 ? 20.329 12.872 -20.305 1.00 96.88 306 ASN A N 1
ATOM 2343 C CA . ASN A 1 306 ? 21.086 14.112 -20.182 1.00 96.88 306 ASN A CA 1
ATOM 2344 C C . ASN A 1 306 ? 22.062 14.044 -19.003 1.00 96.88 306 ASN A C 1
ATOM 2346 O O . ASN A 1 306 ? 23.265 14.242 -19.196 1.00 96.88 306 ASN A O 1
ATOM 2350 N N . ARG A 1 307 ? 21.602 13.644 -17.811 1.00 96.19 307 ARG A N 1
ATOM 2351 C CA . ARG A 1 307 ? 22.479 13.460 -16.641 1.00 96.19 307 ARG A CA 1
ATOM 2352 C C . ARG A 1 307 ? 23.548 12.393 -16.879 1.00 96.19 307 ARG A C 1
ATOM 2354 O O . ARG A 1 307 ? 24.700 12.579 -16.484 1.00 96.19 307 ARG A O 1
ATOM 2361 N N . TYR A 1 308 ? 23.221 11.304 -17.577 1.00 96.44 308 TYR A N 1
ATOM 2362 C CA . TYR A 1 308 ? 24.202 10.282 -17.950 1.00 96.44 308 TYR A CA 1
ATOM 2363 C C . TYR A 1 308 ? 25.283 10.815 -18.908 1.00 96.44 308 TYR A C 1
ATOM 2365 O O . TYR A 1 308 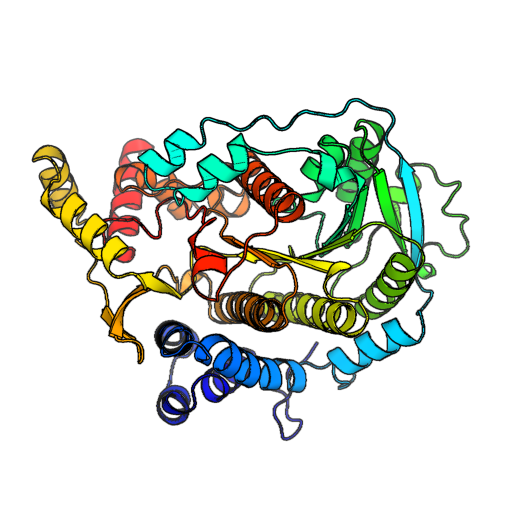? 26.463 10.477 -18.764 1.00 96.44 308 TYR A O 1
ATOM 2373 N N . SER A 1 309 ? 24.938 11.653 -19.885 1.00 96.50 309 SER A N 1
ATOM 2374 C CA . SER A 1 309 ? 25.929 12.205 -20.823 1.00 96.50 309 SER A CA 1
ATOM 2375 C C . SER A 1 309 ? 26.851 13.244 -20.161 1.00 96.50 309 SER A C 1
ATOM 2377 O O . SER A 1 309 ? 28.059 13.264 -20.433 1.00 96.50 309 SER A O 1
ATOM 2379 N N . GLN A 1 310 ? 26.304 14.020 -19.218 1.00 96.50 310 GLN A N 1
ATOM 2380 C CA . GLN A 1 310 ? 26.973 15.113 -18.503 1.00 96.50 310 GLN A CA 1
ATOM 2381 C C . GLN A 1 310 ? 27.829 14.671 -17.301 1.00 96.50 310 GLN A C 1
ATOM 2383 O O . GLN A 1 310 ? 28.450 15.510 -16.647 1.00 96.50 310 GLN A O 1
ATOM 2388 N N . ARG A 1 311 ? 27.919 13.365 -17.005 1.00 96.44 311 ARG A N 1
ATOM 2389 C CA . ARG A 1 311 ? 28.788 12.840 -15.932 1.00 96.44 311 ARG A CA 1
ATOM 2390 C C . ARG A 1 311 ? 30.228 13.344 -16.073 1.00 96.44 311 ARG A C 1
ATOM 2392 O O . ARG A 1 311 ? 30.809 13.317 -17.164 1.00 96.44 311 ARG A O 1
ATOM 2399 N N . SER A 1 312 ? 30.830 13.713 -14.944 1.00 97.06 312 SER A N 1
ATOM 2400 C CA . SER A 1 312 ? 32.227 14.149 -14.892 1.00 97.06 312 SER A CA 1
ATOM 2401 C C . SER A 1 312 ? 33.194 13.027 -15.320 1.00 97.06 312 SER A C 1
ATOM 2403 O O . SER A 1 312 ? 32.855 11.842 -15.209 1.00 97.06 312 SER A O 1
ATOM 2405 N N . PRO A 1 313 ? 34.421 13.353 -15.774 1.00 97.38 313 PRO A N 1
ATOM 2406 C CA . PRO A 1 313 ? 35.424 12.345 -16.135 1.00 97.38 313 PRO A CA 1
ATOM 2407 C C . PRO A 1 313 ? 35.716 11.333 -15.015 1.00 97.38 313 PRO A C 1
ATOM 2409 O O . PRO A 1 313 ? 35.868 10.144 -15.288 1.00 97.38 313 PRO A O 1
ATOM 2412 N N . LEU A 1 314 ? 35.716 11.781 -13.753 1.00 96.69 314 LEU A N 1
ATOM 2413 C CA . LEU A 1 314 ? 35.894 10.913 -12.583 1.00 96.69 314 LEU A CA 1
ATOM 2414 C C . LEU A 1 314 ? 34.752 9.898 -12.440 1.00 96.69 314 LEU A C 1
ATOM 2416 O O . LEU A 1 314 ? 35.001 8.719 -12.192 1.00 96.69 314 LEU A O 1
ATOM 2420 N N . ILE A 1 315 ? 33.505 10.331 -12.649 1.00 95.06 315 ILE A N 1
ATOM 2421 C CA . ILE A 1 315 ? 32.343 9.435 -12.610 1.00 95.06 315 ILE A CA 1
ATOM 2422 C C . ILE A 1 315 ? 32.399 8.446 -13.783 1.00 95.06 315 ILE A C 1
ATOM 2424 O O . ILE A 1 315 ? 32.174 7.257 -13.579 1.00 95.06 315 ILE A O 1
ATOM 2428 N N . LYS A 1 316 ? 32.773 8.889 -14.991 1.00 96.44 316 LYS A N 1
ATOM 2429 C CA . LYS A 1 316 ? 32.939 7.993 -16.152 1.00 96.44 316 LYS A CA 1
ATOM 2430 C C . LYS A 1 316 ? 33.982 6.899 -15.891 1.00 96.44 316 LYS A C 1
ATOM 2432 O O . LYS A 1 316 ? 33.732 5.741 -16.220 1.00 96.44 316 LYS A O 1
ATOM 2437 N N . LEU A 1 317 ? 35.112 7.243 -15.263 1.00 96.25 317 LEU A N 1
ATOM 2438 C CA . LEU A 1 317 ? 36.139 6.272 -14.873 1.00 96.25 317 LEU A CA 1
ATOM 2439 C C . LEU A 1 317 ? 35.617 5.277 -13.830 1.00 96.25 317 LEU A C 1
ATOM 2441 O O . LEU A 1 317 ? 35.780 4.072 -14.007 1.00 96.25 317 LEU A O 1
ATOM 2445 N N . ARG A 1 318 ? 34.953 5.759 -12.772 1.00 94.94 318 ARG A N 1
ATOM 2446 C CA . ARG A 1 318 ? 34.307 4.895 -11.773 1.00 94.94 318 ARG A CA 1
ATOM 2447 C C . ARG A 1 318 ? 33.341 3.921 -12.446 1.00 94.94 318 ARG A C 1
ATOM 2449 O O . ARG A 1 318 ? 33.393 2.723 -12.195 1.00 94.94 318 ARG A O 1
ATOM 2456 N N . ASP A 1 319 ? 32.475 4.424 -13.314 1.00 94.62 319 ASP A N 1
ATOM 2457 C CA . ASP A 1 319 ? 31.454 3.611 -13.969 1.00 94.62 319 ASP A CA 1
ATOM 2458 C C . ASP A 1 319 ? 32.071 2.542 -14.874 1.00 94.62 319 ASP A C 1
ATOM 2460 O O . ASP A 1 319 ? 31.582 1.415 -14.902 1.00 94.62 319 ASP A O 1
ATOM 2464 N N . PHE A 1 320 ? 33.183 2.857 -15.544 1.00 94.19 320 PHE A N 1
ATOM 2465 C CA . PHE A 1 320 ? 33.976 1.873 -16.277 1.00 94.19 320 PHE A CA 1
ATOM 2466 C C . PHE A 1 320 ? 34.551 0.792 -15.347 1.00 94.19 320 PHE A C 1
ATOM 2468 O O . PHE A 1 320 ? 34.361 -0.394 -15.610 1.00 94.19 320 PHE A O 1
ATOM 2475 N N . VAL A 1 321 ? 35.184 1.187 -14.235 1.00 94.38 321 VAL A N 1
ATOM 2476 C CA . VAL A 1 321 ? 35.799 0.267 -13.256 1.00 94.38 321 VAL A CA 1
ATOM 2477 C C . VAL A 1 321 ? 34.768 -0.674 -12.628 1.00 94.38 321 VAL A C 1
ATOM 2479 O O . VAL A 1 321 ? 34.999 -1.879 -12.540 1.00 94.38 321 VAL A O 1
ATOM 2482 N N . PHE A 1 322 ? 33.614 -0.148 -12.215 1.00 92.00 322 PHE A N 1
ATOM 2483 C CA . PHE A 1 322 ? 32.573 -0.933 -11.543 1.00 92.00 322 PHE A CA 1
ATOM 2484 C C . PHE A 1 322 ? 31.530 -1.527 -12.504 1.00 92.00 322 PHE A C 1
ATOM 2486 O O . PHE A 1 322 ? 30.651 -2.280 -12.080 1.00 92.00 322 PHE A O 1
ATOM 2493 N N . GLY A 1 323 ? 31.627 -1.231 -13.803 1.00 92.88 323 GLY A N 1
ATOM 2494 C CA . GLY A 1 323 ? 30.739 -1.754 -14.840 1.00 92.88 323 GLY A CA 1
ATOM 2495 C C . GLY A 1 323 ? 29.311 -1.200 -14.797 1.00 92.88 323 GLY A C 1
ATOM 2496 O O . GLY A 1 323 ? 28.384 -1.906 -15.204 1.00 92.88 323 GLY A O 1
ATOM 2497 N N . ALA A 1 324 ? 29.118 0.030 -14.315 1.00 93.44 324 ALA A N 1
ATOM 2498 C CA . ALA A 1 324 ? 27.825 0.713 -14.321 1.00 93.44 324 ALA A CA 1
ATOM 2499 C C . ALA A 1 324 ? 27.502 1.221 -15.736 1.00 93.44 324 ALA A C 1
ATOM 2501 O O . ALA A 1 324 ? 28.288 1.940 -16.353 1.00 93.44 324 ALA A O 1
ATOM 2502 N N . ARG A 1 325 ? 26.348 0.822 -16.282 1.00 93.19 325 ARG A N 1
ATOM 2503 C CA . ARG A 1 325 ? 25.969 1.079 -17.684 1.00 93.19 325 ARG A CA 1
ATOM 2504 C C . ARG A 1 325 ? 24.684 1.879 -17.761 1.00 93.19 325 ARG A C 1
ATOM 2506 O O . ARG A 1 325 ? 23.819 1.679 -16.913 1.00 93.19 325 ARG A O 1
ATOM 2513 N N . GLN A 1 326 ? 24.546 2.702 -18.801 1.00 93.94 326 GLN A N 1
ATOM 2514 C CA . GLN A 1 326 ? 23.322 3.455 -19.092 1.00 93.94 326 GLN A CA 1
ATOM 2515 C C . GLN A 1 326 ? 22.090 2.556 -19.042 1.00 93.94 326 GLN A C 1
ATOM 2517 O O . GLN A 1 326 ? 22.138 1.397 -19.468 1.00 93.94 326 GLN A O 1
ATOM 2522 N N . HIS A 1 327 ? 20.987 3.097 -18.540 1.00 89.50 327 HIS A N 1
ATOM 2523 C CA . HIS A 1 327 ? 19.697 2.451 -18.707 1.00 89.50 327 HIS A CA 1
ATOM 2524 C C . HIS A 1 327 ? 19.168 2.694 -20.123 1.00 89.50 327 HIS A C 1
ATOM 2526 O O . HIS A 1 327 ? 19.143 3.825 -20.595 1.00 89.50 327 HIS A O 1
ATOM 2532 N N . ILE A 1 328 ? 18.739 1.627 -20.794 1.00 89.19 328 ILE A N 1
ATOM 2533 C CA . ILE A 1 328 ? 17.961 1.721 -22.031 1.00 89.19 328 ILE A CA 1
ATOM 2534 C C . ILE A 1 328 ? 16.499 1.492 -21.663 1.00 89.19 328 ILE A C 1
ATOM 2536 O O . ILE A 1 328 ? 16.196 0.483 -21.022 1.00 89.19 328 ILE A O 1
ATOM 2540 N N . PHE A 1 329 ? 15.636 2.432 -22.031 1.00 91.62 329 PHE A N 1
ATOM 2541 C CA . PHE A 1 329 ? 14.205 2.390 -21.749 1.00 91.62 329 PHE A CA 1
ATOM 2542 C C . PHE A 1 329 ? 13.435 1.897 -22.970 1.00 91.62 329 PHE A C 1
ATOM 2544 O O . PHE A 1 329 ? 13.822 2.164 -24.108 1.00 91.62 329 PHE A O 1
ATOM 2551 N N . GLU A 1 330 ? 12.341 1.180 -22.733 1.00 93.12 330 GLU A N 1
ATOM 2552 C CA . GLU A 1 330 ? 11.343 0.951 -23.774 1.00 93.12 330 GLU A CA 1
ATOM 2553 C C . GLU A 1 330 ? 10.406 2.156 -23.806 1.00 93.12 330 GLU A C 1
ATOM 2555 O O . GLU A 1 330 ? 9.685 2.385 -22.836 1.00 93.12 330 GLU A O 1
ATOM 2560 N N . CYS A 1 331 ? 10.405 2.894 -24.914 1.00 95.25 331 CYS A N 1
ATOM 2561 C CA . CYS A 1 331 ? 9.449 3.970 -25.153 1.00 95.25 331 CYS A CA 1
ATOM 2562 C C . CYS A 1 331 ? 8.252 3.470 -25.970 1.00 95.25 331 CYS A C 1
ATOM 2564 O O . CYS A 1 331 ? 8.378 2.547 -26.778 1.00 95.25 331 CYS A O 1
ATOM 2566 N N . PHE A 1 332 ? 7.099 4.097 -25.776 1.00 96.12 332 PHE A N 1
ATOM 2567 C CA . PHE A 1 332 ? 5.883 3.847 -26.536 1.00 96.12 332 PHE A CA 1
ATOM 2568 C C . PHE A 1 332 ? 5.053 5.126 -26.642 1.00 96.12 332 PHE A C 1
ATOM 2570 O O . PHE A 1 332 ? 5.156 6.011 -25.797 1.00 96.12 332 PHE A O 1
ATOM 2577 N N . GLU A 1 333 ? 4.248 5.214 -27.690 1.00 96.94 333 GLU A N 1
ATOM 2578 C CA . GLU A 1 333 ? 3.310 6.313 -27.905 1.00 96.94 333 GLU A CA 1
ATOM 2579 C C . GLU A 1 333 ? 1.913 5.857 -27.472 1.00 96.94 333 GLU A C 1
ATOM 2581 O O . GLU A 1 333 ? 1.497 4.736 -27.787 1.00 96.94 333 GLU A O 1
ATOM 2586 N N . THR A 1 334 ? 1.210 6.688 -26.706 1.00 95.56 334 THR A N 1
ATOM 2587 C CA . THR A 1 334 ? -0.190 6.449 -26.335 1.00 95.56 334 THR A CA 1
ATOM 2588 C C . THR A 1 334 ? -1.121 6.743 -27.514 1.00 95.56 334 THR A C 1
ATOM 2590 O O . THR A 1 334 ? -0.742 7.375 -28.498 1.00 95.56 334 THR A O 1
ATOM 2593 N N . GLU A 1 335 ? -2.391 6.356 -27.409 1.00 94.75 335 GLU A N 1
ATOM 2594 C CA . GLU A 1 335 ? -3.416 6.722 -28.398 1.00 94.75 335 GLU A CA 1
ATOM 2595 C C . GLU A 1 335 ? -3.660 8.242 -28.472 1.00 94.75 335 GLU A C 1
ATOM 2597 O O . GLU A 1 335 ? -4.130 8.742 -29.493 1.00 94.75 335 GLU A O 1
ATOM 2602 N N . SER A 1 336 ? -3.329 8.981 -27.404 1.00 90.56 336 SER A N 1
ATOM 2603 C CA . SER A 1 336 ? -3.353 10.449 -27.354 1.00 90.56 336 SER A CA 1
ATOM 2604 C C . SER A 1 336 ? -2.122 11.110 -27.994 1.00 90.56 336 SER A C 1
ATOM 2606 O O . SER A 1 336 ? -2.086 12.338 -28.067 1.00 90.56 336 SER A O 1
ATOM 2608 N N . GLY A 1 337 ? -1.136 10.336 -28.464 1.00 93.69 337 GLY A N 1
ATOM 2609 C CA . GLY A 1 337 ? 0.126 10.847 -29.014 1.00 93.69 337 GLY A CA 1
ATOM 2610 C C . GLY A 1 337 ? 1.150 11.259 -27.949 1.00 93.69 337 GLY A C 1
ATOM 2611 O O . GLY A 1 337 ? 2.127 11.943 -28.252 1.00 93.69 337 GLY A O 1
ATOM 2612 N N . GLU A 1 338 ? 0.934 10.889 -26.684 1.00 94.31 338 GLU A N 1
ATOM 2613 C CA . GLU A 1 338 ? 1.879 11.167 -25.604 1.00 94.31 338 GLU A CA 1
ATOM 2614 C C . GLU A 1 338 ? 3.003 10.130 -25.626 1.00 94.31 338 GLU A C 1
ATOM 2616 O O . GLU A 1 338 ? 2.769 8.919 -25.661 1.00 94.31 338 GLU A O 1
ATOM 2621 N N . MET A 1 339 ? 4.246 10.603 -25.581 1.00 97.00 339 MET A N 1
ATOM 2622 C CA . MET A 1 339 ? 5.409 9.727 -25.516 1.00 97.00 339 MET A CA 1
ATOM 2623 C C . MET A 1 339 ? 5.678 9.315 -24.072 1.00 97.00 339 MET A C 1
ATOM 2625 O O . MET A 1 339 ? 5.974 10.141 -23.206 1.00 97.00 339 MET A O 1
ATOM 2629 N N . MET A 1 340 ? 5.624 8.010 -23.836 1.00 96.81 340 MET A N 1
ATOM 2630 C CA . MET A 1 340 ? 5.819 7.379 -22.539 1.00 96.81 340 MET A CA 1
ATOM 2631 C C . MET A 1 340 ? 6.981 6.389 -22.601 1.00 96.81 340 MET A C 1
ATOM 2633 O O . MET A 1 340 ? 7.427 5.969 -23.670 1.00 96.81 340 MET A O 1
ATOM 2637 N N . ALA A 1 341 ? 7.467 5.979 -21.438 1.00 96.06 341 ALA A N 1
ATOM 2638 C CA . ALA A 1 341 ? 8.473 4.943 -21.301 1.00 96.06 341 ALA A CA 1
ATOM 2639 C C . ALA A 1 341 ? 8.168 4.016 -20.130 1.00 96.06 341 ALA A C 1
ATOM 2641 O O . ALA A 1 341 ? 7.551 4.422 -19.148 1.00 96.06 341 ALA A O 1
ATOM 2642 N N . ILE A 1 342 ? 8.624 2.768 -20.211 1.00 94.94 342 ILE A N 1
ATOM 2643 C CA . ILE A 1 342 ? 8.527 1.825 -19.098 1.00 94.94 342 ILE A CA 1
ATOM 2644 C C . ILE A 1 342 ? 9.754 1.951 -18.197 1.00 94.94 342 ILE A C 1
ATOM 2646 O O . ILE A 1 342 ? 10.877 1.622 -18.583 1.00 94.94 342 ILE A O 1
ATOM 2650 N N . MET A 1 343 ? 9.497 2.370 -16.961 1.00 91.81 343 MET A N 1
ATOM 2651 C CA . MET A 1 343 ? 10.407 2.270 -15.832 1.00 91.81 343 MET A CA 1
ATOM 2652 C C . MET A 1 343 ? 10.219 0.908 -15.157 1.00 91.81 343 MET A C 1
ATOM 2654 O O . MET A 1 343 ? 9.260 0.688 -14.413 1.00 91.81 343 MET A O 1
ATOM 2658 N N . ASP A 1 344 ? 11.138 -0.019 -15.422 1.00 87.81 344 ASP A N 1
ATOM 2659 C CA . ASP A 1 344 ? 11.112 -1.359 -14.836 1.00 87.81 344 ASP A CA 1
ATOM 2660 C C . ASP A 1 344 ? 12.108 -1.472 -13.673 1.00 87.81 344 ASP A C 1
ATOM 2662 O O . ASP A 1 344 ? 13.280 -1.820 -13.840 1.00 87.81 344 ASP A O 1
ATOM 2666 N N . ALA A 1 345 ? 11.615 -1.174 -12.471 1.00 86.50 345 ALA A N 1
ATOM 2667 C CA . ALA A 1 345 ? 12.349 -1.345 -11.220 1.00 86.50 345 ALA A CA 1
ATOM 2668 C C . ALA A 1 345 ? 12.045 -2.695 -10.540 1.00 86.50 345 ALA A C 1
ATOM 2670 O O . ALA A 1 345 ? 12.328 -2.878 -9.350 1.00 86.50 345 ALA A O 1
ATOM 2671 N N . THR A 1 346 ? 11.449 -3.645 -11.269 1.00 84.88 346 THR A N 1
ATOM 2672 C CA . THR A 1 346 ? 11.071 -4.941 -10.709 1.00 84.88 346 THR A CA 1
ATOM 2673 C C . THR A 1 346 ? 12.276 -5.833 -10.414 1.00 84.88 346 THR A C 1
ATOM 2675 O O . THR A 1 346 ? 13.373 -5.686 -10.957 1.00 84.88 346 THR A O 1
ATOM 2678 N N . SER A 1 347 ? 12.082 -6.795 -9.507 1.00 81.94 347 SER A N 1
ATOM 2679 C CA . SER A 1 347 ? 13.126 -7.742 -9.123 1.00 81.94 347 SER A CA 1
ATOM 2680 C C . SER A 1 347 ? 12.583 -9.153 -8.964 1.00 81.94 347 SER A C 1
ATOM 2682 O O . SER A 1 347 ? 11.668 -9.404 -8.178 1.00 81.94 347 SER A O 1
ATOM 2684 N N . VAL A 1 348 ? 13.237 -10.107 -9.633 1.00 80.19 348 VAL A N 1
ATOM 2685 C CA . VAL A 1 348 ? 12.926 -11.545 -9.539 1.00 80.19 348 VAL A CA 1
ATOM 2686 C C . VAL A 1 348 ? 13.063 -12.050 -8.093 1.00 80.19 348 VAL A C 1
ATOM 2688 O O . VAL A 1 348 ? 12.417 -13.021 -7.704 1.00 80.19 348 VAL A O 1
ATOM 2691 N N . LEU A 1 349 ? 13.871 -11.374 -7.262 1.00 76.50 349 LEU A N 1
ATOM 2692 C CA . LEU A 1 349 ? 14.069 -11.722 -5.850 1.00 76.50 349 LEU A CA 1
ATOM 2693 C C . LEU A 1 349 ? 12.800 -11.546 -5.004 1.00 76.50 349 LEU A C 1
ATOM 2695 O O . LEU A 1 349 ? 12.654 -12.226 -3.990 1.00 76.50 349 LEU A O 1
ATOM 2699 N N . GLN A 1 350 ? 11.886 -10.660 -5.409 1.00 81.25 350 GLN A N 1
ATOM 2700 C CA . GLN A 1 350 ? 10.616 -10.441 -4.709 1.00 81.25 350 GLN A CA 1
ATOM 2701 C C . GLN A 1 350 ? 9.590 -11.541 -5.021 1.00 81.25 350 GLN A C 1
ATOM 2703 O O . GLN A 1 350 ? 8.763 -11.889 -4.175 1.00 81.25 350 GLN A O 1
ATOM 2708 N N . GLY A 1 351 ? 9.690 -12.137 -6.212 1.00 90.25 351 GLY A N 1
ATOM 2709 C CA . GLY A 1 351 ? 8.848 -13.231 -6.679 1.00 90.25 351 GLY A CA 1
ATOM 2710 C C . GLY A 1 351 ? 7.468 -12.799 -7.202 1.00 90.25 351 GLY A C 1
ATOM 2711 O O . GLY A 1 351 ? 6.993 -11.694 -6.925 1.00 90.25 351 GLY A O 1
ATOM 2712 N N . PRO A 1 352 ? 6.781 -13.694 -7.937 1.00 94.00 352 PRO A N 1
ATOM 2713 C CA . PRO A 1 352 ? 5.526 -13.377 -8.622 1.00 94.00 352 PRO A CA 1
ATOM 2714 C C . PRO A 1 352 ? 4.378 -13.030 -7.669 1.00 94.00 352 PRO A C 1
ATOM 2716 O O . PRO A 1 352 ? 3.549 -12.187 -7.994 1.00 94.00 352 PRO A O 1
ATOM 2719 N N . SER A 1 353 ? 4.340 -13.626 -6.471 1.00 95.62 353 SER A N 1
ATOM 2720 C CA . SER A 1 353 ? 3.297 -13.330 -5.481 1.00 95.62 353 SER A CA 1
ATOM 2721 C C . SER A 1 353 ? 3.357 -11.891 -4.968 1.00 95.62 353 SER A C 1
ATOM 2723 O O . SER A 1 353 ? 2.313 -11.290 -4.736 1.00 95.62 353 SER A O 1
ATOM 2725 N N . TYR A 1 354 ? 4.563 -11.335 -4.805 1.00 94.62 354 TYR A N 1
ATOM 2726 C CA . TYR A 1 354 ? 4.740 -9.944 -4.391 1.00 94.62 354 TYR A CA 1
ATOM 2727 C C . TYR A 1 354 ? 4.283 -8.984 -5.491 1.00 94.62 354 TYR A C 1
ATOM 2729 O O . TYR A 1 354 ? 3.497 -8.080 -5.218 1.00 94.62 354 TYR A O 1
ATOM 2737 N N . ALA A 1 355 ? 4.731 -9.214 -6.732 1.00 95.25 355 ALA A N 1
ATOM 2738 C CA . ALA A 1 355 ? 4.350 -8.386 -7.875 1.00 95.25 355 ALA A CA 1
ATOM 2739 C C . ALA A 1 355 ? 2.832 -8.392 -8.089 1.00 95.25 355 ALA A C 1
ATOM 2741 O O . ALA A 1 355 ? 2.227 -7.332 -8.210 1.00 95.25 355 ALA A O 1
ATOM 2742 N N . LEU A 1 356 ? 2.197 -9.568 -8.026 1.00 97.25 356 LEU A N 1
ATOM 2743 C CA . LEU A 1 356 ? 0.745 -9.684 -8.139 1.00 97.25 356 LEU A CA 1
ATOM 2744 C C . LEU A 1 356 ? 0.025 -8.918 -7.025 1.00 97.25 356 LEU A C 1
ATOM 2746 O O . LEU A 1 356 ? -0.871 -8.125 -7.304 1.00 97.25 356 LEU A O 1
ATOM 2750 N N . ALA A 1 357 ? 0.432 -9.108 -5.767 1.00 97.06 357 ALA A N 1
ATOM 2751 C CA . ALA A 1 357 ? -0.196 -8.420 -4.646 1.00 97.06 357 ALA A CA 1
ATOM 2752 C C . ALA A 1 357 ? -0.081 -6.892 -4.779 1.00 97.06 357 ALA A C 1
ATOM 2754 O O . ALA A 1 357 ? -1.079 -6.186 -4.648 1.00 97.06 357 ALA A O 1
ATOM 2755 N N . LYS A 1 358 ? 1.102 -6.371 -5.121 1.00 96.31 358 LYS A N 1
ATOM 2756 C CA . LYS A 1 358 ? 1.306 -4.932 -5.336 1.00 96.31 358 LYS A CA 1
ATOM 2757 C C . LYS A 1 358 ? 0.537 -4.393 -6.538 1.00 96.31 358 LYS A C 1
ATOM 2759 O O . LYS A 1 358 ? -0.056 -3.318 -6.434 1.00 96.31 358 LYS A O 1
ATOM 2764 N N . ARG A 1 359 ? 0.436 -5.169 -7.617 1.00 97.25 359 ARG A N 1
ATOM 2765 C CA . ARG A 1 359 ? -0.349 -4.785 -8.788 1.00 97.25 359 ARG A CA 1
ATOM 2766 C C . ARG A 1 359 ? -1.842 -4.692 -8.482 1.00 97.25 359 ARG A C 1
ATOM 2768 O O . ARG A 1 359 ? -2.471 -3.705 -8.847 1.00 97.25 359 ARG A O 1
ATOM 2775 N N . THR A 1 360 ? -2.399 -5.645 -7.731 1.00 97.81 360 THR A N 1
ATOM 2776 C CA . THR A 1 360 ? -3.813 -5.573 -7.310 1.00 97.81 360 THR A CA 1
ATOM 2777 C C . THR A 1 360 ? -4.102 -4.364 -6.409 1.00 97.81 360 THR A C 1
ATOM 2779 O O . THR A 1 360 ? -5.174 -3.778 -6.522 1.00 97.81 360 THR A O 1
ATOM 2782 N N . GLN A 1 361 ? -3.142 -3.918 -5.581 1.00 97.88 361 GLN A N 1
ATOM 2783 C CA . GLN A 1 361 ? -3.267 -2.656 -4.828 1.00 97.88 361 GLN A CA 1
ATOM 2784 C C . GLN A 1 361 ? -3.389 -1.453 -5.772 1.00 97.88 361 GLN A C 1
ATOM 2786 O O . GLN A 1 361 ? -4.275 -0.621 -5.585 1.00 97.88 361 GLN A O 1
ATOM 2791 N N . ARG A 1 362 ? -2.532 -1.377 -6.803 1.00 98.00 362 ARG A N 1
ATOM 2792 C CA . ARG A 1 362 ? -2.565 -0.294 -7.801 1.00 98.00 362 ARG A CA 1
ATOM 2793 C C . ARG A 1 362 ? -3.876 -0.273 -8.578 1.00 98.00 362 ARG A C 1
ATOM 2795 O O . ARG A 1 362 ? -4.484 0.775 -8.746 1.00 98.00 362 ARG A O 1
ATOM 2802 N N . TRP A 1 363 ? -4.342 -1.433 -9.018 1.00 98.50 363 TRP A N 1
ATOM 2803 C CA . TRP A 1 363 ? -5.601 -1.535 -9.751 1.00 98.50 363 TRP A CA 1
ATOM 2804 C C . TRP A 1 363 ? -6.810 -1.145 -8.912 1.00 98.50 363 TRP A C 1
ATOM 2806 O O . TRP A 1 363 ? -7.707 -0.471 -9.416 1.00 98.50 363 TRP A O 1
ATOM 2816 N N . MET A 1 364 ? -6.818 -1.499 -7.624 1.00 98.00 364 MET A N 1
ATOM 2817 C CA . MET A 1 364 ? -7.869 -1.035 -6.724 1.00 98.00 364 MET A CA 1
ATOM 2818 C C . MET A 1 364 ? -7.797 0.487 -6.566 1.00 98.00 364 MET A C 1
ATOM 2820 O O . MET A 1 364 ? -8.825 1.152 -6.638 1.00 98.00 364 MET A O 1
ATOM 2824 N N . ALA A 1 365 ? -6.600 1.069 -6.448 1.00 97.88 365 ALA A N 1
ATOM 2825 C CA . ALA A 1 365 ? -6.432 2.521 -6.456 1.00 97.88 365 ALA A CA 1
ATOM 2826 C C . ALA A 1 365 ? -7.005 3.165 -7.734 1.00 97.88 365 ALA A C 1
ATOM 2828 O O . ALA A 1 365 ? -7.760 4.130 -7.629 1.00 97.88 365 ALA A O 1
ATOM 2829 N N . TYR A 1 366 ? -6.755 2.594 -8.919 1.00 98.06 366 TYR A N 1
ATOM 2830 C CA . TYR A 1 366 ? -7.344 3.075 -10.176 1.00 98.06 366 TYR A CA 1
ATOM 2831 C C . TYR A 1 366 ? -8.868 3.023 -10.167 1.00 98.06 366 TYR A C 1
ATOM 2833 O O . TYR A 1 366 ? -9.502 4.047 -10.404 1.00 98.06 366 TYR A O 1
ATOM 2841 N N . GLN A 1 367 ? -9.485 1.885 -9.839 1.00 97.56 367 GLN A N 1
ATOM 2842 C CA . GLN A 1 367 ? -10.950 1.797 -9.797 1.00 97.56 367 GLN A CA 1
ATOM 2843 C C . GLN A 1 367 ? -11.572 2.874 -8.901 1.00 97.56 367 GLN A C 1
ATOM 2845 O O . GLN A 1 367 ? -12.594 3.472 -9.241 1.00 97.56 367 GLN A O 1
ATOM 2850 N N . GLN A 1 368 ? -10.939 3.149 -7.764 1.00 97.06 368 GLN A N 1
ATOM 2851 C CA . GLN A 1 368 ? -11.444 4.098 -6.778 1.00 97.06 368 GLN A CA 1
ATOM 2852 C C . GLN A 1 368 ? -11.217 5.542 -7.230 1.00 97.06 368 GLN A C 1
ATOM 2854 O O . GLN A 1 368 ? -12.138 6.355 -7.127 1.00 97.06 368 GLN A O 1
ATOM 2859 N N . LEU A 1 369 ? -10.072 5.827 -7.847 1.00 95.88 369 LEU A N 1
ATOM 2860 C CA . LEU A 1 369 ? -9.792 7.111 -8.475 1.00 95.88 369 LEU A CA 1
ATOM 2861 C C . LEU A 1 369 ? -10.801 7.433 -9.586 1.00 95.88 369 LEU A C 1
ATOM 2863 O O . LEU A 1 369 ? -11.434 8.484 -9.555 1.00 95.88 369 LEU A O 1
ATOM 2867 N N . PHE A 1 370 ? -11.019 6.508 -10.526 1.00 95.75 370 PHE A N 1
ATOM 2868 C CA . PHE A 1 370 ? -11.991 6.682 -11.614 1.00 95.75 370 PHE A CA 1
ATOM 2869 C C . PHE A 1 370 ? -13.437 6.739 -11.110 1.00 95.75 370 PHE A C 1
ATOM 2871 O O . PHE A 1 370 ? -14.299 7.329 -11.760 1.00 95.75 370 PHE A O 1
ATOM 2878 N N . SER A 1 371 ? -13.716 6.184 -9.926 1.00 94.81 371 SER A N 1
ATOM 2879 C CA . SER A 1 371 ? -14.998 6.396 -9.257 1.00 94.81 371 SER A CA 1
ATOM 2880 C C . SER A 1 371 ? -15.150 7.818 -8.698 1.00 94.81 371 SER A C 1
ATOM 2882 O O . SER A 1 371 ? -16.256 8.186 -8.319 1.00 94.81 371 SER A O 1
ATOM 2884 N N . GLY A 1 372 ? -14.099 8.641 -8.653 1.00 94.94 372 GLY A N 1
ATOM 2885 C CA . GLY A 1 372 ? -14.107 9.980 -8.056 1.00 94.94 372 GLY A CA 1
ATOM 2886 C C . GLY A 1 372 ? -13.956 9.970 -6.532 1.00 94.94 372 GLY A C 1
ATOM 2887 O O . GLY A 1 372 ? -14.465 10.864 -5.859 1.00 94.94 372 GLY A O 1
ATOM 2888 N N . ARG A 1 373 ? -13.329 8.928 -5.972 1.00 95.00 373 ARG A N 1
ATOM 2889 C CA . ARG A 1 373 ? -12.986 8.830 -4.546 1.00 95.00 373 ARG A CA 1
ATOM 2890 C C . ARG A 1 373 ? -11.563 9.347 -4.327 1.00 95.00 373 ARG A C 1
ATOM 2892 O O . ARG A 1 373 ? -10.704 9.139 -5.179 1.00 95.00 373 ARG A O 1
ATOM 2899 N N . ASN A 1 374 ? -11.307 9.968 -3.174 1.00 94.50 374 ASN A N 1
ATOM 2900 C CA . ASN A 1 374 ? -9.943 10.335 -2.800 1.00 94.50 374 ASN A CA 1
ATOM 2901 C C . ASN A 1 374 ? -9.094 9.076 -2.556 1.00 94.50 374 ASN A C 1
ATOM 2903 O O . ASN A 1 374 ? -9.526 8.141 -1.870 1.00 94.50 374 ASN A O 1
ATOM 2907 N N . VAL A 1 375 ? -7.887 9.060 -3.113 1.00 96.88 375 VAL A N 1
ATOM 2908 C CA . VAL A 1 375 ? -6.956 7.934 -3.047 1.00 96.88 375 VAL A CA 1
ATOM 2909 C C . VAL A 1 375 ? -5.556 8.457 -2.752 1.00 96.88 375 VAL A C 1
ATOM 2911 O O . VAL A 1 375 ? -5.026 9.294 -3.476 1.00 96.88 375 VAL A O 1
ATOM 2914 N N . ALA A 1 376 ? -4.938 7.903 -1.712 1.00 97.25 376 ALA A N 1
ATOM 2915 C CA . ALA A 1 376 ? -3.538 8.117 -1.376 1.00 97.25 376 ALA A CA 1
ATOM 2916 C C . ALA A 1 376 ? -2.734 6.856 -1.741 1.00 97.25 376 ALA A C 1
ATOM 2918 O O . ALA A 1 376 ? -2.513 5.963 -0.920 1.00 97.25 376 ALA A O 1
ATOM 2919 N N . TYR A 1 377 ? -2.332 6.739 -3.008 1.00 97.62 377 TYR A N 1
ATOM 2920 C CA . TYR A 1 377 ? -1.468 5.651 -3.478 1.00 97.62 377 TYR A CA 1
ATOM 2921 C C . TYR A 1 377 ? 0.002 6.092 -3.422 1.00 97.62 377 TYR A C 1
ATOM 2923 O O . TYR A 1 377 ? 0.584 6.543 -4.402 1.00 97.62 377 TYR A O 1
ATOM 2931 N N . LEU A 1 378 ? 0.601 6.017 -2.232 1.00 97.25 378 LEU A N 1
ATOM 2932 C CA . LEU A 1 378 ? 1.867 6.691 -1.939 1.00 97.25 378 LEU A CA 1
ATOM 2933 C C . LEU A 1 378 ? 3.062 5.767 -2.164 1.00 97.25 378 LEU A C 1
ATOM 2935 O O . LEU A 1 378 ? 3.329 4.860 -1.367 1.00 97.25 378 LEU A O 1
ATOM 2939 N N . VAL A 1 379 ? 3.803 6.002 -3.249 1.00 97.00 379 VAL A N 1
ATOM 2940 C CA . VAL A 1 379 ? 5.051 5.280 -3.529 1.00 97.00 379 VAL A CA 1
ATOM 2941 C C . VAL A 1 379 ? 6.082 5.675 -2.490 1.00 97.00 379 VAL A C 1
ATOM 2943 O O . VAL A 1 379 ? 6.465 6.836 -2.382 1.00 97.00 379 VAL A O 1
ATOM 2946 N N . SER A 1 380 ? 6.491 4.689 -1.699 1.00 92.69 380 SER A N 1
ATOM 2947 C CA . SER A 1 380 ? 7.383 4.886 -0.561 1.00 92.69 380 SER A CA 1
ATOM 2948 C C . SER A 1 380 ? 8.752 4.264 -0.833 1.00 92.69 380 SER A C 1
ATOM 2950 O O . SER A 1 380 ? 8.819 3.233 -1.501 1.00 92.69 380 SER A O 1
ATOM 2952 N N . PRO A 1 381 ? 9.853 4.816 -0.303 1.00 90.19 381 PRO A N 1
ATOM 2953 C CA . PRO A 1 381 ? 11.186 4.399 -0.714 1.00 90.19 381 PRO A CA 1
ATOM 2954 C C . PRO A 1 381 ? 11.510 2.994 -0.193 1.00 90.19 381 PRO A C 1
ATOM 2956 O O . PRO A 1 381 ? 10.883 2.527 0.766 1.00 90.19 381 PRO A O 1
ATOM 2959 N N . PRO A 1 382 ? 12.503 2.298 -0.775 1.00 84.69 382 PRO A N 1
ATOM 2960 C CA . PRO A 1 382 ? 13.107 1.145 -0.122 1.00 84.69 382 PRO A CA 1
ATOM 2961 C C . PRO A 1 382 ? 13.690 1.579 1.225 1.00 84.69 382 PRO A C 1
ATOM 2963 O O . PRO A 1 382 ? 14.364 2.603 1.287 1.00 84.69 382 PRO A O 1
ATOM 2966 N N . ALA A 1 383 ? 13.474 0.793 2.281 1.00 82.00 383 ALA A N 1
ATOM 2967 C CA . ALA A 1 383 ? 14.013 1.109 3.600 1.00 82.00 383 ALA A CA 1
ATOM 2968 C C . ALA A 1 383 ? 14.965 0.055 4.154 1.00 82.00 383 ALA A C 1
ATOM 2970 O O . ALA A 1 383 ? 14.860 -1.147 3.876 1.00 82.00 383 ALA A O 1
ATOM 2971 N N . GLU A 1 384 ? 15.861 0.527 5.012 1.00 77.69 384 GLU A N 1
ATOM 2972 C CA . GLU A 1 384 ? 16.851 -0.239 5.760 1.00 77.69 384 GLU A CA 1
ATOM 2973 C C . GLU A 1 384 ? 16.222 -1.024 6.921 1.00 77.69 384 GLU A C 1
ATOM 2975 O O . GLU A 1 384 ? 16.560 -0.866 8.094 1.00 77.69 384 GLU A O 1
ATOM 2980 N N . THR A 1 385 ? 15.262 -1.898 6.619 1.00 66.75 385 THR A N 1
ATOM 2981 C CA . THR A 1 385 ? 14.655 -2.732 7.664 1.00 66.75 385 THR A CA 1
ATOM 2982 C C . THR A 1 385 ? 15.686 -3.700 8.248 1.00 66.75 385 THR A C 1
ATOM 2984 O O . THR A 1 385 ? 16.578 -4.195 7.547 1.00 66.75 385 THR A O 1
ATOM 2987 N N . LYS A 1 386 ? 15.505 -4.085 9.518 1.00 61.59 386 LYS A N 1
ATOM 2988 C CA . LYS A 1 386 ? 16.356 -5.093 10.182 1.00 61.59 386 LYS A CA 1
ATOM 2989 C C . LYS A 1 386 ? 16.468 -6.386 9.364 1.00 61.59 386 LYS A C 1
ATOM 2991 O O . LYS A 1 386 ? 17.526 -7.004 9.299 1.00 61.59 386 LYS A O 1
ATOM 2996 N N . SER A 1 387 ? 15.380 -6.785 8.702 1.00 63.00 387 SER A N 1
ATOM 2997 C CA . SER A 1 387 ? 15.336 -7.991 7.868 1.00 63.00 387 SER A CA 1
ATOM 2998 C C . SER A 1 387 ? 16.249 -7.923 6.634 1.00 63.00 387 SER A C 1
ATOM 3000 O O . SER A 1 387 ? 16.832 -8.940 6.251 1.00 63.00 387 SER A O 1
ATOM 3002 N N . VAL A 1 388 ? 16.412 -6.730 6.053 1.00 60.28 388 VAL A N 1
ATOM 3003 C CA . VAL A 1 388 ? 17.261 -6.464 4.885 1.00 60.28 388 VAL A CA 1
ATOM 3004 C C . VAL A 1 388 ? 18.724 -6.366 5.305 1.00 60.28 388 VAL A C 1
ATOM 3006 O O . VAL A 1 388 ? 19.575 -7.046 4.728 1.00 60.28 388 VAL A O 1
ATOM 3009 N N . LEU A 1 389 ? 19.010 -5.605 6.365 1.00 69.00 389 LEU A N 1
ATOM 3010 C CA . LEU A 1 389 ? 20.374 -5.401 6.865 1.00 69.00 389 LEU A CA 1
ATOM 3011 C C . LEU A 1 389 ? 21.029 -6.688 7.398 1.00 69.00 389 LEU A C 1
ATOM 3013 O O . LEU A 1 389 ? 22.252 -6.822 7.360 1.00 69.00 389 LEU A O 1
ATOM 3017 N N . ASN A 1 390 ? 20.233 -7.678 7.815 1.00 70.88 390 ASN A N 1
ATOM 3018 C CA . ASN A 1 390 ? 20.726 -8.994 8.234 1.00 70.88 390 ASN A CA 1
ATOM 3019 C C . ASN A 1 390 ? 21.308 -9.844 7.086 1.00 70.88 390 ASN A C 1
ATOM 3021 O O . ASN A 1 390 ? 21.901 -10.896 7.334 1.00 70.88 390 ASN A O 1
ATOM 3025 N N . LYS A 1 391 ? 21.152 -9.438 5.820 1.00 77.00 391 LYS A N 1
ATOM 3026 C CA . LYS A 1 391 ? 21.753 -10.125 4.669 1.00 77.00 391 LYS A CA 1
ATOM 3027 C C . LYS A 1 391 ? 23.004 -9.373 4.220 1.00 77.00 391 LYS A C 1
ATOM 3029 O O . LYS A 1 391 ? 22.899 -8.284 3.666 1.00 77.00 391 LYS A O 1
ATOM 3034 N N . LYS A 1 392 ? 24.186 -9.990 4.382 1.00 81.94 392 LYS A N 1
ATOM 3035 C CA . LYS A 1 392 ? 25.498 -9.386 4.054 1.00 81.94 392 LYS A CA 1
ATOM 3036 C C . LYS A 1 392 ? 25.511 -8.691 2.687 1.00 81.94 392 LYS A C 1
ATOM 3038 O O . LYS A 1 392 ? 25.870 -7.526 2.615 1.00 81.94 392 LYS A O 1
ATOM 3043 N N . ILE A 1 393 ? 25.073 -9.375 1.626 1.00 82.25 393 ILE A N 1
ATOM 3044 C CA . ILE A 1 393 ? 25.024 -8.805 0.267 1.00 82.25 393 ILE A CA 1
ATOM 3045 C C . ILE A 1 393 ? 24.178 -7.530 0.199 1.00 82.25 393 ILE A C 1
ATOM 3047 O O . ILE A 1 393 ? 24.608 -6.560 -0.417 1.00 82.25 393 ILE A O 1
ATOM 3051 N N . LEU A 1 394 ? 23.007 -7.503 0.841 1.00 79.94 394 LEU A N 1
ATOM 3052 C CA . LEU A 1 394 ? 22.128 -6.332 0.807 1.00 79.94 394 LEU A CA 1
ATOM 3053 C C . LEU A 1 394 ? 22.734 -5.168 1.586 1.00 79.94 394 LEU A C 1
ATOM 3055 O O . LEU A 1 394 ? 22.726 -4.052 1.087 1.00 79.94 394 LEU A O 1
ATOM 3059 N N . ARG A 1 395 ? 23.357 -5.437 2.740 1.00 83.06 395 ARG A N 1
ATOM 3060 C CA . ARG A 1 395 ? 24.094 -4.418 3.500 1.00 83.06 395 ARG A CA 1
ATOM 3061 C C . ARG A 1 395 ? 25.223 -3.788 2.678 1.00 83.06 395 ARG A C 1
ATOM 3063 O O . ARG A 1 395 ? 25.358 -2.571 2.674 1.00 83.06 395 ARG A O 1
ATOM 3070 N N . LEU A 1 396 ? 26.013 -4.601 1.971 1.00 86.44 396 LEU A N 1
ATOM 3071 C CA . LEU A 1 396 ? 27.062 -4.098 1.074 1.00 86.44 396 LEU A CA 1
ATOM 3072 C C . LEU A 1 396 ? 26.462 -3.264 -0.060 1.00 86.44 396 LEU A C 1
ATOM 3074 O O . LEU A 1 396 ? 26.930 -2.169 -0.344 1.00 86.44 396 LEU A O 1
ATOM 3078 N N . THR A 1 397 ? 25.396 -3.773 -0.680 1.00 85.38 397 THR A N 1
ATOM 3079 C CA . THR A 1 397 ? 24.696 -3.079 -1.764 1.00 85.38 397 THR A CA 1
ATOM 3080 C C . THR A 1 397 ? 24.215 -1.707 -1.312 1.00 85.38 397 THR A C 1
ATOM 3082 O O . THR A 1 397 ? 24.460 -0.729 -2.003 1.00 85.38 397 THR A O 1
ATOM 3085 N N . TYR A 1 398 ? 23.569 -1.627 -0.149 1.00 87.19 398 TYR A N 1
ATOM 3086 C CA . TYR A 1 398 ? 22.999 -0.390 0.382 1.00 87.19 398 TYR A CA 1
ATOM 3087 C C . TYR A 1 398 ? 24.090 0.618 0.743 1.00 87.19 398 TYR A C 1
ATOM 3089 O O . TYR A 1 398 ? 23.965 1.784 0.400 1.00 87.19 398 TYR A O 1
ATOM 3097 N N . ALA A 1 399 ? 25.214 0.162 1.303 1.00 87.25 399 ALA A N 1
ATOM 3098 C CA . ALA A 1 399 ? 26.351 1.034 1.593 1.00 87.25 399 ALA A CA 1
ATOM 3099 C C . ALA A 1 399 ? 26.964 1.681 0.334 1.00 87.25 399 ALA A C 1
ATOM 3101 O O . ALA A 1 399 ? 27.438 2.812 0.394 1.00 87.25 399 ALA A O 1
ATOM 3102 N N . GLY A 1 400 ? 26.974 0.980 -0.807 1.00 91.12 400 GLY A N 1
ATOM 3103 C CA . GLY A 1 400 ? 27.500 1.515 -2.069 1.00 91.12 400 GLY A CA 1
ATOM 3104 C C . GLY A 1 400 ? 26.456 2.168 -2.981 1.00 91.12 400 GLY A C 1
ATOM 3105 O O . GLY A 1 400 ? 26.831 2.841 -3.941 1.00 91.12 400 GLY A O 1
ATOM 3106 N N . ALA A 1 401 ? 25.163 1.969 -2.716 1.00 91.94 401 ALA A N 1
ATOM 3107 C CA . ALA A 1 401 ? 24.061 2.427 -3.561 1.00 91.94 401 ALA A CA 1
ATOM 3108 C C . ALA A 1 401 ? 24.022 3.958 -3.761 1.00 91.94 401 ALA A C 1
ATOM 3110 O O . ALA A 1 401 ? 23.843 4.370 -4.916 1.00 91.94 401 ALA A O 1
ATOM 3111 N N . PRO A 1 402 ? 24.295 4.804 -2.740 1.00 92.88 402 PRO A N 1
ATOM 3112 C CA . PRO A 1 402 ? 24.244 6.260 -2.896 1.00 92.88 402 PRO A CA 1
ATOM 3113 C C . PRO A 1 402 ? 25.191 6.793 -3.972 1.00 92.88 402 PRO A C 1
ATOM 3115 O O . PRO A 1 402 ? 24.856 7.733 -4.691 1.00 92.88 402 PRO A O 1
ATOM 3118 N N . ALA A 1 403 ? 26.342 6.142 -4.18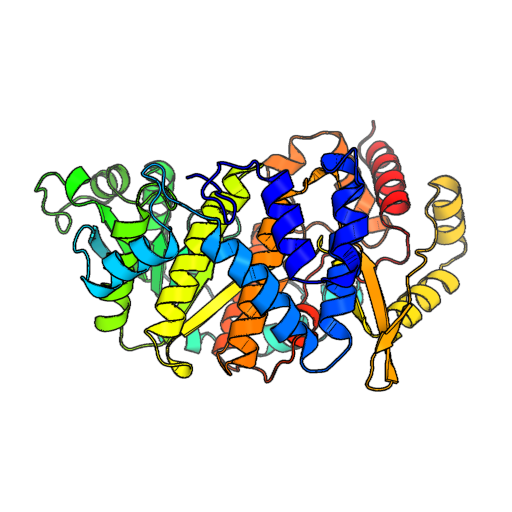2 1.00 92.69 403 ALA A N 1
ATOM 3119 C CA . ALA A 1 403 ? 27.269 6.520 -5.248 1.00 92.69 403 ALA A CA 1
ATOM 3120 C C . ALA A 1 403 ? 26.635 6.401 -6.647 1.00 92.69 403 ALA A C 1
ATOM 3122 O O . ALA A 1 403 ? 27.035 7.106 -7.574 1.00 92.69 403 ALA A O 1
ATOM 3123 N N . PHE A 1 404 ? 25.638 5.535 -6.813 1.00 93.25 404 PHE A N 1
ATOM 3124 C CA . PHE A 1 404 ? 24.939 5.302 -8.075 1.00 93.25 404 PHE A CA 1
ATOM 3125 C C . PHE A 1 404 ? 23.560 5.977 -8.131 1.00 93.25 404 PHE A C 1
ATOM 3127 O O . PHE A 1 404 ? 22.798 5.703 -9.055 1.00 93.25 404 PHE A O 1
ATOM 3134 N N . GLY A 1 405 ? 23.265 6.889 -7.195 1.00 91.94 405 GLY A N 1
ATOM 3135 C CA . GLY A 1 405 ? 22.017 7.657 -7.163 1.00 91.94 405 GLY A CA 1
ATOM 3136 C C . GLY A 1 405 ? 20.826 6.883 -6.602 1.00 91.94 405 GLY A C 1
ATOM 3137 O O . GLY A 1 405 ? 19.693 7.183 -6.958 1.00 91.94 405 GLY A O 1
ATOM 3138 N N . LEU A 1 406 ? 21.080 5.865 -5.776 1.00 91.69 406 LEU A N 1
ATOM 3139 C CA . LEU A 1 406 ? 20.059 5.080 -5.088 1.00 91.69 406 LEU A CA 1
ATOM 3140 C C . LEU A 1 406 ? 20.271 5.207 -3.583 1.00 91.69 406 LEU A C 1
ATOM 3142 O O . LEU A 1 406 ? 21.345 4.858 -3.102 1.00 91.69 406 LEU A O 1
ATOM 3146 N N . ASP A 1 407 ? 19.262 5.658 -2.848 1.00 90.88 407 ASP A N 1
ATOM 3147 C CA . ASP A 1 407 ? 19.381 5.865 -1.404 1.00 90.88 407 ASP A CA 1
ATOM 3148 C C . ASP A 1 407 ? 18.277 5.108 -0.653 1.00 90.88 407 ASP A C 1
ATOM 3150 O O . ASP A 1 407 ? 17.094 5.438 -0.799 1.00 90.88 407 ASP A O 1
ATOM 3154 N N . PRO A 1 408 ? 18.620 4.037 0.082 1.00 86.62 408 PRO A N 1
ATOM 3155 C CA . PRO A 1 408 ? 17.706 3.371 0.997 1.00 86.62 408 PRO A CA 1
ATOM 3156 C C . PRO A 1 408 ? 17.434 4.236 2.230 1.00 86.62 408 PRO A C 1
ATOM 3158 O O . PRO A 1 408 ? 18.347 4.719 2.885 1.00 86.62 408 PRO A O 1
ATOM 3161 N N . PHE A 1 409 ? 16.167 4.384 2.599 1.00 90.81 409 PHE A N 1
ATOM 3162 C CA . PHE A 1 409 ? 15.785 5.274 3.691 1.00 90.81 409 PHE A CA 1
ATOM 3163 C C . PHE A 1 409 ? 15.854 4.563 5.039 1.00 90.81 409 PHE A C 1
ATOM 3165 O O . PHE A 1 409 ? 15.531 3.374 5.164 1.00 90.81 409 PHE A O 1
ATOM 3172 N N . ALA A 1 410 ? 16.158 5.323 6.088 1.00 90.00 410 ALA A N 1
ATOM 3173 C CA . ALA A 1 410 ? 15.835 4.883 7.434 1.00 90.00 410 ALA A CA 1
ATOM 3174 C C . ALA A 1 410 ? 14.308 4.697 7.560 1.00 90.00 410 ALA A C 1
ATOM 3176 O O . ALA A 1 410 ? 13.511 5.439 6.977 1.00 90.00 410 ALA A O 1
ATOM 3177 N N . VAL A 1 411 ? 13.885 3.658 8.285 1.00 89.19 411 VAL A N 1
ATOM 3178 C CA . VAL A 1 411 ? 12.465 3.272 8.365 1.00 89.19 411 VAL A CA 1
ATOM 3179 C C . VAL A 1 411 ? 11.607 4.404 8.932 1.00 89.19 411 VAL A C 1
ATOM 3181 O O . VAL A 1 411 ? 10.528 4.675 8.417 1.00 89.19 411 VAL A O 1
ATOM 3184 N N . ASP A 1 412 ? 12.090 5.078 9.969 1.00 90.75 412 ASP A N 1
ATOM 3185 C CA . ASP A 1 412 ? 11.423 6.216 10.597 1.00 90.75 412 ASP A CA 1
ATOM 3186 C C . ASP A 1 412 ? 11.244 7.389 9.625 1.00 90.75 412 ASP A C 1
ATOM 3188 O O . ASP A 1 412 ? 10.137 7.914 9.511 1.00 90.75 412 ASP A O 1
ATOM 3192 N N . GLN A 1 413 ? 12.280 7.742 8.861 1.00 92.12 413 GLN A N 1
ATOM 3193 C CA . GLN A 1 413 ? 12.213 8.792 7.841 1.00 92.12 413 GLN A CA 1
ATOM 3194 C C . GLN A 1 413 ? 11.171 8.476 6.769 1.00 92.12 413 GLN A C 1
ATOM 3196 O O . GLN A 1 413 ? 10.351 9.329 6.424 1.00 92.12 413 GLN A O 1
ATOM 3201 N N . ALA A 1 414 ? 11.168 7.243 6.263 1.00 93.19 414 ALA A N 1
ATOM 3202 C CA . ALA A 1 414 ? 10.218 6.842 5.240 1.00 93.19 414 ALA A CA 1
ATOM 3203 C C . ALA A 1 414 ? 8.772 6.818 5.754 1.00 93.19 414 ALA A C 1
ATOM 3205 O O . ALA A 1 414 ? 7.868 7.267 5.049 1.00 93.19 414 ALA A O 1
ATOM 3206 N N . VAL A 1 415 ? 8.546 6.353 6.989 1.00 94.56 415 VAL A N 1
ATOM 3207 C CA . VAL A 1 415 ? 7.220 6.391 7.623 1.00 94.56 415 VAL A CA 1
ATOM 3208 C C . VAL A 1 415 ? 6.765 7.825 7.848 1.00 94.56 415 VAL A C 1
ATOM 3210 O O . VAL A 1 415 ? 5.609 8.132 7.564 1.00 94.56 415 VAL A O 1
ATOM 3213 N N . MET A 1 416 ? 7.644 8.714 8.316 1.00 93.94 416 MET A N 1
ATOM 3214 C CA . MET A 1 416 ? 7.299 10.123 8.510 1.00 93.94 416 MET A CA 1
ATOM 3215 C C . MET A 1 416 ? 6.886 10.780 7.196 1.00 93.94 416 MET A C 1
ATOM 3217 O O . MET A 1 416 ? 5.812 11.372 7.133 1.00 93.94 416 MET A O 1
ATOM 3221 N N . VAL A 1 417 ? 7.672 10.607 6.131 1.00 94.94 417 VAL A N 1
ATOM 3222 C CA . VAL A 1 417 ? 7.357 11.154 4.803 1.00 94.94 417 VAL A CA 1
ATOM 3223 C C . VAL A 1 417 ? 6.048 10.584 4.258 1.00 94.94 417 VAL A C 1
ATOM 3225 O O . VAL A 1 417 ? 5.178 11.354 3.860 1.00 94.94 417 VAL A O 1
ATOM 3228 N N . ALA A 1 418 ? 5.848 9.264 4.302 1.00 95.81 418 ALA A N 1
ATOM 3229 C CA . ALA A 1 418 ? 4.600 8.648 3.846 1.00 95.81 418 ALA A CA 1
ATOM 3230 C C . ALA A 1 418 ? 3.383 9.118 4.665 1.00 95.81 418 ALA A C 1
ATOM 3232 O O . ALA A 1 418 ? 2.314 9.352 4.105 1.00 95.81 418 ALA A O 1
ATOM 3233 N N . THR A 1 419 ? 3.544 9.303 5.981 1.00 96.44 419 THR A N 1
ATOM 3234 C CA . THR A 1 419 ? 2.479 9.830 6.851 1.00 96.44 419 THR A CA 1
ATOM 3235 C C . THR A 1 419 ? 2.164 11.283 6.513 1.00 96.44 419 THR A C 1
ATOM 3237 O O . THR A 1 419 ? 0.996 11.628 6.375 1.00 96.44 419 THR A O 1
ATOM 3240 N N . GLY A 1 420 ? 3.184 12.125 6.331 1.00 96.00 420 GLY A N 1
ATOM 3241 C CA . GLY A 1 420 ? 3.010 13.522 5.937 1.00 96.00 420 GLY A CA 1
ATOM 3242 C C . GLY A 1 420 ? 2.314 13.662 4.585 1.00 96.00 420 GLY A C 1
ATOM 3243 O O . GLY A 1 420 ? 1.387 14.449 4.451 1.00 96.00 420 GLY A O 1
ATOM 3244 N N . LEU A 1 421 ? 2.689 12.844 3.598 1.00 96.50 421 LEU A N 1
ATOM 3245 C CA . LEU A 1 421 ? 2.032 12.841 2.290 1.00 96.50 421 LEU A CA 1
ATOM 3246 C C . LEU A 1 421 ? 0.572 12.381 2.379 1.00 96.50 421 LEU A C 1
ATOM 3248 O O . LEU A 1 421 ? -0.285 12.968 1.721 1.00 96.50 421 LEU A O 1
ATOM 3252 N N . LEU A 1 422 ? 0.270 11.386 3.223 1.00 97.12 422 LEU A N 1
ATOM 3253 C CA . LEU A 1 422 ? -1.108 10.966 3.487 1.00 97.12 422 LEU A CA 1
ATOM 3254 C C . LEU A 1 422 ? -1.925 12.103 4.104 1.00 97.12 422 LEU A C 1
ATOM 3256 O O . LEU A 1 422 ? -3.004 12.402 3.608 1.00 97.12 422 LEU A O 1
ATOM 3260 N N . VAL A 1 423 ? -1.412 12.747 5.154 1.00 96.06 423 VAL A N 1
ATOM 3261 C CA . VAL A 1 423 ? -2.077 13.890 5.802 1.00 96.06 423 VAL A CA 1
ATOM 3262 C C . VAL A 1 423 ? -2.302 15.016 4.791 1.00 96.06 423 VAL A C 1
ATOM 3264 O O . VAL A 1 423 ? -3.430 15.473 4.634 1.00 96.06 423 VAL A O 1
ATOM 3267 N N . GLY A 1 424 ? -1.294 15.351 3.986 1.00 94.94 424 GLY A N 1
ATOM 3268 C CA . GLY A 1 424 ? -1.438 16.370 2.954 1.00 94.94 424 GLY A CA 1
ATOM 3269 C C . GLY A 1 424 ? -2.503 16.025 1.902 1.00 94.94 424 GLY A C 1
ATOM 3270 O O . GLY A 1 424 ? -3.219 16.913 1.435 1.00 94.94 424 GLY A O 1
ATOM 3271 N N . GLU A 1 425 ? -2.622 14.762 1.480 1.00 94.69 425 GLU A N 1
ATOM 3272 C CA . GLU A 1 425 ? -3.694 14.327 0.563 1.00 94.69 425 GLU A CA 1
ATOM 3273 C C . GLU A 1 425 ? -5.088 14.353 1.208 1.00 94.69 425 GLU A C 1
ATOM 3275 O O . GLU A 1 425 ? -6.091 14.365 0.493 1.00 94.69 425 GLU A O 1
ATOM 3280 N N . LEU A 1 426 ? -5.174 14.382 2.540 1.00 95.12 426 LEU A N 1
ATOM 3281 C CA . LEU A 1 426 ? -6.430 14.569 3.266 1.00 95.12 426 LEU A CA 1
ATOM 3282 C C . LEU A 1 426 ? -6.772 16.049 3.463 1.00 95.12 426 LEU A C 1
ATOM 3284 O O . LEU A 1 426 ? -7.948 16.391 3.372 1.00 95.12 426 LEU A O 1
ATOM 3288 N N . ASP A 1 427 ? -5.783 16.915 3.705 1.00 92.06 427 ASP A N 1
ATOM 3289 C CA . ASP A 1 427 ? -6.001 18.365 3.841 1.00 92.06 427 ASP A CA 1
ATOM 3290 C C . ASP A 1 427 ? -6.415 19.001 2.513 1.00 92.06 427 ASP A C 1
ATOM 3292 O O . ASP A 1 427 ? -7.342 19.808 2.449 1.00 92.06 427 ASP A O 1
ATOM 3296 N N . ALA A 1 428 ? -5.717 18.625 1.442 1.00 90.88 428 ALA A N 1
ATOM 3297 C CA . ALA A 1 428 ? -5.916 19.169 0.109 1.00 90.88 428 ALA A CA 1
ATOM 3298 C C . ALA A 1 428 ? -5.860 18.037 -0.927 1.00 90.88 428 ALA A C 1
ATOM 3300 O O . ALA A 1 428 ? -4.810 17.828 -1.548 1.00 90.88 428 ALA A O 1
ATOM 3301 N N . PRO A 1 429 ? -6.963 17.286 -1.112 1.00 90.94 429 PRO A N 1
ATOM 3302 C CA . PRO A 1 429 ? -7.048 16.254 -2.137 1.00 90.94 429 PRO A CA 1
ATOM 3303 C C . PRO A 1 429 ? -6.751 16.832 -3.519 1.00 90.94 429 PRO A C 1
ATOM 3305 O O . PRO A 1 429 ? -7.314 17.857 -3.912 1.00 90.94 429 PRO A O 1
ATOM 3308 N N . ARG A 1 430 ? -5.872 16.173 -4.274 1.00 91.81 430 ARG A N 1
ATOM 3309 C CA . ARG A 1 430 ? -5.553 16.587 -5.644 1.00 91.81 430 ARG A CA 1
ATOM 3310 C C . ARG A 1 430 ? -6.504 15.932 -6.638 1.00 91.81 430 ARG A C 1
ATOM 3312 O O . ARG A 1 430 ? -6.952 14.805 -6.440 1.00 91.81 430 ARG A O 1
ATOM 3319 N N . SER A 1 431 ? -6.757 16.617 -7.750 1.00 89.94 431 SER A N 1
ATOM 3320 C CA . SER A 1 431 ? -7.288 15.948 -8.937 1.00 89.94 431 SER A CA 1
ATOM 3321 C C . SER A 1 431 ? -6.175 15.093 -9.534 1.00 89.94 431 SER A C 1
ATOM 3323 O O . SER A 1 431 ? -5.097 15.608 -9.831 1.00 89.94 431 SER A O 1
ATOM 3325 N N . GLN A 1 432 ? -6.412 13.793 -9.669 1.00 93.31 432 GLN A N 1
ATOM 3326 C CA . GLN A 1 432 ? -5.416 12.844 -10.152 1.00 93.31 432 GLN A CA 1
ATOM 3327 C C . GLN A 1 432 ? -5.981 12.035 -11.325 1.00 93.31 432 GLN A C 1
ATOM 3329 O O . GLN A 1 432 ? -7.186 11.801 -11.424 1.00 93.31 432 GLN A O 1
ATOM 3334 N N . ASN A 1 433 ? -5.091 11.572 -12.196 1.00 93.44 433 ASN A N 1
ATOM 3335 C CA . ASN A 1 433 ? -5.351 10.520 -13.170 1.00 93.44 433 ASN A CA 1
ATOM 3336 C C . ASN A 1 433 ? -4.486 9.294 -12.819 1.00 93.44 433 ASN A C 1
ATOM 3338 O O . ASN A 1 433 ? -3.757 9.300 -11.826 1.00 93.44 433 ASN A O 1
ATOM 3342 N N . ALA A 1 434 ? -4.568 8.222 -13.609 1.00 94.94 434 ALA A N 1
ATOM 3343 C CA . ALA A 1 434 ? -3.826 6.996 -13.320 1.00 94.94 434 ALA A CA 1
ATOM 3344 C C . ALA A 1 434 ? -2.308 7.224 -13.190 1.00 94.94 434 ALA A C 1
ATOM 3346 O O . ALA A 1 434 ? -1.702 6.681 -12.270 1.00 94.94 434 ALA A O 1
ATOM 3347 N N . LEU A 1 435 ? -1.714 8.060 -14.045 1.00 95.25 435 LEU A N 1
ATOM 3348 C CA . LEU A 1 435 ? -0.287 8.386 -14.018 1.00 95.25 435 LEU A CA 1
ATOM 3349 C C . LEU A 1 435 ? 0.075 9.221 -12.780 1.00 95.25 435 LEU A C 1
ATOM 3351 O O . LEU A 1 435 ? 0.929 8.828 -11.984 1.00 95.25 435 LEU A O 1
ATOM 3355 N N . SER A 1 436 ? -0.613 10.346 -12.575 1.00 95.62 436 SER A N 1
ATOM 3356 C CA . SER A 1 436 ? -0.313 11.264 -11.469 1.00 95.62 436 SER A CA 1
ATOM 3357 C C . SER A 1 436 ? -0.639 10.691 -10.087 1.00 95.62 436 SER A C 1
ATOM 3359 O O . SER A 1 436 ? -0.103 11.158 -9.081 1.00 95.62 436 SER A O 1
ATOM 3361 N N . SER A 1 437 ? -1.462 9.636 -10.023 1.00 95.56 437 SER A N 1
ATOM 3362 C CA . SER A 1 437 ? -1.780 8.935 -8.774 1.00 95.56 437 SER A CA 1
ATOM 3363 C C . SER A 1 437 ? -0.596 8.225 -8.126 1.00 95.56 437 SER A C 1
ATOM 3365 O O . SER A 1 437 ? -0.561 8.111 -6.904 1.00 95.56 437 SER A O 1
ATOM 3367 N N . TYR A 1 438 ? 0.377 7.767 -8.918 1.00 95.88 438 TYR A N 1
ATOM 3368 C CA . TYR A 1 438 ? 1.597 7.150 -8.397 1.00 95.88 438 TYR A CA 1
ATOM 3369 C C . TYR A 1 438 ? 2.835 8.012 -8.608 1.00 95.88 438 TYR A C 1
ATOM 3371 O O . TYR A 1 438 ? 3.804 7.801 -7.888 1.00 95.88 438 TYR A O 1
ATOM 3379 N N . LEU A 1 439 ? 2.836 8.924 -9.589 1.00 96.81 439 LEU A N 1
ATOM 3380 C CA . LEU A 1 439 ? 4.027 9.681 -9.970 1.00 96.81 439 LEU A CA 1
ATOM 3381 C C . LEU A 1 439 ? 4.249 10.908 -9.086 1.00 96.81 439 LEU A C 1
ATOM 3383 O O . LEU A 1 439 ? 5.280 11.007 -8.437 1.00 96.81 439 LEU A O 1
ATOM 3387 N N . ASP A 1 440 ? 3.280 11.816 -9.015 1.00 96.50 440 ASP A N 1
ATOM 3388 C CA . ASP A 1 440 ? 3.459 13.160 -8.451 1.00 96.50 440 ASP A CA 1
ATOM 3389 C C . ASP A 1 440 ? 4.073 13.180 -7.045 1.00 96.50 440 ASP A C 1
ATOM 3391 O O . ASP A 1 440 ? 4.951 13.988 -6.748 1.00 96.50 440 ASP A O 1
ATOM 3395 N N . LEU A 1 441 ? 3.608 12.284 -6.172 1.00 97.25 441 LEU A N 1
ATOM 3396 C CA . LEU A 1 441 ? 4.058 12.188 -4.782 1.00 97.25 441 LEU A CA 1
ATOM 3397 C C . LEU A 1 441 ? 4.984 10.988 -4.543 1.00 97.25 441 LEU A C 1
ATOM 3399 O O . LEU A 1 441 ? 5.082 10.498 -3.416 1.00 97.25 441 LEU A O 1
ATOM 3403 N N . ALA A 1 442 ? 5.651 10.487 -5.585 1.00 97.44 442 ALA A N 1
ATOM 3404 C CA . ALA A 1 442 ? 6.535 9.343 -5.447 1.00 97.44 442 ALA A CA 1
ATOM 3405 C C . ALA A 1 442 ? 7.807 9.694 -4.678 1.00 97.44 442 ALA A C 1
ATOM 3407 O O . ALA A 1 442 ? 8.572 10.583 -5.051 1.00 97.44 442 ALA A O 1
ATOM 3408 N N . VAL A 1 443 ? 8.092 8.905 -3.647 1.00 97.06 443 VAL A N 1
ATOM 3409 C CA . VAL A 1 443 ? 9.382 8.879 -2.962 1.00 97.06 443 VAL A CA 1
ATOM 3410 C C . VAL A 1 443 ? 9.997 7.527 -3.267 1.00 97.06 443 VAL A C 1
ATOM 3412 O O . VAL A 1 443 ? 9.714 6.528 -2.616 1.00 97.06 443 VAL A O 1
ATOM 3415 N N . HIS A 1 444 ? 10.787 7.467 -4.332 1.00 94.94 444 HIS A N 1
ATOM 3416 C CA . HIS A 1 444 ? 11.237 6.207 -4.926 1.00 94.94 444 HIS A CA 1
ATOM 3417 C C . HIS A 1 444 ? 12.701 5.868 -4.600 1.00 94.94 444 HIS A C 1
ATOM 3419 O O . HIS A 1 444 ? 13.226 4.872 -5.100 1.00 94.94 444 HIS A O 1
ATOM 3425 N N . GLY A 1 445 ? 13.386 6.686 -3.791 1.00 94.25 445 GLY A N 1
ATOM 3426 C CA . GLY A 1 445 ? 14.772 6.446 -3.365 1.00 94.25 445 GLY A CA 1
ATOM 3427 C C . GLY A 1 445 ? 15.760 6.399 -4.533 1.00 94.25 445 GLY A C 1
ATOM 3428 O O . GLY A 1 445 ? 16.732 5.651 -4.500 1.00 94.25 445 GLY A O 1
ATOM 3429 N N . GLY A 1 446 ? 15.464 7.135 -5.609 1.00 93.94 446 GLY A N 1
ATOM 3430 C CA . GLY A 1 446 ? 16.293 7.196 -6.816 1.00 93.94 446 GLY A CA 1
ATOM 3431 C C . GLY A 1 446 ? 15.961 6.161 -7.890 1.00 93.94 446 GLY A C 1
ATOM 3432 O O . GLY A 1 446 ? 16.343 6.349 -9.040 1.00 93.94 446 GLY A O 1
ATOM 3433 N N . LEU A 1 447 ? 15.179 5.118 -7.576 1.00 91.31 447 LEU A N 1
ATOM 3434 C CA . LEU A 1 447 ? 14.916 4.008 -8.508 1.00 91.31 447 LEU A CA 1
ATOM 3435 C C . LEU A 1 447 ? 14.341 4.436 -9.860 1.00 91.31 447 LEU A C 1
ATOM 3437 O O . LEU A 1 447 ? 14.674 3.828 -10.870 1.00 91.31 447 LEU A O 1
ATOM 3441 N N . TRP A 1 448 ? 13.504 5.472 -9.889 1.00 93.44 448 TRP A N 1
ATOM 3442 C CA . TRP A 1 448 ? 12.866 5.951 -11.118 1.00 93.44 448 TRP A CA 1
ATOM 3443 C C . TRP A 1 448 ? 13.659 7.042 -11.838 1.00 93.44 448 TRP A C 1
ATOM 3445 O O . TRP A 1 448 ? 13.323 7.426 -12.950 1.00 93.44 448 TRP A O 1
ATOM 3455 N N . ARG A 1 449 ? 14.727 7.548 -11.218 1.00 93.75 449 ARG A N 1
ATOM 3456 C CA . ARG A 1 449 ? 15.583 8.611 -11.765 1.00 93.75 449 ARG A CA 1
ATOM 3457 C C . ARG A 1 449 ? 17.039 8.163 -11.910 1.00 93.75 449 ARG A C 1
ATOM 3459 O O . ARG A 1 449 ? 17.922 8.981 -12.190 1.00 93.75 449 ARG A O 1
ATOM 3466 N N . VAL A 1 450 ? 17.301 6.870 -11.726 1.00 92.06 450 VAL A N 1
ATOM 3467 C CA . VAL A 1 450 ? 18.634 6.276 -11.801 1.00 92.06 450 VAL A CA 1
ATOM 3468 C C . VAL A 1 450 ? 19.159 6.346 -13.233 1.00 92.06 450 VAL A C 1
ATOM 3470 O O . VAL A 1 450 ? 18.481 5.973 -14.187 1.00 92.06 450 VAL A O 1
ATOM 3473 N N . ILE A 1 451 ? 20.397 6.815 -13.395 1.00 94.62 451 ILE A N 1
ATOM 3474 C CA . ILE A 1 451 ? 21.015 6.966 -14.726 1.00 94.62 451 ILE A CA 1
ATOM 3475 C C . ILE A 1 451 ? 21.611 5.672 -15.284 1.00 94.62 451 ILE A C 1
ATOM 3477 O O . ILE A 1 451 ? 22.094 5.622 -16.417 1.00 94.62 451 ILE A O 1
ATOM 3481 N N . TYR A 1 452 ? 21.586 4.614 -14.481 1.00 93.69 452 TYR A N 1
ATOM 3482 C CA . TYR A 1 452 ? 22.174 3.321 -14.784 1.00 93.69 452 TYR A CA 1
ATOM 3483 C C . TYR A 1 452 ? 21.098 2.251 -14.877 1.00 93.69 452 TYR A C 1
ATOM 3485 O O . TYR A 1 452 ? 20.112 2.287 -14.150 1.00 93.69 452 TYR A O 1
ATOM 3493 N N . SER A 1 453 ? 21.322 1.235 -15.709 1.00 89.00 453 SER A N 1
ATOM 3494 C CA . SER A 1 453 ? 20.465 0.050 -15.697 1.00 89.00 453 SER A CA 1
ATOM 3495 C C . SER A 1 453 ? 20.481 -0.579 -14.291 1.00 89.00 453 SER A C 1
ATOM 3497 O O . SER A 1 453 ? 21.583 -0.816 -13.765 1.00 89.00 453 SER A O 1
ATOM 3499 N N . PRO A 1 454 ? 19.316 -0.905 -13.689 1.00 83.38 454 PRO A N 1
ATOM 3500 C CA . PRO A 1 454 ? 19.240 -1.391 -12.309 1.00 83.38 454 PRO A CA 1
ATOM 3501 C C . PRO A 1 454 ? 20.180 -2.570 -12.035 1.00 83.38 454 PRO A C 1
ATOM 3503 O O . PRO A 1 454 ? 20.933 -2.572 -11.065 1.00 83.38 454 PRO A O 1
ATOM 3506 N N . LYS A 1 455 ? 20.239 -3.544 -12.954 1.00 81.50 455 LYS A N 1
ATOM 3507 C CA . LYS A 1 455 ? 21.131 -4.711 -12.843 1.00 81.50 455 LYS A CA 1
ATOM 3508 C C . LYS A 1 455 ? 22.614 -4.328 -12.731 1.00 81.50 455 LYS A C 1
ATOM 3510 O O . LYS A 1 455 ? 23.345 -4.961 -11.970 1.00 81.50 455 LYS A O 1
ATOM 3515 N N . SER A 1 456 ? 23.068 -3.330 -13.492 1.00 88.12 456 SER A N 1
ATOM 3516 C CA . SER A 1 456 ? 24.459 -2.863 -13.425 1.00 88.12 456 SER A CA 1
ATOM 3517 C C . SER A 1 456 ? 24.724 -2.054 -12.156 1.00 88.12 456 SER A C 1
ATOM 3519 O O . SER A 1 456 ? 25.741 -2.281 -11.504 1.00 88.12 456 SER A O 1
ATOM 3521 N N . ALA A 1 457 ? 23.775 -1.196 -11.767 1.00 88.44 457 ALA A N 1
ATOM 3522 C CA . ALA A 1 457 ? 23.864 -0.356 -10.579 1.00 88.44 457 ALA A CA 1
ATOM 3523 C C . ALA A 1 457 ? 23.983 -1.201 -9.308 1.00 88.44 457 ALA A C 1
ATOM 3525 O O . ALA A 1 457 ? 24.902 -0.995 -8.524 1.00 88.44 457 ALA A O 1
ATOM 3526 N N . TRP A 1 458 ? 23.130 -2.218 -9.141 1.00 86.88 458 TRP A N 1
ATOM 3527 C CA . TRP A 1 458 ? 23.165 -3.086 -7.961 1.00 86.88 458 TRP A CA 1
ATOM 3528 C C . TRP A 1 458 ? 24.478 -3.854 -7.823 1.00 86.88 458 TRP A C 1
ATOM 3530 O O . TRP A 1 458 ? 25.042 -3.941 -6.730 1.00 86.88 458 TRP A O 1
ATOM 3540 N N . ARG A 1 459 ? 25.003 -4.388 -8.933 1.00 88.44 459 ARG A N 1
ATOM 3541 C CA . ARG A 1 459 ? 26.300 -5.075 -8.935 1.00 88.44 459 ARG A CA 1
ATOM 3542 C C . ARG A 1 459 ? 27.428 -4.112 -8.566 1.00 88.44 459 ARG A C 1
ATOM 3544 O O . ARG A 1 459 ? 28.242 -4.446 -7.708 1.00 88.44 459 ARG A O 1
ATOM 3551 N N . ALA A 1 460 ? 27.466 -2.943 -9.199 1.00 91.25 460 ALA A N 1
ATOM 3552 C CA . ALA A 1 460 ? 28.478 -1.923 -8.955 1.00 91.25 460 ALA A CA 1
ATOM 3553 C C . ALA A 1 460 ? 28.442 -1.428 -7.497 1.00 91.25 460 ALA A C 1
ATOM 3555 O O . ALA A 1 460 ? 29.477 -1.402 -6.831 1.00 91.25 460 ALA A O 1
ATOM 3556 N N . ALA A 1 461 ? 27.245 -1.150 -6.974 1.00 91.75 461 ALA A N 1
ATOM 3557 C CA . ALA A 1 461 ? 27.002 -0.765 -5.588 1.00 91.75 461 ALA A CA 1
ATOM 3558 C C . ALA A 1 461 ? 27.478 -1.832 -4.594 1.00 91.75 461 ALA A C 1
ATOM 3560 O O . ALA A 1 461 ? 28.140 -1.504 -3.616 1.00 91.75 461 ALA A O 1
ATOM 3561 N N . THR A 1 462 ? 27.217 -3.116 -4.865 1.00 90.06 462 THR A N 1
ATOM 3562 C CA . THR A 1 462 ? 27.683 -4.217 -4.002 1.00 90.06 462 THR A CA 1
ATOM 3563 C C . THR A 1 462 ? 29.208 -4.252 -3.899 1.00 90.06 462 THR A C 1
ATOM 3565 O O . THR A 1 462 ? 29.744 -4.405 -2.804 1.00 90.06 462 THR A O 1
ATOM 3568 N N . ILE A 1 463 ? 29.910 -4.122 -5.033 1.00 91.31 463 ILE A N 1
ATOM 3569 C CA . ILE A 1 463 ? 31.381 -4.155 -5.076 1.00 91.31 463 ILE A CA 1
ATOM 3570 C C . ILE A 1 463 ? 31.950 -2.935 -4.350 1.00 91.31 463 ILE A C 1
ATOM 3572 O O . ILE A 1 463 ? 32.830 -3.081 -3.506 1.00 91.31 463 ILE A O 1
ATOM 3576 N N . LEU A 1 464 ? 31.430 -1.742 -4.644 1.00 90.88 464 LEU A N 1
ATOM 3577 C CA . LEU A 1 464 ? 31.882 -0.515 -3.997 1.00 90.88 464 LEU A CA 1
ATOM 3578 C C . LEU A 1 464 ? 31.648 -0.565 -2.483 1.00 90.88 464 LEU A C 1
ATOM 3580 O O . LEU A 1 464 ? 32.561 -0.279 -1.718 1.00 90.88 464 LEU A O 1
ATOM 3584 N N . GLY A 1 465 ? 30.466 -0.997 -2.043 1.00 91.38 465 GLY A N 1
ATOM 3585 C CA . GLY A 1 465 ? 30.158 -1.119 -0.623 1.00 91.38 465 GLY A CA 1
ATOM 3586 C C . GLY A 1 465 ? 30.996 -2.177 0.097 1.00 91.38 465 GLY A C 1
ATOM 3587 O O . GLY A 1 465 ? 31.301 -1.998 1.273 1.00 91.38 465 GLY A O 1
ATOM 3588 N N . ALA A 1 466 ? 31.424 -3.247 -0.587 1.00 90.12 466 ALA A N 1
ATOM 3589 C CA . ALA A 1 466 ? 32.396 -4.195 -0.037 1.00 90.12 466 ALA A CA 1
ATOM 3590 C C . ALA A 1 466 ? 33.732 -3.506 0.274 1.00 90.12 466 ALA A C 1
ATOM 3592 O O . ALA A 1 466 ? 34.228 -3.630 1.390 1.00 90.12 466 ALA A O 1
ATOM 3593 N N . ILE A 1 467 ? 34.239 -2.698 -0.663 1.00 90.50 467 ILE A N 1
ATOM 3594 C CA . ILE A 1 467 ? 35.467 -1.914 -0.478 1.00 90.50 467 ILE A CA 1
ATOM 3595 C C . ILE A 1 467 ? 35.296 -0.910 0.670 1.00 90.50 467 ILE A C 1
ATOM 3597 O O . ILE A 1 467 ? 36.140 -0.843 1.560 1.00 90.50 467 ILE A O 1
ATOM 3601 N N . THR A 1 468 ? 34.190 -0.159 0.692 1.00 88.75 468 THR A N 1
ATOM 3602 C CA . THR A 1 468 ? 33.912 0.851 1.728 1.00 88.75 468 THR A CA 1
ATOM 3603 C C . THR A 1 468 ? 33.814 0.248 3.129 1.00 88.75 468 THR A C 1
ATOM 3605 O O . THR A 1 468 ? 34.240 0.872 4.097 1.00 88.75 468 THR A O 1
ATOM 3608 N N . LEU A 1 469 ? 33.267 -0.963 3.251 1.00 87.44 469 LEU A N 1
ATOM 3609 C CA . LEU A 1 469 ? 33.103 -1.659 4.529 1.00 87.44 469 LEU A CA 1
ATOM 3610 C C . LEU A 1 469 ? 34.285 -2.580 4.888 1.00 87.44 469 LEU A C 1
ATOM 3612 O O . LEU A 1 469 ? 34.212 -3.260 5.911 1.00 87.44 469 LEU A O 1
ATOM 3616 N N . GLY A 1 470 ? 35.356 -2.597 4.086 1.00 79.75 470 GLY A N 1
ATOM 3617 C CA . GLY A 1 470 ? 36.588 -3.342 4.368 1.00 79.75 470 GLY A CA 1
ATOM 3618 C C . GLY A 1 470 ? 36.477 -4.862 4.197 1.00 79.75 470 GLY A C 1
ATOM 3619 O O . GLY A 1 470 ? 37.058 -5.600 4.993 1.00 79.75 470 GLY A O 1
ATOM 3620 N N . PHE A 1 471 ? 35.708 -5.325 3.205 1.00 67.69 471 PHE A N 1
ATOM 3621 C CA . PHE A 1 471 ? 35.531 -6.746 2.870 1.00 67.69 471 PHE A CA 1
ATOM 3622 C C . PHE A 1 471 ? 36.373 -7.235 1.698 1.00 67.69 471 PHE A C 1
ATOM 3624 O O . PHE A 1 471 ? 36.671 -6.426 0.790 1.00 67.69 471 PHE A O 1
#

Radius of gyration: 22.45 Å; chains: 1; bounding box: 62×50×62 Å

Secondary structure (DSSP, 8-state):
-EEE-TTS-EE-HHHHHHHHHHHH-GGGHHHHHT-S-HHHHTHHHHHHHHHHTTSSTTHHHHHHHHHHHHHHHHEE-TTS-BHHHHHHHHHHTT---EEEEEEE--SBPPPP----HHHHHHTTSB-HHHHHHHHT--SHHHHHEEEEEETTTSTT-THHHHHHTT-EEEEE----HHHHHHHHHHHHHBSSEEEEEEEHHHHTT--GGG--HHHHHHHBB--TTTSHHHHHHHHHHHHHH--SEEEEEE----STHHHHHHHHHHHHHHHHHHHHS-TTTEEEEEEE-TTSEEEEEHHHHHHHHHHHHT--HHHHHHHHHHT--BPPPEEEE-TTS-EEEEEE---TTT-HHHHHHHHHHHHHHHHHHHTT--EEEEE---B--HHHHTSHHHHHHHHHGGGGT--PBPHHHHHHHHHHHHHHHHHSPPP--TTHHHHTT-B-TTTTT-SB-HHHHHHHHHHHHHHHTT-

pLDDT: mean 94.1, std 5.56, range [60.28, 98.81]